Protein AF-0000000074126127 (afdb_homodimer)

Radius of gyration: 24.25 Å; Cα contacts (8 Å, |Δi|>4): 651; chains: 2; bounding box: 36×74×56 Å

Foldseek 3Di:
DFLLLVQLLLVLCCVPPRPVLSVVQVVVLVDDPDRGDGQDDDDLCSVVSSLVSSCVVVVHDSLVSLLSSLLSSVVVVCVVVVPVVLVPADPDLVVRQVCVVVVVVVCCVVHVPDFDWDWDWADQDQFFTKIKIKGLSDRPSVVSSVVSNSCNCCCVNVVWRKDKDWPDWDDDVSMTITMITITTRNVVNVVVCVVVVVVVD/DFLLLVQLLLVLCCVPPRPVLSVVQVVVLVDDPDRGDGQDDDDLCSVVSSLVSSCVVVVHDSLVSLLSSLLSSVVVCCVVVVPPVLVPADPDLVVRQVCVVVVVVVCCVVHVPDFDWDWDWADQDQFFTKIKIKGLSDPPSVVSSVVSNSCNCCCVNVVWRWDKDWPDWDDDVSMTITMITITTRPVVNVVVCVVVVVVVD

Organism: Ciona intestinalis (NCBI:txid7719)

Solvent-accessible surface area (backbone atoms only — not comparable to full-atom values): 21185 Å² total; per-residue (Å²): 74,49,13,48,61,54,34,38,41,51,52,36,43,32,72,76,66,27,63,66,51,44,63,59,39,30,57,84,63,71,48,64,100,62,83,53,49,53,87,43,75,45,67,72,59,52,60,60,46,47,44,50,41,49,17,67,72,72,69,49,51,48,54,57,55,24,19,51,34,19,31,41,38,56,56,52,47,45,68,73,47,50,69,58,65,62,38,57,42,20,91,40,73,68,34,30,61,42,18,46,43,12,54,47,45,36,44,35,74,81,36,74,81,64,79,71,59,45,66,46,79,44,79,69,44,61,54,25,31,31,42,36,41,36,30,70,64,70,61,69,46,51,62,28,18,50,51,15,35,52,47,40,46,34,38,76,75,61,72,37,79,64,44,80,41,79,76,44,75,51,68,64,83,71,27,28,38,35,34,31,41,39,38,32,86,28,64,64,57,48,54,57,54,48,53,57,61,57,68,74,107,75,48,13,47,61,54,34,38,41,51,52,35,43,32,71,76,66,28,62,67,51,45,63,59,40,31,57,86,65,71,47,66,99,62,82,54,48,54,86,42,77,45,68,72,58,52,59,61,47,46,44,50,41,47,17,66,73,71,69,48,51,50,53,58,54,24,20,50,36,21,32,39,38,56,55,50,48,44,69,71,46,48,68,56,65,61,40,57,44,19,91,40,73,67,33,31,60,41,17,44,44,15,54,50,45,35,44,34,74,82,35,74,82,64,79,71,60,43,65,45,79,43,80,69,44,60,55,24,30,33,41,36,40,37,28,69,64,68,60,68,46,51,63,28,19,50,50,17,35,51,47,39,47,33,38,77,76,62,71,38,76,63,44,80,41,80,76,44,74,50,67,63,82,72,29,27,38,35,33,31,42,40,37,31,87,27,62,64,58,46,55,55,54,48,53,57,61,57,66,74,107

Nearest PDB structures (foldseek):
  3tfe-assembly2_B  TM=9.079E-01  e=1.922E-13  Nostoc sp. PCC 7120 = FACHB-418
  3tfa-assembly2_B  TM=8.721E-01  e=1.196E-13  Nostoc sp. PCC 7120 = FACHB-418
  4iae-assembly1_A  TM=8.492E-01  e=5.213E-14  Nostoc sp. PCC 7120 = FACHB-418
  3tff-assembly2_B  TM=8.660E-01  e=1.346E-13  Nostoc sp. PCC 7120 = FACHB-418
  3tfg-assembly2_B  TM=8.693E-01  e=7.979E-13  Nostoc sp. PCC 7120 = FACHB-418

Sequence (402 aa):
MYGIILDSLMDCIKQMYGEQVWKRVIGPCGISNSVFTTHKIYHEELVPNLAKAVAELTGKSIESVMQAAGEHFILYIADIKNDTVTKVLGRRFTDFLNGLNCMHDYYRFSFTEIQPPSFHVSKEDSEGLELHYRSRRTFIGYVHYVKGLLLKIASKFYSIDLDVLVTQQGFAGDVMLAVYRLNFQNSQYLAFHKVIAGNMKMYGIILDSLMDCIKQMYGEQVWKRVIGPCGISNSVFTTHKIYHEELVPNLAKAVAELTGKSIESVMQAAGEHFILYIADIKNDTVTKVLGRRFTDFLNGLNCMHDYYRFSFTEIQPPSFHVSKEDSEGLELHYRSRRTFIGYVHYVKGLLLKIASKFYSIDLDVLVTQQGFAGDVMLAVYRLNFQNSQYLAFHKVIAGNMK

InterPro domains:
  IPR011644 Heme NO-binding [PF07700] (2-164)
  IPR024096 NO signalling/Golgi transport ligand-binding domain superfamily [SSF111126] (1-190)
  IPR038158 H-NOX domain superfamily [G3DSA:3.90.1520.10] (1-191)

Structure (mmCIF, N/CA/C/O backbone):
data_AF-0000000074126127-model_v1
#
loop_
_entity.id
_entity.type
_entity.pdbx_description
1 polymer 'Heme NO-binding domain-containing protein'
#
loop_
_atom_site.group_PDB
_atom_site.id
_atom_site.type_symbol
_atom_site.label_atom_id
_atom_site.label_alt_id
_atom_site.label_comp_id
_atom_site.label_asym_id
_atom_site.label_entity_id
_atom_site.label_seq_id
_atom_site.pdbx_PDB_ins_code
_atom_site.Cartn_x
_atom_site.Cartn_y
_atom_site.Cartn_z
_atom_site.occupancy
_atom_site.B_iso_or_equiv
_atom_site.auth_seq_id
_atom_site.auth_comp_id
_atom_site.auth_asym_id
_atom_site.auth_atom_id
_atom_site.pdbx_PDB_model_num
ATOM 1 N N . MET A 1 1 ? 7.074 22.547 -1.333 1 89.5 1 MET A N 1
ATOM 2 C CA . MET A 1 1 ? 5.691 22.25 -0.969 1 89.5 1 MET A CA 1
ATOM 3 C C . MET A 1 1 ? 4.754 22.484 -2.15 1 89.5 1 MET A C 1
ATOM 5 O O . MET A 1 1 ? 4.754 23.562 -2.74 1 89.5 1 MET A O 1
ATOM 9 N N . TYR A 1 2 ? 3.951 21.516 -2.443 1 91.56 2 TYR A N 1
ATOM 10 C CA . TYR A 1 2 ? 3.053 21.672 -3.582 1 91.56 2 TYR A CA 1
ATOM 11 C C . TYR A 1 2 ? 1.839 22.516 -3.211 1 91.56 2 TYR A C 1
ATOM 13 O O . TYR A 1 2 ? 1.358 22.453 -2.078 1 91.56 2 TYR A O 1
ATOM 21 N N . GLY A 1 3 ? 1.316 23.203 -4.27 1 93.12 3 GLY A N 1
ATOM 22 C CA . GLY A 1 3 ? 0.252 24.172 -4.082 1 93.12 3 GLY A CA 1
ATOM 23 C C . GLY A 1 3 ? -1.031 23.562 -3.557 1 93.12 3 GLY A C 1
ATOM 24 O O . GLY A 1 3 ? -1.818 24.234 -2.885 1 93.12 3 GLY A O 1
ATOM 25 N N . ILE A 1 4 ? -1.205 22.297 -3.775 1 92.25 4 ILE A N 1
ATOM 26 C CA . ILE A 1 4 ? -2.441 21.656 -3.35 1 92.25 4 ILE A CA 1
ATOM 27 C C . ILE A 1 4 ? -2.561 21.719 -1.829 1 92.25 4 ILE A C 1
ATOM 29 O O . ILE A 1 4 ? -3.658 21.875 -1.293 1 92.25 4 ILE A O 1
ATOM 33 N N . ILE A 1 5 ? -1.465 21.594 -1.08 1 94.19 5 ILE A N 1
ATOM 34 C CA . ILE A 1 5 ? -1.472 21.656 0.377 1 94.19 5 ILE A CA 1
ATOM 35 C C . ILE A 1 5 ? -1.834 23.078 0.829 1 94.19 5 ILE A C 1
ATOM 37 O O . ILE A 1 5 ? -2.668 23.25 1.719 1 94.19 5 ILE A O 1
ATOM 41 N N . LEU A 1 6 ? -1.278 24.047 0.131 1 94.75 6 LEU A N 1
ATOM 42 C CA . LEU A 1 6 ? -1.517 25.438 0.471 1 94.75 6 LEU A CA 1
ATOM 43 C C . LEU A 1 6 ? -2.941 25.844 0.118 1 94.75 6 LEU A C 1
ATOM 45 O O . LEU A 1 6 ? -3.582 26.594 0.867 1 94.75 6 LEU A O 1
ATOM 49 N N . ASP A 1 7 ? -3.342 25.328 -1.02 1 94 7 ASP A N 1
ATOM 50 C CA . ASP A 1 7 ? -4.703 25.641 -1.443 1 94 7 ASP A CA 1
ATOM 51 C C . ASP A 1 7 ? -5.727 25.078 -0.46 1 94 7 ASP A C 1
ATOM 53 O O . ASP A 1 7 ? -6.707 25.75 -0.122 1 94 7 ASP A O 1
ATOM 57 N N . SER A 1 8 ? -5.5 23.906 -0.058 1 94.88 8 SER A N 1
ATOM 58 C CA . SER A 1 8 ? -6.375 23.281 0.937 1 94.88 8 SER A CA 1
ATOM 59 C C . SER A 1 8 ? -6.328 24.047 2.258 1 94.88 8 SER A C 1
ATOM 61 O O . SER A 1 8 ? -7.355 24.234 2.91 1 94.88 8 SER A O 1
ATOM 63 N N . LEU A 1 9 ? -5.133 24.469 2.676 1 96.69 9 LEU A N 1
ATOM 64 C CA . LEU A 1 9 ? -4.977 25.219 3.918 1 96.69 9 LEU A CA 1
ATOM 65 C C . LEU A 1 9 ? -5.715 26.547 3.842 1 96.69 9 LEU A C 1
ATOM 67 O O . LEU A 1 9 ? -6.387 26.953 4.797 1 96.69 9 LEU A O 1
ATOM 71 N N . MET A 1 10 ? -5.586 27.188 2.721 1 95.62 10 MET A N 1
ATOM 72 C CA . MET A 1 10 ? -6.316 28.422 2.494 1 95.62 10 MET A CA 1
ATOM 73 C C . MET A 1 10 ? -7.82 28.203 2.623 1 95.62 10 MET A C 1
ATOM 75 O O . MET A 1 10 ? -8.508 28.953 3.332 1 95.62 10 MET A O 1
ATOM 79 N N . ASP A 1 11 ? -8.266 27.188 1.955 1 95.44 11 ASP A N 1
ATOM 80 C CA . ASP A 1 11 ? -9.688 26.844 2.01 1 95.44 11 ASP A CA 1
ATOM 81 C C . ASP A 1 11 ? -10.125 26.547 3.441 1 95.44 11 ASP A C 1
ATOM 83 O O . ASP A 1 11 ? -11.211 26.953 3.857 1 95.44 11 ASP A O 1
ATOM 87 N N . CYS A 1 12 ? -9.305 25.891 4.156 1 97.44 12 CYS A N 1
ATOM 88 C CA . CYS A 1 12 ? -9.578 25.562 5.555 1 97.44 12 CYS A CA 1
ATOM 89 C C . CYS A 1 12 ? -9.711 26.828 6.391 1 97.44 12 CYS A C 1
ATOM 91 O O . CYS A 1 12 ? -10.672 26.984 7.141 1 97.44 12 CYS A O 1
ATOM 93 N N . ILE A 1 13 ? -8.766 27.719 6.301 1 96.75 13 ILE A N 1
ATOM 94 C CA . ILE A 1 13 ? -8.734 28.953 7.07 1 96.75 13 ILE A CA 1
ATOM 95 C C . ILE A 1 13 ? -9.977 29.797 6.758 1 96.75 13 ILE A C 1
ATOM 97 O O . ILE A 1 13 ? -10.648 30.281 7.664 1 96.75 13 ILE A O 1
ATOM 101 N N . LYS A 1 14 ? -10.305 29.922 5.477 1 96.31 14 LYS A N 1
ATOM 102 C CA . LYS A 1 14 ? -11.469 30.703 5.07 1 96.31 14 LYS A CA 1
ATOM 103 C C . LYS A 1 14 ? -12.758 30.094 5.617 1 96.31 14 LYS A C 1
ATOM 105 O O . LYS A 1 14 ? -13.641 30.812 6.09 1 96.31 14 LYS A O 1
ATOM 110 N N . GLN A 1 15 ? -12.859 28.797 5.586 1 96.44 15 GLN A N 1
ATOM 111 C CA . GLN A 1 15 ? -14.078 28.125 6.023 1 96.44 15 GLN A CA 1
ATOM 112 C C . GLN A 1 15 ? -14.203 28.156 7.543 1 96.44 15 GLN A C 1
ATOM 114 O O . GLN A 1 15 ? -15.305 28.328 8.078 1 96.44 15 GLN A O 1
ATOM 119 N N . MET A 1 16 ? -13.109 28.016 8.25 1 96.38 16 MET A N 1
ATOM 120 C CA . MET A 1 16 ? -13.156 27.875 9.695 1 96.38 16 MET A CA 1
ATOM 121 C C . MET A 1 16 ? -13.18 29.234 10.383 1 96.38 16 MET A C 1
ATOM 123 O O . MET A 1 16 ? -13.836 29.391 11.414 1 96.38 16 MET A O 1
ATOM 127 N N . TYR A 1 17 ? -12.445 30.203 9.797 1 95.88 17 TYR A N 1
ATOM 128 C CA . TYR A 1 17 ? -12.242 31.438 10.539 1 95.88 17 TYR A CA 1
ATOM 129 C C . TYR A 1 17 ? -12.75 32.625 9.742 1 95.88 17 TYR A C 1
ATOM 131 O O . TYR A 1 17 ? -12.82 33.75 10.273 1 95.88 17 TYR A O 1
ATOM 139 N N . GLY A 1 18 ? -13.023 32.438 8.438 1 95.12 18 GLY A N 1
ATOM 140 C CA . GLY A 1 18 ? -13.617 33.5 7.633 1 95.12 18 GLY A CA 1
ATOM 141 C C . GLY A 1 18 ? -12.633 34.156 6.672 1 95.12 18 GLY A C 1
ATOM 142 O O . GLY A 1 18 ? -11.422 34.062 6.879 1 95.12 18 GLY A O 1
ATOM 143 N N . GLU A 1 19 ? -13.18 34.844 5.672 1 94.12 19 GLU A N 1
ATOM 144 C CA . GLU A 1 19 ? -12.406 35.5 4.641 1 94.12 19 GLU A CA 1
ATOM 145 C C . GLU A 1 19 ? -11.555 36.625 5.23 1 94.12 19 GLU A C 1
ATOM 147 O O . GLU A 1 19 ? -10.445 36.875 4.758 1 94.12 19 GLU A O 1
ATOM 152 N N . GLN A 1 20 ? -12.07 37.188 6.199 1 93.44 20 GLN A N 1
ATOM 153 C CA . GLN A 1 20 ? -11.359 38.312 6.801 1 93.44 20 GLN A CA 1
ATOM 154 C C . GLN A 1 20 ? -10.07 37.875 7.48 1 93.44 20 GLN A C 1
ATOM 156 O O . GLN A 1 20 ? -9.055 38.562 7.414 1 93.44 20 GLN A O 1
ATOM 161 N N . VAL A 1 21 ? -10.148 36.75 8.125 1 94.12 21 VAL A N 1
ATOM 162 C CA . VAL A 1 21 ? -8.961 36.188 8.766 1 94.12 21 VAL A CA 1
ATOM 163 C C . VAL A 1 21 ? -7.91 35.844 7.715 1 94.12 21 VAL A C 1
ATOM 165 O O . VAL A 1 21 ? -6.727 36.156 7.895 1 94.12 21 VAL A O 1
ATOM 168 N N . TRP A 1 22 ? -8.336 35.281 6.641 1 94.56 22 TRP A N 1
ATOM 169 C CA . TRP A 1 22 ? -7.414 34.969 5.551 1 94.56 22 TRP A CA 1
ATOM 170 C C . TRP A 1 22 ? -6.723 36.219 5.039 1 94.56 22 TRP A C 1
ATOM 172 O O . TRP A 1 22 ? -5.496 36.25 4.895 1 94.56 22 TRP A O 1
ATOM 182 N N . LYS A 1 23 ? -7.465 37.281 4.797 1 91.88 23 LYS A N 1
ATOM 183 C CA . LYS A 1 23 ? -6.918 38.531 4.289 1 91.88 23 LYS A CA 1
ATOM 184 C C . LYS A 1 23 ? -5.883 39.125 5.25 1 91.88 23 LYS A C 1
ATOM 186 O O . LYS A 1 23 ? -4.906 39.719 4.824 1 91.88 23 LYS A O 1
ATOM 191 N N . ARG A 1 24 ? -6.082 38.844 6.426 1 92.31 24 ARG A N 1
ATOM 192 C CA . ARG A 1 24 ? -5.199 39.438 7.438 1 92.31 24 ARG A CA 1
ATOM 193 C C . ARG A 1 24 ? -3.914 38.625 7.562 1 92.31 24 ARG A C 1
ATOM 195 O O . ARG A 1 24 ? -2.85 39.188 7.848 1 92.31 24 ARG A O 1
ATOM 202 N N . VAL A 1 25 ? -4.027 37.344 7.332 1 92.88 25 VAL A N 1
ATOM 203 C CA . VAL A 1 25 ? -2.865 36.5 7.617 1 92.88 25 VAL A CA 1
ATOM 204 C C . VAL A 1 25 ? -1.956 36.438 6.391 1 92.88 25 VAL A C 1
ATOM 206 O O . VAL A 1 25 ? -0.764 36.156 6.508 1 92.88 25 VAL A O 1
ATOM 209 N N . ILE A 1 26 ? -2.42 36.719 5.238 1 90.19 26 ILE A N 1
ATOM 210 C CA . ILE A 1 26 ? -1.6 36.562 4.039 1 90.19 26 ILE A CA 1
ATOM 211 C C . ILE A 1 26 ? -0.605 37.719 3.945 1 90.19 26 ILE A C 1
ATOM 213 O O . ILE A 1 26 ? 0.477 37.562 3.373 1 90.19 26 ILE A O 1
ATOM 217 N N . GLY A 1 27 ? -0.901 38.875 4.438 1 82.56 27 GLY A N 1
ATOM 218 C CA . GLY A 1 27 ? -0.011 40 4.41 1 82.56 27 GLY A CA 1
ATOM 219 C C . GLY A 1 27 ? 1.352 39.719 5.016 1 82.56 27 GLY A C 1
ATOM 220 O O . GLY A 1 27 ? 2.359 39.719 4.305 1 82.56 27 GLY A O 1
ATOM 221 N N . PRO A 1 28 ? 1.317 39.375 6.188 1 79.25 28 PRO A N 1
ATOM 222 C CA . PRO A 1 28 ? 2.582 39.094 6.863 1 79.25 28 PRO A CA 1
ATOM 223 C C . PRO A 1 28 ? 3.346 37.938 6.219 1 79.25 28 PRO A C 1
ATOM 225 O O . PRO A 1 28 ? 4.562 37.812 6.387 1 79.25 28 PRO A O 1
ATOM 228 N N . CYS A 1 29 ? 2.688 37.094 5.512 1 80.19 29 CYS A N 1
ATOM 229 C CA . CYS A 1 29 ? 3.311 35.906 4.926 1 80.19 29 CYS A CA 1
ATOM 230 C C . CYS A 1 29 ? 3.789 36.188 3.506 1 80.19 29 CYS A C 1
ATOM 232 O O . CYS A 1 29 ? 4.398 35.312 2.869 1 80.19 29 CYS A O 1
ATOM 234 N N . GLY A 1 30 ? 3.562 37.344 2.982 1 79.88 30 GLY A N 1
ATOM 235 C CA . GLY A 1 30 ? 4.016 37.719 1.655 1 79.88 30 GLY A CA 1
ATOM 236 C C . GLY A 1 30 ? 3.266 37.031 0.542 1 79.88 30 GLY A C 1
ATOM 237 O O . GLY A 1 30 ? 3.832 36.75 -0.517 1 79.88 30 GLY A O 1
ATOM 238 N N . ILE A 1 31 ? 2.193 36.531 0.857 1 81.94 31 ILE A N 1
ATOM 239 C CA . ILE A 1 31 ? 1.359 35.812 -0.113 1 81.94 31 ILE A CA 1
ATOM 240 C C . ILE A 1 31 ? 0.414 36.812 -0.79 1 81.94 31 ILE A C 1
ATOM 242 O O . ILE A 1 31 ? -0.191 37.656 -0.125 1 81.94 31 ILE A O 1
ATOM 246 N N . SER A 1 32 ? 0.637 36.844 -2.066 1 70.5 32 SER A N 1
ATOM 247 C CA . SER A 1 32 ? -0.363 37.625 -2.781 1 70.5 32 SER A CA 1
ATOM 248 C C . SER A 1 32 ? -1.699 36.906 -2.846 1 70.5 32 SER A C 1
ATOM 250 O O . SER A 1 32 ? -1.748 35.688 -2.73 1 70.5 32 SER A O 1
ATOM 252 N N . ASN A 1 33 ? -2.785 37.656 -2.734 1 60 33 ASN A N 1
ATOM 253 C CA . ASN A 1 33 ? -4.152 37.125 -2.705 1 60 33 ASN A CA 1
ATOM 254 C C . ASN A 1 33 ? -4.391 36.094 -3.805 1 60 33 ASN A C 1
ATOM 256 O O . ASN A 1 33 ? -5.531 35.875 -4.219 1 60 33 ASN A O 1
ATOM 260 N N . SER A 1 34 ? -3.383 35.375 -4.109 1 66.31 34 SER A N 1
ATOM 261 C CA . SER A 1 34 ? -3.637 34.531 -5.266 1 66.31 34 SER A CA 1
ATOM 262 C C . SER A 1 34 ? -3.801 33.062 -4.844 1 66.31 34 SER A C 1
ATOM 264 O O . SER A 1 34 ? -3.436 32.688 -3.729 1 66.31 34 SER A O 1
ATOM 266 N N . VAL A 1 35 ? -4.664 32.344 -5.617 1 79.44 35 VAL A N 1
ATOM 267 C CA . VAL A 1 35 ? -4.969 30.906 -5.559 1 79.44 35 VAL A CA 1
ATOM 268 C C . VAL A 1 35 ? -3.701 30.094 -5.828 1 79.44 35 VAL A C 1
ATOM 270 O O . VAL A 1 35 ? -2.883 30.469 -6.668 1 79.44 35 VAL A O 1
ATOM 273 N N . PHE A 1 36 ? -3.42 29.234 -4.867 1 91.94 36 PHE A N 1
ATOM 274 C CA . PHE A 1 36 ? -2.295 28.344 -5.07 1 91.94 36 PHE A CA 1
ATOM 275 C C . PHE A 1 36 ? -2.602 27.328 -6.176 1 91.94 36 PHE A C 1
ATOM 277 O O . PHE A 1 36 ? -3.707 26.797 -6.242 1 91.94 36 PHE A O 1
ATOM 284 N N . THR A 1 37 ? -1.61 27.156 -7.07 1 90.56 37 THR A N 1
ATOM 285 C CA . THR A 1 37 ? -1.74 26.172 -8.148 1 90.56 37 THR A CA 1
ATOM 286 C C . THR A 1 37 ? -1.309 24.797 -7.684 1 90.56 37 THR A C 1
ATOM 288 O O . THR A 1 37 ? -0.218 24.625 -7.133 1 90.56 37 THR A O 1
ATOM 291 N N . THR A 1 38 ? -2.104 23.875 -7.977 1 88.56 38 THR A N 1
ATOM 292 C CA . THR A 1 38 ? -1.998 22.516 -7.438 1 88.56 38 THR A CA 1
ATOM 293 C C . THR A 1 38 ? -0.599 21.953 -7.668 1 88.56 38 THR A C 1
ATOM 295 O O . THR A 1 38 ? 0.047 21.484 -6.727 1 88.56 38 THR A O 1
ATOM 298 N N . HIS A 1 39 ? -0.014 22.078 -8.789 1 91.12 39 HIS A N 1
ATOM 299 C CA . HIS A 1 39 ? 1.207 21.359 -9.148 1 91.12 39 HIS A CA 1
ATOM 300 C C . HIS A 1 39 ? 2.424 22.281 -9.062 1 91.12 39 HIS A C 1
ATOM 302 O O . HIS A 1 39 ? 3.549 21.844 -9.328 1 91.12 39 HIS A O 1
ATOM 308 N N . LYS A 1 40 ? 2.176 23.5 -8.695 1 92.94 40 LYS A N 1
ATOM 309 C CA . LYS A 1 40 ? 3.285 24.438 -8.516 1 92.94 40 LYS A CA 1
ATOM 310 C C . LYS A 1 40 ? 3.961 24.234 -7.16 1 92.94 40 LYS A C 1
ATOM 312 O O . LYS A 1 40 ? 3.295 23.938 -6.168 1 92.94 40 LYS A O 1
ATOM 317 N N . ILE A 1 41 ? 5.289 24.406 -7.098 1 93.31 41 ILE A N 1
ATOM 318 C CA . ILE A 1 41 ? 6.07 24.266 -5.875 1 93.31 41 ILE A CA 1
ATOM 319 C C . ILE A 1 41 ? 6.238 25.625 -5.215 1 93.31 41 ILE A C 1
ATOM 321 O O . ILE A 1 41 ? 6.59 26.609 -5.879 1 93.31 41 ILE A O 1
ATOM 325 N N . TYR A 1 42 ? 5.953 25.688 -3.957 1 92.31 42 TYR A N 1
ATOM 326 C CA . TYR A 1 42 ? 6.09 26.906 -3.166 1 92.31 42 TYR A CA 1
ATOM 327 C C . TYR A 1 42 ? 7.094 26.703 -2.035 1 92.31 42 TYR A C 1
ATOM 329 O O . TYR A 1 42 ? 7.539 25.594 -1.78 1 92.31 42 TYR A O 1
ATOM 337 N N . HIS A 1 43 ? 7.438 27.781 -1.427 1 92.5 43 HIS A N 1
ATOM 338 C CA . HIS A 1 43 ? 8.414 27.734 -0.342 1 92.5 43 HIS A CA 1
ATOM 339 C C . HIS A 1 43 ? 7.891 26.922 0.835 1 92.5 43 HIS A C 1
ATOM 341 O O . HIS A 1 43 ? 6.719 27.031 1.208 1 92.5 43 HIS A O 1
ATOM 347 N N . GLU A 1 44 ? 8.766 26.219 1.539 1 92.75 44 GLU A N 1
ATOM 348 C CA . GLU A 1 44 ? 8.398 25.281 2.604 1 92.75 44 GLU A CA 1
ATOM 349 C C . GLU A 1 44 ? 7.922 26.031 3.846 1 92.75 44 GLU A C 1
ATOM 351 O O . GLU A 1 44 ? 7.219 25.453 4.684 1 92.75 44 GLU A O 1
ATOM 356 N N . GLU A 1 45 ? 8.242 27.312 3.932 1 93.56 45 GLU A N 1
ATOM 357 C CA . GLU A 1 45 ? 7.941 28.062 5.156 1 93.56 45 GLU A CA 1
ATOM 358 C C . GLU A 1 45 ? 6.531 28.625 5.117 1 93.56 45 GLU A C 1
ATOM 360 O O . GLU A 1 45 ? 6.027 29.109 6.133 1 93.56 45 GLU A O 1
ATOM 365 N N . LEU A 1 46 ? 5.887 28.516 3.998 1 94 46 LEU A N 1
ATOM 366 C CA . LEU A 1 46 ? 4.578 29.141 3.865 1 94 46 LEU A CA 1
ATOM 367 C C . LEU A 1 46 ? 3.564 28.484 4.797 1 94 46 LEU A C 1
ATOM 369 O O . LEU A 1 46 ? 2.797 29.188 5.473 1 94 46 LEU A O 1
ATOM 373 N N . VAL A 1 47 ? 3.602 27.203 4.922 1 95.56 47 VAL A N 1
ATOM 374 C CA . VAL A 1 47 ? 2.641 26.516 5.773 1 95.56 47 VAL A CA 1
ATOM 375 C C . VAL A 1 47 ? 2.904 26.859 7.238 1 95.56 47 VAL A C 1
ATOM 377 O O . VAL A 1 47 ? 2.006 27.312 7.945 1 95.56 47 VAL A O 1
ATOM 380 N N . PRO A 1 48 ? 4.16 26.75 7.695 1 96.62 48 PRO A N 1
ATOM 381 C CA . PRO A 1 48 ? 4.438 27.141 9.078 1 96.62 48 PRO A CA 1
ATOM 382 C C . PRO A 1 48 ? 4.062 28.594 9.359 1 96.62 48 PRO A C 1
ATOM 384 O O . PRO A 1 48 ? 3.49 28.906 1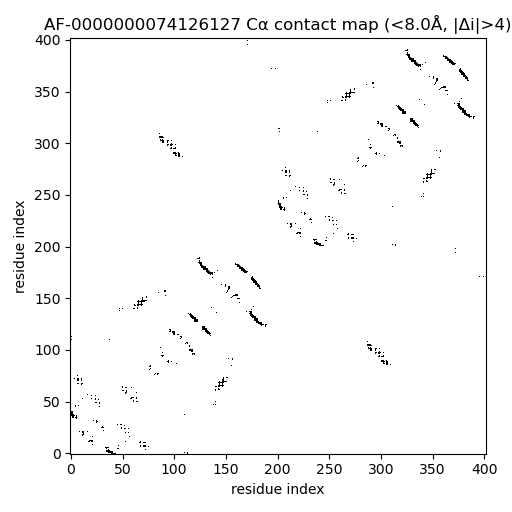0.414 1 96.62 48 PRO A O 1
ATOM 387 N N . ASN A 1 49 ? 4.328 29.453 8.422 1 95.38 49 ASN A N 1
ATOM 388 C CA . ASN A 1 49 ? 4.047 30.875 8.609 1 95.38 49 ASN A CA 1
ATOM 389 C C . ASN A 1 49 ? 2.547 31.141 8.695 1 95.38 49 ASN A C 1
ATOM 391 O O . ASN A 1 49 ? 2.092 31.906 9.547 1 95.38 49 ASN A O 1
ATOM 395 N N . LEU A 1 50 ? 1.842 30.5 7.809 1 95.81 50 LEU A N 1
ATOM 396 C CA . LEU A 1 50 ? 0.392 30.672 7.816 1 95.81 50 LEU A CA 1
ATOM 397 C C . LEU A 1 50 ? -0.209 30.109 9.102 1 95.81 50 LEU A C 1
ATOM 399 O O . LEU A 1 50 ? -1.068 30.75 9.719 1 95.81 50 LEU A O 1
ATOM 403 N N . ALA A 1 51 ? 0.248 28.969 9.516 1 97.25 51 ALA A N 1
ATOM 404 C CA . ALA A 1 51 ? -0.249 28.344 10.734 1 97.25 51 ALA A CA 1
ATOM 405 C C 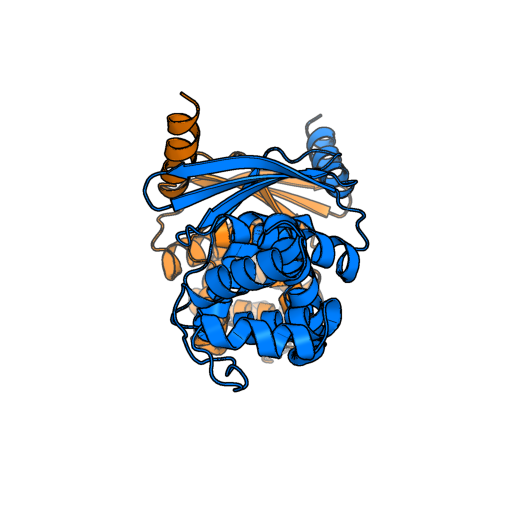. ALA A 1 51 ? -0.003 29.234 11.953 1 97.25 51 ALA A C 1
ATOM 407 O O . ALA A 1 51 ? -0.898 29.438 12.773 1 97.25 51 ALA A O 1
ATOM 408 N N . LYS A 1 52 ? 1.179 29.781 12.047 1 96.75 52 LYS A N 1
ATOM 409 C CA . LYS A 1 52 ? 1.542 30.656 13.156 1 96.75 52 LYS A CA 1
ATOM 410 C C . LYS A 1 52 ? 0.694 31.922 13.156 1 96.75 52 LYS A C 1
ATOM 412 O O . LYS A 1 52 ? 0.212 32.344 14.203 1 96.75 52 LYS A O 1
ATOM 417 N N . ALA A 1 53 ? 0.536 32.469 11.961 1 95.94 53 ALA A N 1
ATOM 418 C CA . ALA A 1 53 ? -0.243 33.719 11.836 1 95.94 53 ALA A CA 1
ATOM 419 C C . ALA A 1 53 ? -1.695 33.469 12.242 1 95.94 53 ALA A C 1
ATOM 421 O O . ALA A 1 53 ? -2.281 34.312 12.953 1 95.94 53 ALA A O 1
ATOM 422 N N . VAL A 1 54 ? -2.268 32.375 11.828 1 97.12 54 VAL A N 1
ATOM 423 C CA . VAL A 1 54 ? -3.65 32.062 12.156 1 97.12 54 VAL A CA 1
ATOM 424 C C . VAL A 1 54 ? -3.783 31.812 13.656 1 97.12 54 VAL A C 1
ATOM 426 O O . VAL A 1 54 ? -4.727 32.312 14.289 1 97.12 54 VAL A O 1
ATOM 429 N N . ALA A 1 55 ? -2.846 31.078 14.188 1 97.31 55 ALA A N 1
ATOM 430 C CA . ALA A 1 55 ? -2.865 30.797 15.625 1 97.31 55 ALA A CA 1
ATOM 431 C C . ALA A 1 55 ? -2.826 32.094 16.438 1 97.31 55 ALA A C 1
ATOM 433 O O . ALA A 1 55 ? -3.605 32.281 17.375 1 97.31 55 ALA A O 1
ATOM 434 N N . GLU A 1 56 ? -1.97 32.969 16.031 1 96.06 56 GLU A N 1
ATOM 435 C CA . GLU A 1 56 ? -1.818 34.25 16.734 1 96.06 56 GLU A CA 1
ATOM 436 C C . GLU A 1 56 ? -3.094 35.094 16.641 1 96.06 56 GLU A C 1
ATOM 438 O O . GLU A 1 56 ? -3.529 35.688 17.625 1 96.06 56 GLU A O 1
ATOM 443 N N . LEU A 1 57 ? -3.648 35.094 15.492 1 96.12 57 LEU A N 1
ATOM 444 C CA . LEU A 1 57 ? -4.809 35.938 15.242 1 96.12 57 LEU A CA 1
ATOM 445 C C . LEU A 1 57 ? -6.051 35.375 15.922 1 96.12 57 LEU A C 1
ATOM 447 O O . LEU A 1 57 ? -6.895 36.125 16.406 1 96.12 57 LEU A O 1
ATOM 451 N N . THR A 1 58 ? -6.223 34.094 15.961 1 96.56 58 THR A N 1
ATOM 452 C CA . THR A 1 58 ? -7.461 33.469 16.406 1 96.56 58 THR A CA 1
ATOM 453 C C . THR A 1 58 ? -7.355 33.031 17.875 1 96.56 58 THR A C 1
ATOM 455 O O . THR A 1 58 ? -8.367 32.75 18.516 1 96.56 58 THR A O 1
ATOM 458 N N . GLY A 1 59 ? -6.148 32.906 18.391 1 96.88 59 GLY A N 1
ATOM 459 C CA . GLY A 1 59 ? -5.938 32.438 19.766 1 96.88 59 GLY A CA 1
ATOM 460 C C . GLY A 1 59 ? -5.918 30.938 19.906 1 96.88 59 GLY A C 1
ATOM 461 O O . GLY A 1 59 ? -5.77 30.406 21.016 1 96.88 59 GLY A O 1
ATOM 462 N N . LYS A 1 60 ? -5.984 30.25 18.859 1 97.25 60 LYS A N 1
ATOM 463 C CA . LYS A 1 60 ? -5.895 28.797 18.875 1 97.25 60 LYS A CA 1
ATOM 464 C C . LYS A 1 60 ? -4.441 28.328 18.891 1 97.25 60 LYS A C 1
ATOM 466 O O . LYS A 1 60 ? -3.533 29.109 18.578 1 97.25 60 LYS A O 1
ATOM 471 N N . SER A 1 61 ? -4.262 27.094 19.375 1 97.81 61 SER A N 1
ATOM 472 C CA . SER A 1 61 ? -2.91 26.547 19.328 1 97.81 61 SER A CA 1
ATOM 473 C C . SER A 1 61 ? -2.533 26.125 17.906 1 97.81 61 SER A C 1
ATOM 475 O O . SER A 1 61 ? -3.404 25.828 17.094 1 97.81 61 SER A O 1
ATOM 477 N N . ILE A 1 62 ? -1.312 26.094 17.609 1 97.5 62 ILE A N 1
ATOM 478 C CA . ILE A 1 62 ? -0.793 25.641 16.328 1 97.5 62 ILE A CA 1
ATOM 479 C C . ILE A 1 62 ? -1.235 24.188 16.094 1 97.5 62 ILE A C 1
ATOM 481 O O . ILE A 1 62 ? -1.604 23.828 14.969 1 97.5 62 ILE A O 1
ATOM 485 N N . GLU A 1 63 ? -1.245 23.406 17.156 1 97.56 63 GLU A N 1
ATOM 486 C CA . GLU A 1 63 ? -1.664 22.016 17.094 1 97.56 63 GLU A CA 1
ATOM 487 C C . GLU A 1 63 ? -3.104 21.891 16.609 1 97.56 63 GLU A C 1
ATOM 489 O O . GLU A 1 63 ? -3.395 21.078 15.719 1 97.56 63 GLU A O 1
ATOM 494 N N . SER A 1 64 ? -3.902 22.734 17.156 1 97.88 64 SER A N 1
ATOM 495 C CA . SER A 1 64 ? -5.316 22.688 16.797 1 97.88 64 SER A CA 1
ATOM 496 C C . SER A 1 64 ? -5.531 23.141 15.352 1 97.88 64 SER A C 1
ATOM 498 O O . SER A 1 64 ? -6.34 22.562 14.625 1 97.88 64 SER A O 1
ATOM 500 N N . VAL A 1 65 ? -4.855 24.188 14.945 1 98.44 65 VAL A N 1
ATOM 501 C CA . VAL A 1 65 ? -4.969 24.734 13.594 1 98.44 65 VAL A CA 1
ATOM 502 C C . VAL A 1 65 ? -4.531 23.688 12.578 1 98.44 65 VAL A C 1
ATOM 504 O O . VAL A 1 65 ? -5.223 23.438 11.586 1 98.44 65 VAL A O 1
ATOM 507 N N . MET A 1 66 ? -3.447 23.016 12.852 1 98.62 66 MET A N 1
ATOM 508 C CA . MET A 1 66 ? -2.877 22.062 11.906 1 98.62 66 MET A CA 1
ATOM 509 C C . MET A 1 66 ? -3.689 20.766 11.867 1 98.62 66 MET A C 1
ATOM 511 O O . MET A 1 66 ? -3.824 20.141 10.82 1 98.62 66 MET A O 1
ATOM 515 N N . GLN A 1 67 ? -4.18 20.297 13 1 98.62 67 GLN A N 1
ATOM 516 C CA . GLN A 1 67 ? -5.07 19.156 12.992 1 98.62 67 GLN A CA 1
ATOM 517 C C . GLN A 1 67 ? -6.312 19.422 12.148 1 98.62 67 GLN A C 1
ATOM 519 O O . GLN A 1 67 ? -6.727 18.578 11.352 1 98.62 67 GLN A O 1
ATOM 524 N N . ALA A 1 68 ? -6.883 20.609 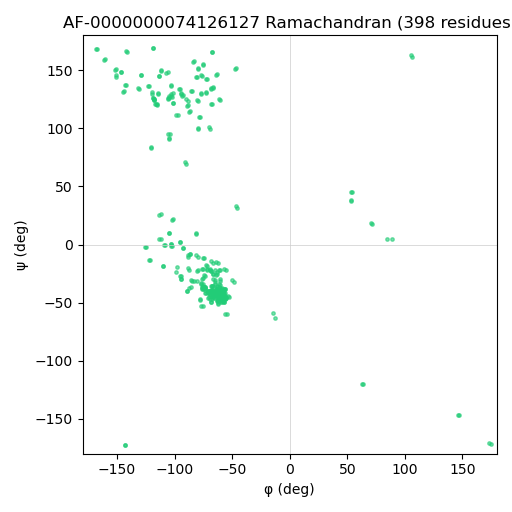12.305 1 98.56 68 ALA A N 1
ATOM 525 C CA . ALA A 1 68 ? -8.047 21 11.516 1 98.56 68 ALA A CA 1
ATOM 526 C C . ALA A 1 68 ? -7.711 21.031 10.023 1 98.56 68 ALA A C 1
ATOM 528 O O . ALA A 1 68 ? -8.523 20.641 9.188 1 98.56 68 ALA A O 1
ATOM 529 N N . ALA A 1 69 ? -6.566 21.594 9.742 1 98.69 69 ALA A N 1
ATOM 530 C CA . ALA A 1 69 ? -6.109 21.641 8.359 1 98.69 69 ALA A CA 1
ATOM 531 C C . ALA A 1 69 ? -6 20.25 7.762 1 98.69 69 ALA A C 1
ATOM 533 O O . ALA A 1 69 ? -6.398 20.016 6.617 1 98.69 69 ALA A O 1
ATOM 534 N N . GLY A 1 70 ? -5.438 19.297 8.508 1 98.25 70 GLY A N 1
ATOM 535 C CA . GLY A 1 70 ? -5.355 17.922 8.055 1 98.25 70 GLY A CA 1
ATOM 536 C C . GLY A 1 70 ? -6.711 17.297 7.781 1 98.25 70 GLY A C 1
ATOM 537 O O . GLY A 1 70 ? -6.914 16.672 6.738 1 98.25 70 GLY A O 1
ATOM 538 N N . GLU A 1 71 ? -7.621 17.469 8.719 1 97.94 71 GLU A N 1
ATOM 539 C CA . GLU A 1 71 ? -8.977 16.969 8.516 1 97.94 71 GLU A CA 1
ATOM 540 C C . GLU A 1 71 ? -9.609 17.578 7.27 1 97.94 71 GLU A C 1
ATOM 542 O O . GLU A 1 7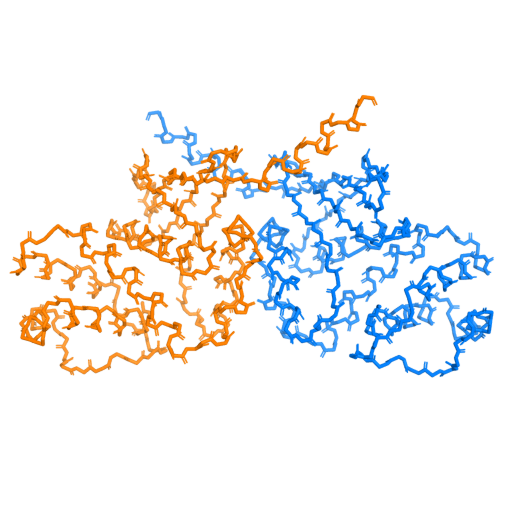1 ? -10.234 16.859 6.48 1 97.94 71 GLU A O 1
ATOM 547 N N . HIS A 1 72 ? -9.406 18.828 7.098 1 97.56 72 HIS A N 1
ATOM 548 C CA . HIS A 1 72 ? -10 19.531 5.973 1 97.56 72 HIS A CA 1
ATOM 549 C C . HIS A 1 72 ? -9.422 19.062 4.645 1 97.56 72 HIS A C 1
ATOM 551 O O . HIS A 1 72 ? -10.125 19.016 3.635 1 97.56 72 HIS A O 1
ATOM 557 N N . PHE A 1 73 ? -8.133 18.75 4.668 1 96.12 73 PHE A N 1
ATOM 558 C CA . PHE A 1 73 ? -7.492 18.312 3.436 1 96.12 73 PHE A CA 1
ATOM 559 C C . PHE A 1 73 ? -8.211 17.094 2.857 1 96.12 73 PHE A C 1
ATOM 561 O O . PHE A 1 73 ? -8.398 17 1.642 1 96.12 73 PHE A O 1
ATOM 568 N N . ILE A 1 74 ? -8.602 16.172 3.664 1 93.81 74 ILE A N 1
ATOM 569 C CA . ILE A 1 74 ? -9.281 14.961 3.221 1 93.81 74 ILE A CA 1
ATOM 570 C C . ILE A 1 74 ? -10.617 15.328 2.584 1 93.81 74 ILE A C 1
ATOM 572 O O . ILE A 1 74 ? -10.984 14.789 1.535 1 93.81 74 ILE A O 1
ATOM 576 N N . LEU A 1 75 ? -11.297 16.25 3.133 1 91.56 75 LEU A N 1
ATOM 577 C CA . LEU A 1 75 ? -12.562 16.719 2.566 1 91.56 75 LEU A CA 1
ATOM 578 C C . LEU A 1 75 ? -12.328 17.453 1.248 1 91.56 75 LEU A C 1
ATOM 580 O O . LEU A 1 75 ? -13.094 17.266 0.295 1 91.56 75 LEU A O 1
ATOM 584 N N . TYR A 1 76 ? -11.32 18.188 1.269 1 90.94 76 TYR A N 1
ATOM 585 C CA . TYR A 1 76 ? -10.961 19 0.113 1 90.94 76 TYR A CA 1
ATOM 586 C C . TYR A 1 76 ? -10.656 18.125 -1.098 1 90.94 76 TYR A C 1
ATOM 588 O O . TYR A 1 76 ? -11.156 18.375 -2.195 1 90.94 76 TYR A O 1
ATOM 596 N N . ILE A 1 77 ? -9.828 17.078 -0.915 1 87.06 77 ILE A N 1
ATOM 597 C CA . ILE A 1 77 ? -9.414 16.25 -2.049 1 87.06 77 ILE A CA 1
ATOM 598 C C . ILE A 1 77 ? -10.547 15.312 -2.445 1 87.06 77 ILE A C 1
ATOM 600 O O . ILE A 1 77 ? -10.648 14.906 -3.607 1 87.06 77 ILE A O 1
ATOM 604 N N . ALA A 1 78 ? -11.297 14.875 -1.535 1 79.38 78 ALA A N 1
ATOM 605 C CA . ALA A 1 78 ? -12.438 14.016 -1.844 1 79.38 78 ALA A CA 1
ATOM 606 C C . ALA A 1 78 ? -13.43 14.719 -2.76 1 79.38 78 ALA A C 1
ATOM 608 O O . ALA A 1 78 ? -14.078 14.086 -3.59 1 79.38 78 ALA A O 1
ATOM 609 N N . ASP A 1 79 ? -13.539 15.922 -2.58 1 71.69 79 ASP A N 1
ATOM 610 C CA . ASP A 1 79 ? -14.461 16.719 -3.379 1 71.69 79 ASP A CA 1
ATOM 611 C C . ASP A 1 79 ? -13.93 16.922 -4.801 1 71.69 79 ASP A C 1
ATOM 613 O O . ASP A 1 79 ? -14.711 17 -5.75 1 71.69 79 ASP A O 1
ATOM 617 N N . ILE A 1 80 ? -12.68 17.125 -4.848 1 61.31 80 ILE A N 1
ATOM 618 C CA . ILE A 1 80 ? -12.086 17.375 -6.152 1 61.31 80 ILE A CA 1
ATOM 619 C C . ILE A 1 80 ? -11.953 16.062 -6.922 1 61.31 80 ILE A C 1
ATOM 621 O O . ILE A 1 80 ? -12.234 16 -8.125 1 61.31 80 ILE A O 1
ATOM 625 N N . LYS A 1 81 ? -11.32 15.055 -6.297 1 58.72 81 LYS A N 1
ATOM 626 C CA . LYS A 1 81 ? -10.836 13.898 -7.055 1 58.72 81 LYS A CA 1
ATOM 627 C C . LYS A 1 81 ? -11.625 12.641 -6.707 1 58.72 81 LYS A C 1
ATOM 629 O O . LYS A 1 81 ? -11.219 11.531 -7.055 1 58.72 81 LYS A O 1
ATOM 634 N N . ASN A 1 82 ? -12.898 12.812 -6.254 1 53.91 82 ASN A N 1
ATOM 635 C CA . ASN A 1 82 ? -13.773 11.812 -5.645 1 53.91 82 ASN A CA 1
ATOM 636 C C . ASN A 1 82 ? -13.227 10.398 -5.836 1 53.91 82 ASN A C 1
ATOM 638 O O . ASN A 1 82 ? -13 9.68 -4.859 1 53.91 82 ASN A O 1
ATOM 642 N N . ASP A 1 83 ? -13.125 9.969 -7.078 1 54.66 83 ASP A N 1
ATOM 643 C CA . ASP A 1 83 ? -13.086 8.555 -7.418 1 54.66 83 ASP A CA 1
ATOM 644 C C . ASP A 1 83 ? -11.68 7.977 -7.211 1 54.66 83 ASP A C 1
ATOM 646 O O . ASP A 1 83 ? -11.531 6.836 -6.77 1 54.66 83 ASP A O 1
ATOM 650 N N . THR A 1 84 ? -10.734 8.875 -7.242 1 54.12 84 THR A N 1
ATOM 651 C CA . THR A 1 84 ? -9.391 8.305 -7.336 1 54.12 84 THR A CA 1
ATOM 652 C C . THR A 1 84 ? -8.82 8.031 -5.949 1 54.12 84 THR A C 1
ATOM 654 O O . THR A 1 84 ? -8.18 7.004 -5.727 1 54.12 84 THR A O 1
ATOM 657 N N . VAL A 1 85 ? -9.07 8.961 -4.973 1 57.16 85 VAL A N 1
ATOM 658 C CA . VAL A 1 85 ? -8.469 8.789 -3.656 1 57.16 85 VAL A CA 1
ATOM 659 C C . VAL A 1 85 ? -9.07 7.574 -2.963 1 57.16 85 VAL A C 1
ATOM 661 O O . VAL A 1 85 ? -8.359 6.789 -2.336 1 57.16 85 VAL A O 1
ATOM 664 N N . THR A 1 86 ? -10.32 7.48 -3.15 1 57.59 86 THR A N 1
ATOM 665 C CA . THR A 1 86 ? -11.023 6.367 -2.525 1 57.59 86 THR A CA 1
ATOM 666 C C . THR A 1 86 ? -10.578 5.039 -3.133 1 57.59 86 THR A C 1
ATOM 668 O O . THR A 1 86 ? -10.586 4.008 -2.459 1 57.59 86 THR A O 1
ATOM 671 N N . LYS A 1 87 ? -10.156 5.23 -4.316 1 59.91 87 LYS A N 1
ATOM 672 C CA . LYS A 1 87 ? -9.781 4.035 -5.07 1 59.91 87 LYS A CA 1
ATOM 673 C C . LYS A 1 87 ? -8.445 3.48 -4.594 1 59.91 87 LYS A C 1
ATOM 675 O O . LYS A 1 87 ? -8.172 2.289 -4.746 1 59.91 87 LYS A O 1
ATOM 680 N N . VAL A 1 88 ? -7.855 4.328 -3.803 1 63.53 88 VAL A N 1
ATOM 681 C CA . VAL A 1 88 ? -6.5 3.902 -3.467 1 63.53 88 VAL A CA 1
ATOM 682 C C . VAL A 1 88 ? -6.43 3.529 -1.987 1 63.53 88 VAL A C 1
ATOM 684 O O . VAL A 1 88 ? -5.414 3.004 -1.521 1 63.53 88 VAL A O 1
ATOM 687 N N . LEU A 1 89 ? -7.652 3.621 -1.503 1 70.88 89 LEU A N 1
ATOM 688 C CA . LEU A 1 89 ? -7.637 3.305 -0.079 1 70.88 89 LEU A CA 1
ATOM 689 C C . LEU A 1 89 ? -7.848 1.811 0.148 1 70.88 89 LEU A C 1
ATOM 691 O O . LEU A 1 89 ? -8.57 1.158 -0.612 1 70.88 89 LEU A O 1
ATOM 695 N N . GLY A 1 90 ? -7 1.125 0.84 1 75.5 90 GLY A N 1
ATOM 696 C CA . GLY A 1 90 ? -7.102 -0.275 1.222 1 75.5 90 GLY A CA 1
ATOM 697 C C . GLY A 1 90 ? -8.461 -0.639 1.793 1 75.5 90 GLY A C 1
ATOM 698 O O . GLY A 1 90 ? -9.195 0.231 2.268 1 75.5 90 GLY A O 1
ATOM 699 N N . ARG A 1 91 ? -8.961 -1.904 1.674 1 78.75 91 ARG A N 1
ATOM 700 C CA . ARG A 1 91 ? -10.227 -2.398 2.217 1 78.75 91 ARG A CA 1
ATOM 701 C C . ARG A 1 91 ? -10.289 -2.188 3.727 1 78.75 91 ARG A C 1
ATOM 703 O O . ARG A 1 91 ? -11.359 -1.918 4.273 1 78.75 91 ARG A O 1
ATOM 710 N N . ARG A 1 92 ? -9.18 -2.391 4.348 1 87.81 92 ARG A N 1
ATOM 711 C CA . ARG A 1 92 ? -9.109 -2.197 5.793 1 87.81 92 ARG A CA 1
ATOM 712 C C . ARG A 1 92 ? -8.234 -0.998 6.141 1 87.81 92 ARG A C 1
ATOM 714 O O . ARG A 1 92 ? -7.301 -0.671 5.41 1 87.81 92 ARG A O 1
ATOM 721 N N . PHE A 1 93 ? -8.602 -0.366 7.273 1 91.94 93 PHE A N 1
ATOM 722 C CA . PHE A 1 93 ? -7.844 0.789 7.738 1 91.94 93 PHE A CA 1
ATOM 723 C C . PHE A 1 93 ? -6.375 0.436 7.914 1 91.94 93 PHE A C 1
ATOM 725 O O . PHE A 1 93 ? -5.492 1.221 7.555 1 91.94 93 PHE A O 1
ATOM 732 N N . THR A 1 94 ? -6.102 -0.796 8.414 1 91.56 94 THR A N 1
ATOM 733 C CA . THR A 1 94 ? -4.727 -1.238 8.625 1 91.56 94 THR A CA 1
ATOM 734 C C . THR A 1 94 ? -4.012 -1.428 7.293 1 91.56 94 THR A C 1
ATOM 736 O O . THR A 1 94 ? -2.816 -1.151 7.18 1 91.56 94 THR A O 1
ATOM 739 N N . ASP A 1 95 ? -4.738 -1.896 6.285 1 89.44 95 ASP A N 1
ATOM 740 C CA . ASP A 1 95 ? -4.168 -2.018 4.949 1 89.44 95 ASP A CA 1
ATOM 741 C C . ASP A 1 95 ? -3.793 -0.648 4.383 1 89.44 95 ASP A C 1
ATOM 743 O O . ASP A 1 95 ? -2.752 -0.5 3.738 1 89.44 95 ASP A O 1
ATOM 747 N N . PHE A 1 96 ? -4.68 0.249 4.637 1 91.38 96 PHE A N 1
ATOM 748 C CA . PHE A 1 96 ? -4.406 1.614 4.203 1 91.38 96 PHE A CA 1
ATOM 749 C C . PHE A 1 96 ? -3.123 2.139 4.84 1 91.38 96 PHE A C 1
ATOM 751 O O . PHE A 1 96 ? -2.246 2.654 4.145 1 91.38 96 PHE A O 1
ATOM 758 N N . LEU A 1 97 ? -2.977 1.999 6.148 1 94.44 97 LEU A N 1
ATOM 759 C CA . LEU A 1 97 ? -1.806 2.482 6.871 1 94.44 97 LEU A CA 1
ATOM 760 C C . LEU A 1 97 ? -0.533 1.823 6.352 1 94.44 97 LEU A C 1
ATOM 762 O O . LEU A 1 97 ? 0.484 2.492 6.156 1 94.44 97 LEU A O 1
ATOM 766 N N . ASN A 1 98 ? -0.618 0.586 6.102 1 90.81 98 ASN A N 1
ATOM 767 C CA . ASN A 1 98 ? 0.526 -0.159 5.586 1 90.81 98 ASN A CA 1
ATOM 768 C C . ASN A 1 98 ? 0.872 0.261 4.16 1 90.81 98 ASN A C 1
ATOM 770 O O . ASN A 1 98 ? 2.006 0.083 3.717 1 90.81 98 ASN A O 1
ATOM 774 N N . GLY A 1 99 ? -0.056 0.793 3.473 1 88.88 99 GLY A N 1
ATOM 775 C CA . GLY A 1 99 ? 0.116 1.153 2.074 1 88.88 99 GLY A CA 1
ATOM 776 C C . GLY A 1 99 ? 0.514 2.604 1.876 1 88.88 99 GLY A C 1
ATOM 777 O O . GLY A 1 99 ? 0.72 3.047 0.744 1 88.88 99 GLY A O 1
ATOM 778 N N . LEU A 1 100 ? 0.686 3.32 2.932 1 91.5 100 LEU A N 1
ATOM 779 C CA . LEU A 1 100 ? 0.896 4.762 2.863 1 91.5 100 LEU A CA 1
ATOM 780 C C . LEU A 1 100 ? 2.152 5.09 2.062 1 91.5 100 LEU A C 1
ATOM 782 O O . LEU A 1 100 ? 2.145 6.008 1.238 1 91.5 100 LEU A O 1
ATOM 786 N N . ASN A 1 101 ? 3.246 4.398 2.322 1 88.81 101 ASN A N 1
ATOM 787 C CA . ASN A 1 101 ? 4.484 4.68 1.604 1 88.81 101 ASN A CA 1
ATOM 788 C C . ASN A 1 101 ? 4.336 4.43 0.107 1 88.81 101 ASN A C 1
ATOM 790 O O . ASN A 1 101 ? 4.816 5.215 -0.71 1 88.81 101 ASN A O 1
ATOM 794 N N . CYS A 1 102 ? 3.674 3.334 -0.207 1 83.75 102 CYS A N 1
ATOM 795 C CA . CYS A 1 102 ? 3.434 3.021 -1.611 1 83.75 102 CYS A CA 1
ATOM 796 C C . CYS A 1 102 ? 2.568 4.09 -2.268 1 83.75 102 CYS A C 1
ATOM 798 O O . CYS A 1 102 ? 2.809 4.473 -3.414 1 83.75 102 CYS A O 1
ATOM 800 N N . MET A 1 103 ? 1.552 4.492 -1.577 1 85.38 103 MET A N 1
ATOM 801 C CA . MET A 1 103 ? 0.688 5.555 -2.088 1 85.38 103 MET A CA 1
ATOM 802 C C . MET A 1 103 ? 1.495 6.812 -2.395 1 85.38 103 MET A C 1
ATOM 804 O O . MET A 1 103 ? 1.312 7.43 -3.445 1 85.38 103 MET A O 1
ATOM 808 N N . HIS A 1 104 ? 2.373 7.234 -1.48 1 87.94 104 HIS A N 1
ATOM 809 C CA . HIS A 1 104 ? 3.199 8.414 -1.688 1 87.94 104 HIS A CA 1
ATOM 810 C C . HIS A 1 104 ? 4.16 8.219 -2.857 1 87.94 104 HIS A C 1
ATOM 812 O O . HIS A 1 104 ? 4.43 9.164 -3.607 1 87.94 104 HIS A O 1
ATOM 818 N N . ASP A 1 105 ? 4.66 7.09 -2.979 1 81.25 105 ASP A N 1
ATOM 819 C CA . ASP A 1 105 ? 5.543 6.797 -4.105 1 81.25 105 ASP A CA 1
ATOM 820 C C . ASP A 1 105 ? 4.797 6.926 -5.434 1 81.25 105 ASP A C 1
ATOM 822 O O . ASP A 1 105 ? 5.371 7.367 -6.43 1 81.25 105 ASP A O 1
ATOM 826 N N . TYR A 1 106 ? 3.582 6.453 -5.371 1 76.31 106 TYR A N 1
ATOM 827 C CA . TYR A 1 106 ? 2.742 6.594 -6.559 1 76.31 106 TYR A CA 1
ATOM 828 C C . TYR A 1 106 ? 2.545 8.062 -6.918 1 76.31 106 TYR A C 1
ATOM 830 O O . TYR A 1 106 ? 2.621 8.438 -8.086 1 76.31 106 TYR A O 1
ATOM 838 N N . TYR A 1 107 ? 2.385 8.883 -5.926 1 80.75 107 TYR A N 1
ATOM 839 C CA . TYR A 1 107 ? 2.137 10.297 -6.164 1 80.75 107 TYR A CA 1
ATOM 840 C C . TYR A 1 107 ? 3.379 10.984 -6.73 1 80.75 107 TYR A C 1
ATOM 842 O O . TYR A 1 107 ? 3.279 12.023 -7.375 1 80.75 107 TYR A O 1
ATOM 850 N N . ARG A 1 108 ? 4.5 10.391 -6.52 1 81.38 108 ARG A N 1
ATOM 851 C CA . ARG A 1 108 ? 5.738 10.977 -7.023 1 81.38 108 ARG A CA 1
ATOM 852 C C . ARG A 1 108 ? 5.738 11.031 -8.547 1 81.38 108 ARG A C 1
ATOM 854 O O . ARG A 1 108 ? 6.496 11.797 -9.148 1 81.38 108 ARG A O 1
ATOM 861 N N . PHE A 1 109 ? 4.859 10.32 -9.148 1 74.5 109 PHE A N 1
ATOM 862 C CA . PHE A 1 109 ? 4.758 10.336 -10.602 1 74.5 109 PHE A CA 1
ATOM 863 C C . PHE A 1 109 ? 4.129 11.633 -11.094 1 74.5 109 PHE A C 1
ATOM 865 O O . PHE A 1 109 ? 4.535 12.18 -12.125 1 74.5 109 PHE A O 1
ATOM 872 N N . SER A 1 110 ? 3.221 12.078 -10.344 1 77 110 SER A N 1
ATOM 873 C CA . SER A 1 110 ? 2.543 13.328 -10.68 1 77 110 SER A CA 1
ATOM 874 C C . SER A 1 110 ? 3.178 14.508 -9.961 1 77 110 SER A C 1
ATOM 876 O O . SER A 1 110 ? 3.113 15.641 -10.445 1 77 110 SER A O 1
ATOM 878 N N . PHE A 1 111 ? 3.742 14.156 -8.852 1 86.31 111 PHE A N 1
ATOM 879 C CA . PHE A 1 111 ? 4.398 15.164 -8.023 1 86.31 111 PHE A CA 1
ATOM 880 C C . PHE A 1 111 ? 5.875 14.836 -7.84 1 86.31 111 PHE A C 1
ATOM 882 O O . PHE A 1 111 ? 6.285 14.359 -6.781 1 86.31 111 PHE A O 1
ATOM 889 N N . THR A 1 112 ? 6.66 15.203 -8.758 1 85.56 112 THR A N 1
ATOM 890 C CA . THR A 1 112 ? 8.023 14.711 -8.922 1 85.56 112 THR A CA 1
ATOM 891 C C . THR A 1 112 ? 8.93 15.266 -7.828 1 85.56 112 THR A C 1
ATOM 893 O O . THR A 1 112 ? 9.984 14.695 -7.539 1 85.56 112 THR A O 1
ATOM 896 N N . GLU A 1 113 ? 8.547 16.375 -7.211 1 87.44 113 GLU A N 1
ATOM 897 C CA . GLU A 1 113 ? 9.43 17 -6.227 1 87.44 113 GLU A CA 1
ATOM 898 C C . GLU A 1 113 ? 8.93 16.734 -4.805 1 87.44 113 GLU A C 1
ATOM 900 O O . GLU A 1 113 ? 9.43 17.328 -3.85 1 87.44 113 GLU A O 1
ATOM 905 N N . ILE A 1 114 ? 7.988 15.867 -4.766 1 87 114 ILE A N 1
ATOM 906 C CA . ILE A 1 114 ? 7.445 15.578 -3.443 1 87 114 ILE A CA 1
ATOM 907 C C . ILE A 1 114 ? 8.508 14.891 -2.588 1 87 114 ILE A C 1
ATOM 909 O O . ILE A 1 114 ? 9.305 14.094 -3.096 1 87 114 ILE A O 1
ATOM 913 N N . GLN A 1 115 ? 8.648 15.32 -1.381 1 84.44 115 GLN A N 1
ATOM 914 C CA . GLN A 1 115 ? 9.406 14.617 -0.347 1 84.44 115 GLN A CA 1
ATOM 915 C C . GLN A 1 115 ? 8.477 13.938 0.649 1 84.44 115 GLN A C 1
ATOM 917 O O . GLN A 1 115 ? 8.141 14.508 1.688 1 84.44 115 GLN A O 1
ATOM 922 N N . PRO A 1 116 ? 8.211 12.719 0.323 1 88.88 116 PRO A N 1
ATOM 923 C CA . PRO A 1 116 ? 7.172 12.078 1.129 1 88.88 116 PRO A CA 1
ATOM 924 C C . PRO A 1 116 ? 7.668 11.656 2.508 1 88.88 116 PRO A C 1
ATOM 926 O O . PRO A 1 116 ? 8.844 11.305 2.664 1 88.88 116 PRO A O 1
ATOM 929 N N . PRO A 1 117 ? 6.781 11.758 3.48 1 93.19 117 PRO A N 1
ATOM 930 C CA . PRO A 1 117 ? 7.102 11.125 4.766 1 93.19 117 PRO A CA 1
ATOM 931 C C . PRO A 1 117 ? 7.137 9.602 4.684 1 93.19 117 PRO A C 1
ATOM 933 O O . PRO A 1 117 ? 6.801 9.023 3.643 1 93.19 117 PRO A O 1
ATOM 936 N N . SER A 1 118 ? 7.688 9 5.676 1 91.81 118 SER A N 1
ATOM 937 C CA . SER A 1 118 ? 7.672 7.547 5.797 1 91.81 118 SER A CA 1
ATOM 938 C C . SER A 1 118 ? 6.836 7.098 6.992 1 91.81 118 SER A C 1
ATOM 940 O O . SER A 1 118 ? 6.824 7.758 8.031 1 91.81 118 SER A O 1
ATOM 942 N N . PHE A 1 119 ? 6.188 5.961 6.77 1 93.69 119 PHE A N 1
ATOM 943 C CA . PHE A 1 119 ? 5.328 5.41 7.809 1 93.69 119 PHE A CA 1
ATOM 944 C C . PHE A 1 119 ? 5.66 3.943 8.062 1 93.69 119 PHE A C 1
ATOM 946 O O . PHE A 1 119 ? 6.047 3.219 7.145 1 93.69 119 PHE A O 1
ATOM 953 N N . HIS A 1 120 ? 5.516 3.584 9.312 1 90.56 120 HIS A N 1
ATOM 954 C CA . HIS A 1 120 ? 5.711 2.193 9.703 1 90.56 120 HIS A CA 1
ATOM 955 C C . HIS A 1 120 ? 4.742 1.792 10.812 1 90.56 120 HIS A C 1
ATOM 957 O O . HIS A 1 120 ? 4.57 2.527 11.789 1 90.56 120 HIS A O 1
ATOM 963 N N . VAL A 1 121 ? 4.102 0.638 10.602 1 92.75 121 VAL A N 1
ATOM 964 C CA . VAL A 1 121 ? 3.146 0.154 11.594 1 92.75 121 VAL A CA 1
ATOM 965 C C . VAL A 1 121 ? 3.828 -0.845 12.523 1 92.75 121 VAL A C 1
ATOM 967 O O . VAL A 1 121 ? 4.605 -1.691 12.078 1 92.75 121 VAL A O 1
ATOM 970 N N . SER A 1 122 ? 3.621 -0.705 13.812 1 89.94 122 SER A N 1
ATOM 971 C CA . SER A 1 122 ? 4.117 -1.659 14.797 1 89.94 122 SER A CA 1
ATOM 972 C C . SER A 1 122 ? 3.111 -1.869 15.922 1 89.94 122 SER A C 1
ATOM 974 O O . SER A 1 122 ? 2.115 -1.149 16.016 1 89.94 122 SER A O 1
ATOM 976 N N . LYS A 1 123 ? 3.314 -2.943 16.75 1 91.5 123 LYS A N 1
ATOM 977 C CA . LYS A 1 123 ? 2.57 -3.24 17.969 1 91.5 123 LYS A CA 1
ATOM 978 C C . LYS A 1 123 ? 1.068 -3.27 17.703 1 91.5 123 LYS A C 1
ATOM 980 O O . LYS A 1 123 ? 0.296 -2.613 18.406 1 91.5 123 LYS A O 1
ATOM 985 N N . GLU A 1 124 ? 0.697 -3.914 16.641 1 91.19 124 GLU A N 1
ATOM 986 C CA . GLU A 1 124 ? -0.716 -4.086 16.328 1 91.19 124 GLU A CA 1
ATOM 987 C C . GLU A 1 124 ? -1.381 -5.086 17.266 1 91.19 124 GLU A C 1
ATOM 989 O O . GLU A 1 124 ? -0.799 -6.121 17.578 1 91.19 124 GLU A O 1
ATOM 994 N N . ASP A 1 125 ? -2.488 -4.73 17.812 1 91.06 125 ASP A N 1
ATOM 995 C CA . ASP A 1 125 ? -3.264 -5.605 18.688 1 91.06 125 ASP A CA 1
ATOM 996 C C . ASP A 1 125 ? -4.762 -5.406 18.484 1 91.06 125 ASP A C 1
ATOM 998 O O . ASP A 1 125 ? -5.18 -4.781 17.5 1 91.06 125 ASP A O 1
ATOM 1002 N N . SER A 1 126 ? -5.637 -6.023 19.312 1 90.38 126 SER A N 1
ATOM 1003 C CA . SER A 1 126 ? -7.086 -5.988 19.141 1 90.38 126 SER A CA 1
ATOM 1004 C C . SER A 1 126 ? -7.637 -4.586 19.391 1 90.38 126 SER A C 1
ATOM 1006 O O . SER A 1 126 ? -8.766 -4.285 19 1 90.38 126 SER A O 1
ATOM 1008 N N . GLU A 1 127 ? -6.773 -3.75 20 1 94.75 127 GLU A N 1
ATOM 1009 C CA . GLU A 1 127 ? -7.254 -2.424 20.375 1 94.75 127 GLU A CA 1
ATOM 1010 C C . GLU A 1 127 ? -6.637 -1.343 19.5 1 94.75 127 GLU A C 1
ATOM 1012 O O . GLU A 1 127 ? -6.883 -0.152 19.703 1 94.75 127 GLU A O 1
ATOM 1017 N N . GLY A 1 128 ? -5.812 -1.762 18.594 1 95.75 128 GLY A N 1
ATOM 1018 C CA . GLY A 1 128 ? -5.23 -0.755 17.719 1 95.75 128 GLY A CA 1
ATOM 1019 C C . GLY A 1 128 ? -3.812 -1.085 17.297 1 95.75 128 GLY A C 1
ATOM 1020 O O . GLY A 1 128 ? -3.506 -2.236 16.984 1 95.75 128 GLY A O 1
ATOM 1021 N N . LEU A 1 129 ? -2.979 -0.008 17.125 1 96.38 129 LEU A N 1
ATOM 1022 C CA . LEU A 1 129 ? -1.609 -0.175 16.641 1 96.38 129 LEU A CA 1
ATOM 1023 C C . LEU A 1 129 ? -0.81 1.11 16.828 1 96.38 129 LEU A C 1
ATOM 1025 O O . LEU A 1 129 ? -1.356 2.133 17.25 1 96.38 129 LEU A O 1
ATOM 1029 N N . GLU A 1 130 ? 0.487 0.998 16.656 1 96.56 130 GLU A N 1
ATOM 1030 C CA . GLU A 1 130 ? 1.347 2.176 16.609 1 96.56 130 GLU A CA 1
ATOM 1031 C C . GLU A 1 130 ? 1.757 2.51 15.18 1 96.56 130 GLU A C 1
ATOM 1033 O O . GLU A 1 130 ? 2.055 1.612 14.391 1 96.56 130 GLU A O 1
ATOM 1038 N N . LEU A 1 131 ? 1.706 3.766 14.883 1 97.06 131 LEU A N 1
ATOM 1039 C CA . LEU A 1 131 ? 2.162 4.277 13.594 1 97.06 131 LEU A CA 1
ATOM 1040 C C . LEU A 1 131 ? 3.363 5.199 13.773 1 97.06 131 LEU A C 1
ATOM 1042 O O . LEU A 1 131 ? 3.287 6.199 14.492 1 97.06 131 LEU A O 1
ATOM 1046 N N . HIS A 1 132 ? 4.477 4.852 13.148 1 94.44 132 HIS A N 1
ATOM 1047 C CA . HIS A 1 132 ? 5.695 5.652 13.172 1 94.44 132 HIS A CA 1
ATOM 1048 C C . HIS A 1 132 ? 5.762 6.59 11.969 1 94.44 132 HIS A C 1
ATOM 1050 O O . HIS A 1 132 ? 5.535 6.168 10.836 1 94.44 132 HIS A O 1
ATOM 1056 N N . TYR A 1 133 ? 5.977 7.785 12.273 1 95.62 133 TYR A N 1
ATOM 1057 C CA . TYR A 1 133 ? 6.051 8.852 11.281 1 95.62 133 TYR A CA 1
ATOM 1058 C C . TYR A 1 133 ? 7.457 9.445 11.219 1 95.62 133 TYR A C 1
ATOM 1060 O O . TYR A 1 133 ? 8.047 9.758 12.258 1 95.62 133 TYR A O 1
ATOM 1068 N N . ARG A 1 134 ? 8.016 9.562 10.023 1 93.75 134 ARG A N 1
ATOM 1069 C CA . ARG A 1 134 ? 9.305 10.203 9.773 1 93.75 134 ARG A CA 1
ATOM 1070 C C . ARG A 1 134 ? 9.211 11.195 8.625 1 93.75 134 ARG A C 1
ATOM 1072 O O . ARG A 1 134 ? 8.641 10.891 7.574 1 93.75 134 ARG A O 1
ATOM 1079 N N . SER A 1 135 ? 9.781 12.328 8.836 1 93.94 135 SER A N 1
ATOM 1080 C CA . SER A 1 135 ? 9.703 13.359 7.805 1 93.94 135 SER A CA 1
ATOM 1081 C C . SER A 1 135 ? 10.914 14.281 7.859 1 93.94 135 SER A C 1
ATOM 1083 O O . SER A 1 135 ? 11.453 14.555 8.938 1 93.94 135 SER A O 1
ATOM 1085 N N . ARG A 1 136 ? 11.305 14.82 6.742 1 92.06 136 ARG A N 1
ATOM 1086 C CA . ARG A 1 136 ? 12.367 15.812 6.668 1 92.06 136 ARG A CA 1
ATOM 1087 C C . ARG A 1 136 ? 11.82 17.219 6.848 1 92.06 136 ARG A C 1
ATOM 1089 O O . ARG A 1 136 ? 12.586 18.188 6.957 1 92.06 136 ARG A O 1
ATOM 1096 N N . ARG A 1 137 ? 10.555 17.297 6.844 1 92.19 137 ARG A N 1
ATOM 1097 C CA . ARG A 1 137 ? 9.938 18.578 7.207 1 92.19 137 ARG A CA 1
ATOM 1098 C C . ARG A 1 137 ? 9.898 18.75 8.727 1 92.19 137 ARG A C 1
ATOM 1100 O O . ARG A 1 137 ? 9.227 17.984 9.422 1 92.19 137 ARG A O 1
ATOM 1107 N N . THR A 1 138 ? 10.477 19.844 9.219 1 90.44 138 THR A N 1
ATOM 1108 C CA . THR A 1 138 ? 10.812 19.875 10.633 1 90.44 138 THR A CA 1
ATOM 1109 C C . THR A 1 138 ? 9.789 20.719 11.406 1 90.44 138 THR A C 1
ATOM 1111 O O . THR A 1 138 ? 9.867 20.828 12.633 1 90.44 138 THR A O 1
ATOM 1114 N N . PHE A 1 139 ? 8.82 21.281 10.711 1 94.5 139 PHE A N 1
ATOM 1115 C CA . PHE A 1 139 ? 7.758 22 11.406 1 94.5 139 PHE A CA 1
ATOM 1116 C C . PHE A 1 139 ? 6.895 21.031 12.211 1 94.5 139 PHE A C 1
ATOM 1118 O O . PHE A 1 139 ? 6.293 20.109 11.648 1 94.5 139 PHE A O 1
ATOM 1125 N N . ILE A 1 140 ? 6.809 21.219 13.5 1 93.5 140 ILE A N 1
ATOM 1126 C CA . ILE A 1 140 ? 6.152 20.297 14.422 1 93.5 140 ILE A CA 1
ATOM 1127 C C . ILE A 1 140 ? 4.66 20.219 14.094 1 93.5 140 ILE A C 1
ATOM 1129 O O . ILE A 1 140 ? 4.012 19.219 14.375 1 93.5 140 ILE A O 1
ATOM 1133 N N . GLY A 1 141 ? 4.113 21.281 13.492 1 96.81 141 GLY A N 1
ATOM 1134 C CA . GLY A 1 141 ? 2.713 21.312 13.102 1 96.81 141 GLY A CA 1
ATOM 1135 C C . GLY A 1 141 ? 2.32 20.156 12.195 1 96.81 141 GLY A C 1
ATOM 1136 O O . GLY A 1 141 ? 1.16 19.75 12.18 1 96.81 141 GLY A O 1
ATOM 1137 N N . TYR A 1 142 ? 3.219 19.562 11.531 1 97.44 142 TYR A N 1
ATOM 1138 C CA . TYR A 1 142 ? 2.906 18.484 10.586 1 97.44 142 TYR A CA 1
ATOM 1139 C C . TYR A 1 142 ? 2.541 17.203 11.328 1 97.44 142 TYR A C 1
ATOM 1141 O O . TYR A 1 142 ? 1.775 16.375 10.812 1 97.44 142 TYR A O 1
ATOM 1149 N N . VAL A 1 143 ? 3.064 17.047 12.547 1 97.56 143 VAL A N 1
ATOM 1150 C CA . VAL A 1 143 ? 2.672 15.898 13.367 1 97.56 143 VAL A CA 1
ATOM 1151 C C . VAL A 1 143 ? 1.167 15.945 13.625 1 97.56 143 VAL A C 1
ATOM 1153 O O . VAL A 1 143 ? 0.484 14.922 13.531 1 97.56 143 VAL A O 1
ATOM 1156 N N . HIS A 1 144 ? 0.698 17.109 13.805 1 98.25 144 HIS A N 1
ATOM 1157 C CA . HIS A 1 144 ? -0.718 17.281 14.117 1 98.25 144 HIS A CA 1
ATOM 1158 C C . HIS A 1 144 ? -1.558 17.312 12.844 1 98.25 144 HIS A C 1
ATOM 1160 O O . HIS A 1 144 ? -2.719 16.906 12.844 1 98.25 144 HIS A O 1
ATOM 1166 N N . TYR A 1 145 ? -0.959 17.828 11.773 1 98.5 145 TYR A N 1
ATOM 1167 C CA . TYR A 1 145 ? -1.599 17.734 10.469 1 98.5 145 TYR A CA 1
ATOM 1168 C C . TYR A 1 145 ? -1.896 16.281 10.117 1 98.5 145 TYR A C 1
ATOM 1170 O O . TYR A 1 145 ? -3.012 15.945 9.711 1 98.5 145 TYR A O 1
ATOM 1178 N N . VAL A 1 146 ? -0.938 15.344 10.352 1 98.19 146 VAL A N 1
ATOM 1179 C CA . VAL A 1 146 ? -1.079 13.914 10.094 1 98.19 146 VAL A CA 1
ATOM 1180 C C . VAL A 1 146 ? -2.164 13.328 10.992 1 98.19 146 VAL A C 1
ATOM 1182 O O . VAL A 1 146 ? -2.977 12.516 10.547 1 98.19 146 VAL A O 1
ATOM 1185 N N . LYS A 1 147 ? -2.156 13.781 12.258 1 98.5 147 LYS A N 1
ATOM 1186 C CA . LYS A 1 147 ? -3.215 13.352 13.172 1 98.5 147 LYS A CA 1
ATOM 1187 C C . LYS A 1 147 ? -4.594 13.664 12.602 1 98.5 147 LYS A C 1
ATOM 1189 O O . LYS A 1 147 ? -5.484 12.82 12.609 1 98.5 147 LYS A O 1
ATOM 1194 N N . GLY A 1 148 ? -4.75 14.906 12.078 1 98.56 148 GLY A N 1
ATOM 1195 C CA . GLY A 1 148 ? -6.008 15.297 11.461 1 98.56 148 GLY A CA 1
ATOM 1196 C C . GLY A 1 148 ? -6.371 14.445 10.258 1 98.56 148 GLY A C 1
ATOM 1197 O O . GLY A 1 148 ? -7.523 14.039 10.102 1 98.56 148 GLY A O 1
ATOM 1198 N N . LEU A 1 149 ? -5.367 14.164 9.414 1 97.25 149 LEU A N 1
ATOM 1199 C CA . LEU A 1 149 ? -5.582 13.297 8.258 1 97.25 149 LEU A CA 1
ATOM 1200 C C . LEU A 1 149 ? -6.113 11.938 8.695 1 97.25 149 LEU A C 1
ATOM 1202 O O . LEU A 1 149 ? -7.113 11.453 8.156 1 97.25 149 LEU A O 1
ATOM 1206 N N . LEU A 1 150 ? -5.434 11.344 9.688 1 97.81 150 LEU A N 1
ATOM 1207 C CA . LEU A 1 150 ? -5.762 10 10.156 1 97.81 150 LEU A CA 1
ATOM 1208 C C . LEU A 1 150 ? -7.18 9.953 10.719 1 97.81 150 LEU A C 1
ATOM 1210 O O . LEU A 1 150 ? -7.945 9.039 10.398 1 97.81 150 LEU A O 1
ATOM 1214 N N . LEU A 1 151 ? -7.52 10.961 11.477 1 98.19 151 LEU A N 1
ATOM 1215 C CA . LEU A 1 151 ? -8.844 11.016 12.094 1 98.19 151 LEU A CA 1
ATOM 1216 C C . LEU A 1 151 ? -9.938 11.078 11.031 1 98.19 151 LEU A C 1
ATOM 1218 O O . LEU A 1 151 ? -10.906 10.32 11.094 1 98.19 151 LEU A O 1
ATOM 1222 N N . LYS A 1 152 ? -9.766 11.891 10.062 1 96.81 152 LYS A N 1
ATOM 1223 C CA . LYS A 1 152 ? -10.812 12.086 9.062 1 96.81 152 LYS A CA 1
ATOM 1224 C C . LYS A 1 152 ? -10.883 10.891 8.109 1 96.81 152 LYS A C 1
ATOM 1226 O O . LYS A 1 152 ? -11.977 10.477 7.715 1 96.81 152 LYS A O 1
ATOM 1231 N N . ILE A 1 153 ? -9.758 10.32 7.773 1 94.44 153 ILE A N 1
ATOM 1232 C CA . ILE A 1 153 ? -9.758 9.141 6.918 1 94.44 153 ILE A CA 1
ATOM 1233 C C . ILE A 1 153 ? -10.477 7.992 7.617 1 94.44 153 ILE A C 1
ATOM 1235 O O . ILE A 1 153 ? -11.344 7.344 7.02 1 94.44 153 ILE A O 1
ATOM 1239 N N . ALA A 1 154 ? -10.133 7.738 8.875 1 95.56 154 ALA A N 1
ATOM 1240 C CA . ALA A 1 154 ? -10.727 6.652 9.641 1 95.56 154 ALA A CA 1
ATOM 1241 C C . ALA A 1 154 ? -12.242 6.812 9.727 1 95.56 154 ALA A C 1
ATOM 1243 O O . ALA A 1 154 ? -12.984 5.852 9.516 1 95.56 154 ALA A O 1
ATOM 1244 N N . SER A 1 155 ? -12.672 8.016 9.953 1 95.31 155 SER A N 1
ATOM 1245 C CA . SER A 1 155 ? -14.102 8.25 10.141 1 95.31 155 SER A CA 1
ATOM 1246 C C . SER A 1 155 ? -14.844 8.25 8.812 1 95.31 155 SER A C 1
ATOM 1248 O O . SER A 1 155 ? -15.859 7.566 8.664 1 95.31 155 SER A O 1
ATOM 1250 N N . LYS A 1 156 ? -14.367 8.93 7.848 1 91.75 156 LYS A N 1
ATOM 1251 C CA . LYS A 1 156 ? -15.086 9.156 6.598 1 91.75 156 LYS A CA 1
ATOM 1252 C C . LYS A 1 156 ? -15.078 7.91 5.719 1 91.75 156 LYS A C 1
ATOM 1254 O O . LYS A 1 156 ? -16.078 7.594 5.074 1 91.75 156 LYS A O 1
ATOM 1259 N N . PHE A 1 157 ? -13.992 7.168 5.738 1 88.75 157 PHE A N 1
ATOM 1260 C CA . PHE A 1 157 ? -13.844 6.121 4.734 1 88.75 157 PHE A CA 1
ATOM 1261 C C . PHE A 1 157 ? -13.953 4.738 5.371 1 88.75 157 PHE A C 1
ATOM 1263 O O . PHE A 1 157 ? -14.242 3.756 4.688 1 88.75 157 PHE A O 1
ATOM 1270 N N . TYR A 1 158 ? -13.773 4.629 6.707 1 90.5 158 TYR A N 1
ATOM 1271 C CA . TYR A 1 158 ? -13.758 3.301 7.312 1 90.5 158 TYR A CA 1
ATOM 1272 C C . TYR A 1 158 ? -14.789 3.201 8.43 1 90.5 158 TYR A C 1
ATOM 1274 O O . TYR A 1 158 ? -14.945 2.145 9.047 1 90.5 158 TYR A O 1
ATOM 1282 N N . SER A 1 159 ? -15.508 4.301 8.719 1 93.88 159 SER A N 1
ATOM 1283 C CA . SER A 1 159 ? -16.5 4.348 9.781 1 93.88 159 SER A CA 1
ATOM 1284 C C . SER A 1 159 ? -15.922 3.879 11.109 1 93.88 159 SER A C 1
ATOM 1286 O O . SER A 1 159 ? -16.562 3.135 11.852 1 93.88 159 SER A O 1
ATOM 1288 N N . ILE A 1 160 ? -14.688 4.242 11.344 1 94.94 160 ILE A N 1
ATOM 1289 C CA . ILE A 1 160 ? -13.977 3.898 12.57 1 94.94 160 ILE A CA 1
ATOM 1290 C C . ILE A 1 160 ? -13.93 5.113 13.492 1 94.94 160 ILE A C 1
ATOM 1292 O O . ILE A 1 160 ? -13.68 6.234 13.047 1 94.94 160 ILE A O 1
ATOM 1296 N N . ASP A 1 161 ? -14.352 4.84 14.68 1 96.56 161 ASP A N 1
ATOM 1297 C CA . ASP A 1 161 ? -14.109 5.832 15.727 1 96.56 161 ASP A CA 1
ATOM 1298 C C . ASP A 1 161 ? -12.672 5.742 16.25 1 96.56 161 ASP A C 1
ATOM 1300 O O . ASP A 1 161 ? -12.383 4.953 17.141 1 96.56 161 ASP A O 1
ATOM 1304 N N . LEU A 1 162 ? -11.789 6.613 15.773 1 98.12 162 LEU A N 1
ATOM 1305 C CA . LEU A 1 162 ? -10.352 6.539 16.016 1 98.12 162 LEU A CA 1
ATOM 1306 C C . LEU A 1 162 ? -9.938 7.535 17.094 1 98.12 162 LEU A C 1
ATOM 1308 O O . LEU A 1 162 ? -10.383 8.688 17.094 1 98.12 162 LEU A O 1
ATOM 1312 N N . ASP A 1 163 ? -9.227 7.059 18.016 1 98.38 163 ASP A N 1
ATOM 1313 C CA . ASP A 1 163 ? -8.5 7.918 18.953 1 98.38 163 ASP A CA 1
ATOM 1314 C C . ASP A 1 163 ? -7.004 7.918 18.656 1 98.38 163 ASP A C 1
ATOM 1316 O O . ASP A 1 163 ? -6.387 6.859 18.562 1 98.38 163 ASP A O 1
ATOM 1320 N N . VAL A 1 164 ? -6.453 9.078 18.484 1 98.62 164 VAL A N 1
ATOM 1321 C CA . VAL A 1 164 ? -5.047 9.195 18.109 1 98.62 164 VAL A CA 1
ATOM 1322 C C . VAL A 1 164 ? -4.285 9.922 19.219 1 98.62 164 VAL A C 1
ATOM 1324 O O . VAL A 1 164 ? -4.609 11.062 19.562 1 98.62 164 VAL A O 1
ATOM 1327 N N . LEU A 1 165 ? -3.287 9.266 19.766 1 97.88 165 LEU A N 1
ATOM 1328 C CA . LEU A 1 165 ? -2.418 9.867 20.766 1 97.88 165 LEU A CA 1
ATOM 1329 C C . LEU A 1 165 ? -0.979 9.938 20.266 1 97.88 165 LEU A C 1
ATOM 1331 O O . LEU A 1 165 ? -0.41 8.93 19.859 1 97.88 165 LEU A O 1
ATOM 1335 N N . VAL A 1 166 ? -0.416 11.133 20.281 1 97.19 166 VAL A N 1
ATOM 1336 C CA . VAL A 1 166 ? 1.013 11.258 20.016 1 97.19 166 VAL A CA 1
ATOM 1337 C C . VAL A 1 166 ? 1.808 10.859 21.266 1 97.19 166 VAL A C 1
ATOM 1339 O O . VAL A 1 166 ? 1.851 11.602 22.234 1 97.19 166 VAL A O 1
ATOM 1342 N N . THR A 1 167 ? 2.455 9.75 21.156 1 96.69 167 THR A N 1
ATOM 1343 C CA . THR A 1 167 ? 3.115 9.219 22.344 1 96.69 167 THR A CA 1
ATOM 1344 C C . THR A 1 167 ? 4.578 9.648 22.391 1 96.69 167 THR A C 1
ATOM 1346 O O . THR A 1 167 ? 5.184 9.711 23.453 1 96.69 167 THR A O 1
ATOM 1349 N N . GLN A 1 168 ? 5.199 9.844 21.266 1 94.56 168 GLN A N 1
ATOM 1350 C CA . GLN A 1 168 ? 6.578 10.297 21.141 1 94.56 168 GLN A CA 1
ATOM 1351 C C . GLN A 1 168 ? 6.727 11.258 19.953 1 94.56 168 GLN A C 1
ATOM 1353 O O . GLN A 1 168 ? 6.09 11.078 18.922 1 94.56 168 GLN A O 1
ATOM 1358 N N . GLN A 1 169 ? 7.465 12.312 20.172 1 93.31 169 GLN A N 1
ATOM 1359 C CA . GLN A 1 169 ? 7.832 13.203 19.078 1 93.31 169 GLN A CA 1
ATOM 1360 C C . GLN A 1 169 ? 9.172 13.883 19.359 1 93.31 169 GLN A C 1
ATOM 1362 O O . GLN A 1 169 ? 9.531 14.109 20.516 1 93.31 169 GLN A O 1
ATOM 1367 N N . GLY A 1 170 ? 9.906 14.07 18.297 1 91.5 170 GLY A N 1
ATOM 1368 C CA . GLY A 1 170 ? 11.211 14.703 18.406 1 91.5 170 GLY A CA 1
ATOM 1369 C C . GLY A 1 170 ? 11.977 14.719 17.094 1 91.5 170 GLY A C 1
ATOM 1370 O O . GLY A 1 170 ? 11.391 14.523 16.031 1 91.5 170 GLY A O 1
ATOM 1371 N N . PHE A 1 171 ? 13.289 15.141 17.219 1 90 171 PHE A N 1
ATOM 1372 C CA . PHE A 1 171 ? 14.141 15.242 16.031 1 90 171 PHE A CA 1
ATOM 1373 C C . PHE A 1 171 ? 15.352 14.328 16.156 1 90 171 PHE A C 1
ATOM 1375 O O . PHE A 1 171 ? 15.922 14.18 17.234 1 90 171 PHE A O 1
ATOM 1382 N N . ALA A 1 172 ? 15.562 13.602 15.148 1 86.69 172 ALA A N 1
ATOM 1383 C CA . ALA A 1 172 ? 16.859 12.938 14.953 1 86.69 172 ALA A CA 1
ATOM 1384 C C . ALA A 1 172 ? 17.672 13.641 13.859 1 86.69 172 ALA A C 1
ATOM 1386 O O . ALA A 1 172 ? 17.5 13.344 12.672 1 86.69 172 ALA A O 1
ATOM 1387 N N . GLY A 1 173 ? 18.547 14.555 14.266 1 88 173 GLY A N 1
ATOM 1388 C CA . GLY A 1 173 ? 19.141 15.43 13.273 1 88 173 GLY A CA 1
ATOM 1389 C C . GLY A 1 173 ? 18.141 16.328 12.578 1 88 173 GLY A C 1
ATOM 1390 O O . GLY A 1 173 ? 17.375 17.047 13.242 1 88 173 GLY A O 1
ATOM 1391 N N . ASP A 1 174 ? 18.078 16.156 11.305 1 88.62 174 ASP A N 1
ATOM 1392 C CA . ASP A 1 174 ? 17.172 17 10.531 1 88.62 174 ASP A CA 1
ATOM 1393 C C . ASP A 1 174 ? 15.898 16.234 10.164 1 88.62 174 ASP A C 1
ATOM 1395 O O . ASP A 1 174 ? 15.172 16.625 9.25 1 88.62 174 ASP A O 1
ATOM 1399 N N . VAL A 1 175 ? 15.641 15.18 10.945 1 92 175 VAL A N 1
ATOM 1400 C CA . VAL A 1 175 ? 14.484 14.344 10.633 1 92 175 VAL A CA 1
ATOM 1401 C C . VAL A 1 175 ? 13.492 14.391 11.797 1 92 175 VAL A C 1
ATOM 1403 O O . VAL A 1 175 ? 13.867 14.18 12.953 1 92 175 VAL A O 1
ATOM 1406 N N . MET A 1 176 ? 12.281 14.758 11.469 1 93.81 176 MET A N 1
ATOM 1407 C CA . MET A 1 176 ? 11.195 14.711 12.453 1 93.81 176 MET A CA 1
ATOM 1408 C C . MET A 1 176 ? 10.711 13.281 12.656 1 93.81 176 MET A C 1
ATOM 1410 O O . MET A 1 176 ? 10.492 12.547 11.688 1 93.81 176 MET A O 1
ATOM 1414 N N . LEU A 1 177 ? 10.609 12.852 13.938 1 94 177 LEU A N 1
ATOM 1415 C CA . LEU A 1 177 ? 10.086 11.531 14.297 1 94 177 LEU A CA 1
ATOM 1416 C C . LEU A 1 177 ? 8.891 11.656 15.242 1 94 177 LEU A C 1
ATOM 1418 O O . LEU A 1 177 ? 8.891 12.492 16.141 1 94 177 LEU A O 1
ATOM 1422 N N . ALA A 1 178 ? 7.883 10.867 14.953 1 96.06 178 ALA A N 1
ATOM 1423 C CA . ALA A 1 178 ? 6.746 10.805 15.867 1 96.06 178 ALA A CA 1
ATOM 1424 C C . ALA A 1 178 ? 6.145 9.398 15.891 1 96.06 178 ALA A C 1
ATOM 1426 O O . ALA A 1 178 ? 6.254 8.656 14.914 1 96.06 178 ALA A O 1
ATOM 1427 N N . VAL A 1 179 ? 5.621 9.031 17.031 1 96.62 179 VAL A N 1
ATOM 1428 C CA . VAL A 1 179 ? 4.879 7.781 17.188 1 96.62 179 VAL A CA 1
ATOM 1429 C C . VAL A 1 179 ? 3.445 8.078 17.609 1 96.62 179 VAL A C 1
ATOM 1431 O O . VAL A 1 179 ? 3.223 8.82 18.578 1 96.62 179 VAL A O 1
ATOM 1434 N N . TYR A 1 180 ? 2.518 7.543 16.844 1 98.31 180 TYR A N 1
ATOM 1435 C CA . TYR A 1 180 ? 1.1 7.645 17.156 1 98.31 180 TYR A CA 1
ATOM 1436 C C . TYR A 1 180 ? 0.568 6.328 17.703 1 98.31 180 TYR A C 1
ATOM 1438 O O . TYR A 1 180 ? 0.782 5.27 17.109 1 98.31 180 TYR A O 1
ATOM 1446 N N . ARG A 1 181 ? -0.057 6.398 18.859 1 98.44 181 ARG A N 1
ATOM 1447 C CA . ARG A 1 181 ? -0.927 5.293 19.234 1 98.44 181 ARG A CA 1
ATOM 1448 C C . ARG A 1 181 ? -2.334 5.484 18.672 1 98.44 181 ARG A C 1
ATOM 1450 O O . ARG A 1 181 ? -3.008 6.461 19 1 98.44 181 ARG A O 1
ATOM 1457 N N . LEU A 1 182 ? -2.688 4.613 17.797 1 98.56 182 LEU A N 1
ATOM 1458 C CA . LEU A 1 182 ? -4.02 4.613 17.203 1 98.56 182 LEU A CA 1
ATOM 1459 C C . LEU A 1 182 ? -4.922 3.596 17.891 1 98.56 182 LEU A C 1
ATOM 1461 O O . LEU A 1 182 ? -4.703 2.387 17.781 1 98.56 182 LEU A O 1
ATOM 1465 N N . ASN A 1 183 ? -5.887 4.086 18.594 1 98 183 ASN A N 1
ATOM 1466 C CA . ASN A 1 183 ? -6.82 3.207 19.281 1 98 183 ASN A CA 1
ATOM 1467 C C . ASN A 1 183 ? -8.141 3.084 18.531 1 98 183 ASN A C 1
ATOM 1469 O O . ASN A 1 183 ? -8.789 4.09 18.234 1 98 183 ASN A O 1
ATOM 1473 N N . PHE A 1 184 ? -8.523 1.92 18.156 1 96.38 184 PHE A N 1
ATOM 1474 C CA . PHE A 1 184 ? -9.766 1.565 17.484 1 96.38 184 PHE A CA 1
ATOM 1475 C C . PHE A 1 184 ? -10.062 0.078 17.641 1 96.38 184 PHE A C 1
ATOM 1477 O O . PHE A 1 184 ? -9.172 -0.704 17.984 1 96.38 184 PHE A O 1
ATOM 1484 N N . GLN A 1 185 ? -11.32 -0.328 17.453 1 91.5 185 GLN A N 1
ATOM 1485 C CA . GLN A 1 185 ? -11.648 -1.749 17.484 1 91.5 185 GLN A CA 1
ATOM 1486 C C . GLN A 1 185 ? -11.078 -2.467 16.25 1 91.5 185 GLN A C 1
ATOM 1488 O O . GLN A 1 185 ? -11.633 -2.369 15.164 1 91.5 185 GLN A O 1
ATOM 1493 N N . ASN A 1 186 ? -9.945 -3.145 16.5 1 89.25 186 ASN A N 1
ATOM 1494 C CA . ASN A 1 186 ? -9.242 -3.83 15.406 1 89.25 186 ASN A CA 1
ATOM 1495 C C . ASN A 1 186 ? -9.719 -5.273 15.266 1 89.25 186 ASN A C 1
ATOM 1497 O O . ASN A 1 186 ? -8.945 -6.207 15.5 1 89.25 186 ASN A O 1
ATOM 1501 N N . SER A 1 187 ? -10.883 -5.492 14.812 1 74.75 187 SER A N 1
ATOM 1502 C CA . SER A 1 187 ? -11.531 -6.797 14.742 1 74.75 187 SER A CA 1
ATOM 1503 C C . SER A 1 187 ? -10.812 -7.711 13.75 1 74.75 187 SER A C 1
ATOM 1505 O O . SER A 1 187 ? -10.844 -8.938 13.891 1 74.75 187 SER A O 1
ATOM 1507 N N . GLN A 1 188 ? -10.211 -7.227 12.766 1 63.44 188 GLN A N 1
ATOM 1508 C CA . GLN A 1 188 ? -9.555 -8.039 11.734 1 63.44 188 GLN A CA 1
ATOM 1509 C C . GLN A 1 188 ? -8.305 -8.711 12.281 1 63.44 188 GLN A C 1
ATOM 1511 O O . GLN A 1 188 ? -7.996 -9.852 11.922 1 63.44 188 GLN A O 1
ATOM 1516 N N . TYR A 1 189 ? -7.516 -7.945 13.086 1 60.47 189 TYR A N 1
ATOM 1517 C CA . TYR A 1 189 ? -6.395 -8.547 13.805 1 60.47 189 TYR A CA 1
ATOM 1518 C C . TYR A 1 189 ? -6.828 -9.812 14.531 1 60.47 189 TYR A C 1
ATOM 1520 O O . TYR A 1 189 ? -6.125 -10.82 14.508 1 60.47 189 TYR A O 1
ATOM 1528 N N . LEU A 1 190 ? -7.957 -9.797 14.914 1 55.69 190 LEU A N 1
ATOM 1529 C CA . LEU A 1 190 ? -8.516 -10.906 15.68 1 55.69 190 LEU A CA 1
ATOM 1530 C C . LEU A 1 190 ? -8.797 -12.102 14.773 1 55.69 190 LEU A C 1
ATOM 1532 O O . LEU A 1 190 ? -8.531 -13.25 15.164 1 55.69 190 LEU A O 1
ATOM 1536 N N . ALA A 1 191 ? -9.203 -11.812 13.633 1 53.94 191 ALA A N 1
ATOM 1537 C CA . ALA A 1 191 ? -9.578 -12.898 12.734 1 53.94 191 ALA A CA 1
ATOM 1538 C C . ALA A 1 191 ? -8.352 -13.648 12.234 1 53.94 191 ALA A C 1
ATOM 1540 O O . ALA A 1 191 ? -8.359 -14.875 12.148 1 53.94 191 ALA A O 1
ATOM 1541 N N . PHE A 1 192 ? -7.316 -12.961 11.891 1 54.53 192 PHE A N 1
ATOM 1542 C CA . PHE A 1 192 ? -6.105 -13.586 11.375 1 54.53 192 PHE A CA 1
ATOM 1543 C C . PHE A 1 192 ? -5.41 -14.406 12.453 1 54.53 192 PHE A C 1
ATOM 1545 O O . PHE A 1 192 ? -4.965 -15.523 12.203 1 54.53 192 PHE A O 1
ATOM 1552 N N . HIS A 1 193 ? -5.27 -13.836 13.594 1 54.47 193 HIS A N 1
ATOM 1553 C CA . HIS A 1 193 ? -4.508 -14.492 14.648 1 54.47 193 HIS A CA 1
ATOM 1554 C C . HIS A 1 193 ? -5.305 -15.625 15.281 1 54.47 193 HIS A C 1
ATOM 1556 O O . HIS A 1 193 ? -4.727 -16.578 15.82 1 54.47 193 HIS A O 1
ATOM 1562 N N . LYS A 1 194 ? -6.551 -15.57 15.141 1 50.19 194 LYS A N 1
ATOM 1563 C CA . LYS A 1 194 ? -7.332 -16.719 15.57 1 50.19 194 LYS A CA 1
ATOM 1564 C C . LYS A 1 194 ? -7.105 -17.922 14.648 1 50.19 194 LYS A C 1
ATOM 1566 O O . LYS A 1 194 ? -7.02 -19.062 15.109 1 50.19 194 LYS A O 1
ATOM 1571 N N . VAL A 1 195 ? -7.027 -17.688 13.43 1 47.22 195 VAL A N 1
ATOM 1572 C CA . VAL A 1 195 ? -6.902 -18.781 12.461 1 47.22 195 VAL A CA 1
ATOM 1573 C C . VAL A 1 195 ? -5.52 -19.406 12.578 1 47.22 195 VAL A C 1
ATOM 1575 O O . VAL A 1 195 ? -5.391 -20.641 12.562 1 47.22 195 VAL A O 1
ATOM 1578 N N . ILE A 1 196 ? -4.492 -18.609 12.641 1 49.16 196 ILE A N 1
ATOM 1579 C CA . ILE A 1 196 ? -3.145 -19.156 12.742 1 49.16 196 ILE A CA 1
ATOM 1580 C C . ILE A 1 196 ? -2.979 -19.875 14.078 1 49.16 196 ILE A C 1
ATOM 1582 O O . ILE A 1 196 ? -2.334 -20.922 14.148 1 49.16 196 ILE A O 1
ATOM 1586 N N . ALA A 1 197 ? -3.42 -19.234 15.102 1 46.19 197 ALA A N 1
ATOM 1587 C CA . ALA A 1 197 ? -3.283 -19.859 16.406 1 46.19 197 ALA A CA 1
ATOM 1588 C C . ALA A 1 197 ? -4.051 -21.188 16.453 1 46.19 197 ALA A C 1
ATOM 1590 O O . ALA A 1 197 ? -3.648 -22.125 17.156 1 46.19 197 ALA A O 1
ATOM 1591 N N . GLY A 1 198 ? -5.141 -21.203 15.914 1 42.34 198 GLY A N 1
ATOM 1592 C CA . GLY A 1 198 ? -5.93 -22.422 16.016 1 42.34 198 GLY A CA 1
ATOM 1593 C C . GLY A 1 198 ? -5.34 -23.578 15.227 1 42.34 198 GLY A C 1
ATOM 1594 O O . GLY A 1 198 ? -5.582 -24.75 15.562 1 42.34 198 GLY A O 1
ATOM 1595 N N . ASN A 1 199 ? -4.867 -23.453 14.047 1 39.84 199 ASN A N 1
ATOM 1596 C CA . ASN A 1 199 ? -4.43 -24.562 13.219 1 39.84 199 ASN A CA 1
ATOM 1597 C C . ASN A 1 199 ? -3.029 -25.031 13.609 1 39.84 199 ASN A C 1
ATOM 1599 O O . ASN A 1 199 ? -2.498 -25.969 13.016 1 39.84 199 ASN A O 1
ATOM 1603 N N . MET A 1 200 ? -2.299 -24.406 14.375 1 33 200 MET A N 1
ATOM 1604 C CA . MET A 1 200 ? -1.053 -24.984 14.859 1 33 200 MET A CA 1
ATOM 1605 C C . MET A 1 200 ? -1.313 -25.938 16.031 1 33 200 MET A C 1
ATOM 1607 O O . MET A 1 200 ? -0.376 -26.484 16.609 1 33 200 MET A O 1
ATOM 1611 N N . LYS A 1 201 ? -2.525 -26.328 16.406 1 27.36 201 LYS A N 1
ATOM 1612 C CA . LYS A 1 201 ? -2.697 -27.484 17.297 1 27.36 201 LYS A CA 1
ATOM 1613 C C . LYS A 1 201 ? -2.861 -28.766 16.5 1 27.36 201 LYS A 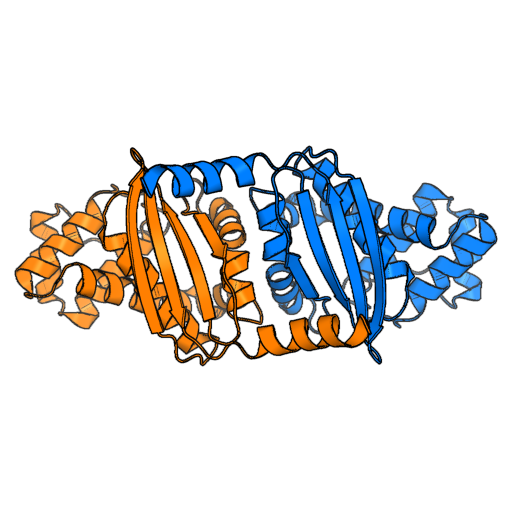C 1
ATOM 1615 O O . LYS A 1 201 ? -3.566 -28.797 15.492 1 27.36 201 LYS A O 1
ATOM 1620 N N . MET B 1 1 ? -11.859 -16.188 -12.805 1 89.62 1 MET B N 1
ATOM 1621 C CA . MET B 1 1 ? -10.477 -15.883 -13.148 1 89.62 1 MET B CA 1
ATOM 1622 C C . MET B 1 1 ? -10.406 -14.984 -14.383 1 89.62 1 MET B C 1
ATOM 1624 O O . MET B 1 1 ? -10.977 -15.305 -15.422 1 89.62 1 MET B O 1
ATOM 1628 N N . TYR B 1 2 ? -9.664 -13.914 -14.281 1 91.5 2 TYR B N 1
ATOM 1629 C CA . TYR B 1 2 ? -9.586 -13 -15.406 1 91.5 2 TYR B CA 1
ATOM 1630 C C . TYR B 1 2 ? -8.617 -13.523 -16.469 1 91.5 2 TYR B C 1
ATOM 1632 O O . TYR B 1 2 ? -7.609 -14.148 -16.141 1 91.5 2 TYR B O 1
ATOM 1640 N N . GLY B 1 3 ? -8.922 -13.109 -17.734 1 93.12 3 GLY B N 1
ATOM 1641 C CA . GLY B 1 3 ? -8.203 -13.633 -18.875 1 93.12 3 GLY B CA 1
ATOM 1642 C C . GLY B 1 3 ? -6.734 -13.258 -18.891 1 93.12 3 GLY B C 1
ATOM 1643 O O . GLY B 1 3 ? -5.91 -13.977 -19.453 1 93.12 3 GLY B O 1
ATOM 1644 N N . ILE B 1 4 ? -6.402 -12.219 -18.203 1 92.19 4 ILE B N 1
ATOM 1645 C CA . ILE B 1 4 ? -5.012 -11.773 -18.203 1 92.19 4 ILE B CA 1
ATOM 1646 C C . ILE B 1 4 ? -4.121 -12.844 -17.578 1 92.19 4 ILE B C 1
ATOM 1648 O O . ILE B 1 4 ? -2.988 -13.047 -18.031 1 92.19 4 ILE B O 1
ATOM 1652 N N . ILE B 1 5 ? -4.578 -13.562 -16.562 1 94.06 5 ILE B N 1
ATOM 1653 C CA . ILE B 1 5 ? -3.811 -14.625 -15.914 1 94.06 5 ILE B CA 1
ATOM 1654 C C . ILE B 1 5 ? -3.635 -15.797 -16.875 1 94.06 5 ILE B C 1
ATOM 1656 O O . ILE B 1 5 ? -2.529 -16.328 -17.016 1 94.06 5 ILE B O 1
ATOM 1660 N N . LEU B 1 6 ? -4.699 -16.109 -17.578 1 94.69 6 LEU B N 1
ATOM 1661 C CA . LEU B 1 6 ? -4.68 -17.219 -18.516 1 94.69 6 LEU B CA 1
ATOM 1662 C C . LEU B 1 6 ? -3.82 -16.891 -19.734 1 94.69 6 LEU B C 1
ATOM 1664 O O . LEU B 1 6 ? -3.09 -17.75 -20.234 1 94.69 6 LEU B O 1
ATOM 1668 N N . ASP B 1 7 ? -3.971 -15.656 -20.141 1 93.94 7 ASP B N 1
ATOM 1669 C CA . ASP B 1 7 ? -3.178 -15.227 -21.297 1 93.94 7 ASP B CA 1
ATOM 1670 C C . ASP B 1 7 ? -1.685 -15.273 -20.969 1 93.94 7 ASP B C 1
ATOM 1672 O O . ASP B 1 7 ? -0.883 -15.711 -21.797 1 93.94 7 ASP B O 1
ATOM 1676 N N . SER B 1 8 ? -1.354 -14.812 -19.844 1 94.81 8 SER B N 1
ATOM 1677 C CA . SER B 1 8 ? 0.037 -14.867 -19.406 1 94.81 8 SER B CA 1
ATOM 1678 C C . SER B 1 8 ? 0.512 -16.312 -19.281 1 94.81 8 SER B C 1
ATOM 1680 O O . SER B 1 8 ? 1.645 -16.641 -19.641 1 94.81 8 SER B O 1
ATOM 1682 N N . LEU B 1 9 ? -0.335 -17.188 -18.734 1 96.62 9 LEU B N 1
ATOM 1683 C CA . LEU B 1 9 ? 0.015 -18.594 -18.578 1 96.62 9 LEU B CA 1
ATOM 1684 C C . LEU B 1 9 ? 0.234 -19.25 -19.938 1 96.62 9 LEU B C 1
ATOM 1686 O O . LEU B 1 9 ? 1.191 -20.016 -20.109 1 96.62 9 LEU B O 1
ATOM 1690 N N . MET B 1 10 ? -0.626 -18.938 -20.844 1 95.56 10 MET B N 1
ATOM 1691 C CA . MET B 1 10 ? -0.471 -19.422 -22.203 1 95.56 10 MET B CA 1
ATOM 1692 C C . MET B 1 10 ? 0.867 -18.984 -22.797 1 95.56 10 MET B C 1
ATOM 1694 O O . MET B 1 10 ? 1.61 -19.812 -23.328 1 95.56 10 MET B O 1
ATOM 1698 N N . ASP B 1 11 ? 1.125 -17.719 -22.641 1 95.44 11 ASP B N 1
ATOM 1699 C CA . ASP B 1 11 ? 2.385 -17.172 -23.141 1 95.44 11 ASP B CA 1
ATOM 1700 C C . ASP B 1 11 ? 3.578 -17.859 -22.484 1 95.44 11 ASP B C 1
ATOM 1702 O O . ASP B 1 11 ? 4.574 -18.156 -23.141 1 95.44 11 ASP B O 1
ATOM 1706 N N . CYS B 1 12 ? 3.471 -18.125 -21.234 1 97.44 12 CYS B N 1
ATOM 1707 C CA . CYS B 1 12 ? 4.52 -18.812 -20.484 1 97.44 12 CYS B CA 1
ATOM 1708 C C . CYS B 1 12 ? 4.75 -20.219 -21.031 1 97.44 12 CYS B C 1
ATOM 1710 O O . CYS B 1 12 ? 5.891 -20.609 -21.312 1 97.44 12 CYS B O 1
ATOM 1712 N N . ILE B 1 13 ? 3.719 -20.984 -21.188 1 96.69 13 ILE B N 1
ATOM 1713 C CA . ILE B 1 13 ? 3.795 -22.359 -21.672 1 96.69 13 ILE B CA 1
ATOM 1714 C C . ILE B 1 13 ? 4.414 -22.391 -23.062 1 96.69 13 ILE B C 1
ATOM 1716 O O . ILE B 1 13 ? 5.316 -23.188 -23.328 1 96.69 13 ILE B O 1
ATOM 1720 N N . LYS B 1 14 ? 3.965 -21.5 -23.938 1 96.25 14 LYS B N 1
ATOM 1721 C CA . LYS B 1 14 ? 4.488 -21.453 -25.297 1 96.25 14 LYS B CA 1
ATOM 1722 C C . LYS B 1 14 ? 5.977 -21.094 -25.312 1 96.25 14 LYS B C 1
ATOM 1724 O O . LYS B 1 14 ? 6.758 -21.688 -26.047 1 96.25 14 LYS B O 1
ATOM 1729 N N . GLN B 1 15 ? 6.371 -20.172 -24.484 1 96.44 15 GLN B N 1
ATOM 1730 C CA . GLN B 1 15 ? 7.758 -19.719 -24.453 1 96.44 15 GLN B CA 1
ATOM 1731 C C . GLN B 1 15 ? 8.672 -20.766 -23.812 1 96.44 15 GLN B C 1
ATOM 1733 O O . GLN B 1 15 ? 9.789 -20.984 -24.266 1 96.44 15 GLN B O 1
ATOM 1738 N N . MET B 1 16 ? 8.188 -21.453 -22.797 1 96.44 16 MET B N 1
ATOM 1739 C CA . MET B 1 16 ? 9.039 -22.344 -22.016 1 96.44 16 MET B CA 1
ATOM 1740 C C . MET B 1 16 ? 9.086 -23.734 -22.656 1 96.44 16 MET B C 1
ATOM 1742 O O . MET B 1 16 ? 10.117 -24.391 -22.625 1 96.44 16 MET B O 1
ATOM 1746 N N . TYR B 1 17 ? 7.926 -24.156 -23.203 1 95.81 17 TYR B N 1
ATOM 1747 C CA . TYR B 1 17 ? 7.848 -25.562 -23.609 1 95.81 17 TYR B CA 1
ATOM 1748 C C . TYR B 1 17 ? 7.531 -25.688 -25.094 1 95.81 17 TYR B C 1
ATOM 1750 O O . TYR B 1 17 ? 7.59 -26.781 -25.656 1 95.81 17 TYR B O 1
ATOM 1758 N N . GLY B 1 18 ? 7.113 -24.578 -25.734 1 95.06 18 GLY B N 1
ATOM 1759 C CA . GLY B 1 18 ? 6.891 -24.562 -27.172 1 95.06 18 GLY B CA 1
ATOM 1760 C C . GLY B 1 18 ? 5.422 -24.578 -27.547 1 95.06 18 GLY B C 1
ATOM 1761 O O . GLY B 1 18 ? 4.574 -24.984 -26.75 1 95.06 18 GLY B O 1
ATOM 1762 N N . GLU B 1 19 ? 5.156 -24.219 -28.812 1 94.06 19 GLU B N 1
ATOM 1763 C CA . GLU B 1 19 ? 3.805 -24.141 -29.359 1 94.06 19 GLU B CA 1
ATOM 1764 C C . GLU B 1 19 ? 3.154 -25.531 -29.391 1 94.06 19 GLU B C 1
ATOM 1766 O O . GLU B 1 19 ? 1.942 -25.656 -29.219 1 94.06 19 GLU B O 1
ATOM 1771 N N . GLN B 1 20 ? 3.955 -26.453 -29.609 1 93.44 20 GLN B N 1
ATOM 1772 C CA . GLN B 1 20 ? 3.426 -27.812 -29.734 1 93.44 20 GLN B CA 1
ATOM 1773 C C . GLN B 1 20 ? 2.863 -28.297 -28.391 1 93.44 20 GLN B C 1
ATOM 1775 O O . GLN B 1 20 ? 1.83 -28.969 -28.359 1 93.44 20 GLN B O 1
ATOM 1780 N N . VAL B 1 21 ? 3.549 -27.984 -27.359 1 94.06 21 VAL B N 1
ATOM 1781 C CA . VAL B 1 21 ? 3.076 -28.359 -26.031 1 94.06 21 VAL B CA 1
ATOM 1782 C C . VAL B 1 21 ? 1.745 -27.672 -25.734 1 94.06 21 VAL B C 1
ATOM 1784 O O . VAL B 1 21 ? 0.811 -28.297 -25.234 1 94.06 21 VAL B O 1
ATOM 1787 N N . TRP B 1 22 ? 1.65 -26.422 -26.078 1 94.62 22 TRP B N 1
ATOM 1788 C CA . TRP B 1 22 ? 0.407 -25.688 -25.891 1 94.62 22 TRP B CA 1
ATOM 1789 C C . TRP B 1 22 ? -0.743 -26.344 -26.641 1 94.62 22 TRP B C 1
ATOM 1791 O O . TRP B 1 22 ? -1.812 -26.578 -26.062 1 94.62 22 TRP B O 1
ATOM 1801 N N . LYS B 1 23 ? -0.537 -26.688 -27.875 1 91.88 23 LYS B N 1
ATOM 1802 C CA . LYS B 1 23 ? -1.566 -27.312 -28.703 1 91.88 23 LYS B CA 1
ATOM 1803 C C . LYS B 1 23 ? -2.031 -28.641 -28.094 1 91.88 23 LYS B C 1
ATOM 1805 O O . LYS B 1 23 ? -3.205 -29 -28.203 1 91.88 23 LYS B O 1
ATOM 1810 N N . ARG B 1 24 ? -1.178 -29.234 -27.469 1 92.25 24 ARG B N 1
ATOM 1811 C CA . ARG B 1 24 ? -1.492 -30.547 -26.906 1 92.25 24 ARG B CA 1
ATOM 1812 C C . ARG B 1 24 ? -2.26 -30.422 -25.594 1 92.25 24 ARG B C 1
ATOM 1814 O O . ARG B 1 24 ? -3.111 -31.25 -25.281 1 92.25 24 ARG B O 1
ATOM 1821 N N . VAL B 1 25 ? -1.977 -29.375 -24.875 1 92.81 25 VAL B N 1
ATOM 1822 C CA . VAL B 1 25 ? -2.551 -29.297 -23.531 1 92.81 25 VAL B CA 1
ATOM 1823 C C . VAL B 1 25 ? -3.926 -28.641 -23.594 1 92.81 25 VAL B C 1
ATOM 1825 O O . VAL B 1 25 ? -4.746 -28.812 -22.688 1 92.81 25 VAL B O 1
ATOM 1828 N N . ILE B 1 26 ? -4.234 -27.891 -24.578 1 90 26 ILE B N 1
ATOM 1829 C CA . ILE B 1 26 ? -5.5 -27.156 -24.609 1 90 26 ILE B CA 1
ATOM 1830 C C . ILE B 1 26 ? -6.641 -28.125 -24.938 1 90 26 ILE B C 1
ATOM 1832 O O . ILE B 1 26 ? -7.785 -27.891 -24.531 1 90 26 ILE B O 1
ATOM 1836 N N . GLY B 1 27 ? -6.418 -29.172 -25.641 1 82.31 27 GLY B N 1
ATOM 1837 C CA . GLY B 1 27 ? -7.441 -30.141 -25.984 1 82.31 27 GLY B CA 1
ATOM 1838 C C . GLY B 1 27 ? -8.148 -30.719 -24.766 1 82.31 27 GLY B C 1
ATOM 1839 O O . GLY B 1 27 ? -9.336 -30.469 -24.562 1 82.31 27 GLY B O 1
ATOM 1840 N N . PRO B 1 28 ? -7.414 -31.297 -23.984 1 78.88 28 PRO B N 1
ATOM 1841 C CA . PRO B 1 28 ? -8 -31.891 -22.781 1 78.88 28 PRO B CA 1
ATOM 1842 C C . PRO B 1 28 ? -8.68 -30.844 -21.875 1 78.88 28 PRO B C 1
ATOM 1844 O O . PRO B 1 28 ? -9.539 -31.203 -21.062 1 78.88 28 PRO B O 1
ATOM 1847 N N . CYS B 1 29 ? -8.32 -29.609 -21.984 1 79.62 29 CYS B N 1
ATOM 1848 C CA . CYS B 1 29 ? -8.836 -28.562 -21.109 1 79.62 29 CYS B CA 1
ATOM 1849 C C . CYS B 1 29 ? -10.055 -27.891 -21.734 1 79.62 29 CYS B C 1
ATOM 1851 O O . CYS B 1 29 ? -10.664 -27.016 -21.109 1 79.62 29 CYS B O 1
ATOM 1853 N N . GLY B 1 30 ? -10.438 -28.25 -22.906 1 79.62 30 GLY B N 1
ATOM 1854 C CA . GLY B 1 30 ? -11.609 -27.703 -23.578 1 79.62 30 GLY B CA 1
ATOM 1855 C C . GLY B 1 30 ? -11.422 -26.266 -24.016 1 79.62 30 GLY B C 1
ATOM 1856 O O . GLY B 1 30 ? -12.375 -25.484 -24.016 1 79.62 30 GLY B O 1
ATOM 1857 N N . ILE B 1 31 ? -10.258 -25.875 -24.078 1 81.75 31 ILE B N 1
ATOM 1858 C CA . ILE B 1 31 ? -9.93 -24.516 -24.5 1 81.75 31 ILE B CA 1
ATOM 1859 C C . ILE B 1 31 ? -9.781 -24.453 -26.016 1 81.75 31 ILE B C 1
ATOM 1861 O O . ILE B 1 31 ? -9.148 -25.328 -26.609 1 81.75 31 ILE B O 1
ATOM 1865 N N . SER B 1 32 ? -10.641 -23.625 -26.516 1 70.31 32 SER B N 1
ATOM 1866 C CA . SER B 1 32 ? -10.414 -23.406 -27.938 1 70.31 32 SER B CA 1
ATOM 1867 C C . SER B 1 32 ? -9.172 -22.547 -28.172 1 70.31 32 SER B C 1
ATOM 1869 O O . SER B 1 32 ? -8.758 -21.797 -27.281 1 70.31 32 SER B O 1
ATOM 1871 N N . ASN B 1 33 ? -8.414 -22.859 -29.219 1 60.09 33 ASN B N 1
ATOM 1872 C CA . ASN B 1 33 ? -7.164 -22.203 -29.578 1 60.09 33 ASN B CA 1
ATOM 1873 C C . ASN B 1 33 ? -7.289 -20.688 -29.516 1 60.09 33 ASN B C 1
ATOM 1875 O O . ASN B 1 33 ? -6.516 -19.969 -30.156 1 60.09 33 ASN B O 1
ATOM 1879 N N . SER B 1 34 ? -8.102 -20.219 -28.641 1 66.25 34 SER B N 1
ATOM 1880 C CA . SER B 1 34 ? -8.273 -18.766 -28.734 1 66.25 34 SER B CA 1
ATOM 1881 C C . SER B 1 34 ? -7.562 -18.047 -27.609 1 66.25 34 SER B C 1
ATOM 1883 O O . SER B 1 34 ? -7.188 -18.656 -26.609 1 66.25 34 SER B O 1
ATOM 1885 N N . VAL B 1 35 ? -7.078 -16.797 -27.922 1 79.31 35 VAL B N 1
ATOM 1886 C CA . VAL B 1 35 ? -6.445 -15.82 -27.047 1 79.31 35 VAL B CA 1
ATOM 1887 C C . VAL B 1 35 ? -7.422 -15.406 -25.953 1 79.31 35 VAL B C 1
ATOM 1889 O O . VAL B 1 35 ? -8.625 -15.266 -26.188 1 79.31 35 VAL B O 1
ATOM 1892 N N . PHE B 1 36 ? -6.934 -15.57 -24.734 1 91.88 36 PHE B N 1
ATOM 1893 C CA . PHE B 1 36 ? -7.734 -15.109 -23.609 1 91.88 36 PHE B CA 1
ATOM 1894 C C . PHE B 1 36 ? -7.824 -13.586 -23.594 1 91.88 36 PHE B C 1
ATOM 1896 O O . PHE B 1 36 ? -6.832 -12.898 -23.844 1 91.88 36 PHE B O 1
ATOM 1903 N N . THR B 1 37 ? -9.047 -13.086 -23.391 1 90.25 37 THR B N 1
ATOM 1904 C CA . THR B 1 37 ? -9.281 -11.648 -23.297 1 90.25 37 THR B CA 1
ATOM 1905 C C . THR B 1 37 ? -9.031 -11.156 -21.875 1 90.25 37 THR B C 1
ATOM 1907 O O . THR B 1 37 ? -9.57 -11.703 -20.906 1 90.25 37 THR B O 1
ATOM 1910 N N . THR B 1 38 ? -8.32 -10.133 -21.797 1 88.44 38 THR B N 1
ATOM 1911 C CA . THR B 1 38 ? -7.773 -9.633 -20.531 1 88.44 38 THR B CA 1
ATOM 1912 C C . THR B 1 38 ? -8.883 -9.445 -19.5 1 88.44 38 THR B C 1
ATOM 1914 O O . THR B 1 38 ? -8.781 -9.945 -18.375 1 88.44 38 THR B O 1
ATOM 1917 N N . HIS B 1 39 ? -9.984 -8.891 -19.812 1 91.19 39 HIS B N 1
ATOM 1918 C CA . HIS B 1 39 ? -10.984 -8.477 -18.844 1 91.19 39 HIS B CA 1
ATOM 1919 C C . HIS B 1 39 ? -12.156 -9.453 -18.797 1 91.19 39 HIS B C 1
ATOM 1921 O O . HIS B 1 39 ? -13.094 -9.258 -18.016 1 91.19 39 HIS B O 1
ATOM 1927 N N . LYS B 1 40 ? -12.062 -10.469 -19.594 1 92.94 40 LYS B N 1
ATOM 1928 C CA . LYS B 1 40 ? -13.094 -11.492 -19.562 1 92.94 40 LYS B CA 1
ATOM 1929 C C . LYS B 1 40 ? -12.867 -12.477 -18.422 1 92.94 40 LYS B C 1
ATOM 1931 O O . LYS B 1 40 ? -11.727 -12.805 -18.094 1 92.94 40 LYS B O 1
ATOM 1936 N N . ILE B 1 41 ? -13.945 -12.969 -17.797 1 93.31 41 ILE B N 1
ATOM 1937 C CA . ILE B 1 41 ? -13.891 -13.922 -16.688 1 93.31 41 ILE B CA 1
ATOM 1938 C C . ILE B 1 41 ? -14.023 -15.344 -17.234 1 93.31 41 ILE B C 1
ATOM 1940 O O . ILE B 1 41 ? -14.914 -15.625 -18.047 1 93.31 41 ILE B O 1
ATOM 1944 N N . TYR B 1 42 ? -13.133 -16.188 -16.828 1 92.31 42 TYR B N 1
ATOM 1945 C CA . TYR B 1 42 ? -13.133 -17.594 -17.219 1 92.31 42 TYR B CA 1
ATOM 1946 C C . TYR B 1 42 ? -13.289 -18.5 -16 1 92.31 42 TYR B C 1
ATOM 1948 O O . TYR B 1 42 ? -13.227 -18.031 -14.867 1 92.31 42 TYR B O 1
ATOM 1956 N N . HIS B 1 43 ? -13.508 -19.719 -16.266 1 92.44 43 HIS B N 1
ATOM 1957 C CA . HIS B 1 43 ? -13.695 -20.688 -15.188 1 92.44 43 HIS B CA 1
ATOM 1958 C C . HIS B 1 43 ? -12.438 -20.828 -14.336 1 92.44 43 HIS B C 1
ATOM 1960 O O . HIS B 1 43 ? -11.328 -20.875 -14.875 1 92.44 43 HIS B O 1
ATOM 1966 N N . GLU B 1 44 ? -12.602 -21.078 -13.039 1 92.75 44 GLU B N 1
ATOM 1967 C CA . GLU B 1 44 ? -11.5 -21.109 -12.086 1 92.75 44 GLU B CA 1
ATOM 1968 C C . GLU B 1 44 ? -10.633 -22.344 -12.273 1 92.75 44 GLU B C 1
ATOM 1970 O O . GLU B 1 44 ? -9.477 -22.375 -11.852 1 92.75 44 GLU B O 1
ATOM 1975 N N . GLU B 1 45 ? -11.164 -23.344 -12.953 1 93.56 45 GLU B N 1
ATOM 1976 C CA . GLU B 1 45 ? -10.461 -24.625 -13.047 1 93.56 45 GLU B CA 1
ATOM 1977 C C . GLU B 1 45 ? -9.484 -24.625 -14.219 1 93.56 45 GLU B C 1
ATOM 1979 O O . GLU B 1 45 ? -8.664 -25.547 -14.344 1 93.56 45 GLU B O 1
ATOM 1984 N N . LEU B 1 46 ? -9.539 -23.609 -15.016 1 94 46 LEU B N 1
ATOM 1985 C CA . LEU B 1 46 ? -8.719 -23.609 -16.219 1 94 46 LEU B CA 1
ATOM 1986 C C . LEU B 1 46 ? -7.234 -23.562 -15.852 1 94 46 LEU B C 1
ATOM 1988 O O . LEU B 1 46 ? -6.43 -24.312 -16.422 1 94 46 LEU B O 1
ATOM 1992 N N . VAL B 1 47 ? -6.863 -22.797 -14.883 1 95.5 47 VAL B N 1
ATOM 1993 C CA . VAL B 1 47 ? -5.457 -22.688 -14.516 1 95.5 47 VAL B CA 1
ATOM 1994 C C . VAL B 1 47 ? -4.977 -24 -13.906 1 95.5 47 VAL B C 1
ATOM 1996 O O . VAL B 1 47 ? -3.986 -24.578 -14.367 1 95.5 47 VAL B O 1
ATOM 1999 N N . PRO B 1 48 ? -5.711 -24.562 -12.938 1 96.62 48 PRO B N 1
ATOM 2000 C CA . PRO B 1 48 ? -5.297 -25.859 -12.406 1 96.62 48 PRO B CA 1
ATOM 2001 C C . PRO B 1 48 ? -5.207 -26.938 -13.484 1 96.62 48 PRO B C 1
ATOM 2003 O O . PRO B 1 48 ? -4.258 -27.734 -13.5 1 96.62 48 PRO B O 1
ATOM 2006 N N . ASN B 1 49 ? -6.152 -26.938 -14.383 1 95.31 49 ASN B N 1
ATOM 2007 C CA . ASN B 1 49 ? -6.176 -27.953 -15.43 1 95.31 49 ASN B CA 1
ATOM 2008 C C . ASN B 1 49 ? -4.992 -27.812 -16.375 1 95.31 49 ASN B C 1
ATOM 2010 O O . ASN B 1 49 ? -4.359 -28.797 -16.75 1 95.31 49 ASN B O 1
ATOM 2014 N N . LEU B 1 50 ? -4.734 -26.594 -16.75 1 95.88 50 LEU B N 1
ATOM 2015 C CA . LEU B 1 50 ? -3.602 -26.344 -17.625 1 95.88 50 LEU B CA 1
ATOM 2016 C C . LEU B 1 50 ? -2.289 -26.703 -16.953 1 95.88 50 LEU B C 1
ATOM 2018 O O . LEU B 1 50 ? -1.426 -27.344 -17.547 1 95.88 50 LEU B O 1
ATOM 2022 N N . ALA B 1 51 ? -2.146 -26.344 -15.703 1 97.25 51 ALA B N 1
ATOM 2023 C CA . ALA B 1 51 ? -0.935 -26.641 -14.953 1 97.25 51 ALA B CA 1
ATOM 2024 C C . ALA B 1 51 ? -0.707 -28.156 -14.859 1 97.25 51 ALA B C 1
ATOM 2026 O O . ALA B 1 51 ? 0.407 -28.625 -15.078 1 97.25 51 ALA B O 1
ATOM 2027 N N . LYS B 1 52 ? -1.746 -28.875 -14.562 1 96.69 52 LYS B N 1
ATOM 2028 C CA . LYS B 1 52 ? -1.665 -30.328 -14.445 1 96.69 52 LYS B CA 1
ATOM 2029 C C . LYS B 1 52 ? -1.3 -30.969 -15.789 1 96.69 52 LYS B C 1
ATOM 2031 O O . LYS B 1 52 ? -0.456 -31.859 -15.844 1 96.69 52 LYS B O 1
ATOM 2036 N N . ALA B 1 53 ? -1.952 -30.469 -16.828 1 95.88 53 ALA B N 1
ATOM 2037 C CA . ALA B 1 53 ? -1.698 -31.016 -18.156 1 95.88 53 ALA B CA 1
ATOM 2038 C C . ALA B 1 53 ? -0.251 -30.781 -18.578 1 95.88 53 ALA B C 1
ATOM 2040 O O . ALA B 1 53 ? 0.399 -31.672 -19.125 1 95.88 53 ALA B O 1
ATOM 2041 N N . VAL B 1 54 ? 0.265 -29.609 -18.328 1 97.06 54 VAL B N 1
ATOM 2042 C CA . VAL B 1 54 ? 1.639 -29.266 -18.672 1 97.06 54 VAL B CA 1
ATOM 2043 C C . VAL B 1 54 ? 2.609 -30.109 -17.859 1 97.06 54 VAL B C 1
ATOM 2045 O O . VAL B 1 54 ? 3.586 -30.641 -18.406 1 97.06 54 VAL B O 1
ATOM 2048 N N . ALA B 1 55 ? 2.324 -30.219 -16.594 1 97.31 55 ALA B N 1
ATOM 2049 C CA . ALA B 1 55 ? 3.178 -31.031 -15.727 1 97.31 55 ALA B CA 1
ATOM 2050 C C . ALA B 1 55 ? 3.254 -32.469 -16.219 1 97.31 55 ALA B C 1
ATOM 2052 O O . ALA B 1 55 ? 4.34 -33.062 -16.312 1 97.31 55 ALA B O 1
ATOM 2053 N N . GLU B 1 56 ? 2.131 -33 -16.578 1 96 56 GLU B N 1
ATOM 2054 C CA . GLU B 1 56 ? 2.062 -34.406 -17.047 1 96 56 GLU B CA 1
ATOM 2055 C C . GLU B 1 56 ? 2.83 -34.562 -18.359 1 96 56 GLU B C 1
ATOM 2057 O O . GLU B 1 56 ? 3.566 -35.531 -18.531 1 96 56 GLU B O 1
ATOM 2062 N N . LEU B 1 57 ? 2.65 -33.625 -19.203 1 96.06 57 LEU B N 1
ATOM 2063 C CA . LEU B 1 57 ? 3.242 -33.75 -20.531 1 96.06 57 LEU B CA 1
ATOM 2064 C C . LEU B 1 57 ? 4.75 -33.5 -20.484 1 96.06 57 LEU B C 1
ATOM 2066 O O . LEU B 1 57 ? 5.504 -34.156 -21.219 1 96.06 57 LEU B O 1
ATOM 2070 N N . THR B 1 58 ? 5.238 -32.656 -19.656 1 96.62 58 THR B N 1
ATOM 2071 C CA . THR B 1 58 ? 6.633 -32.219 -19.672 1 96.62 58 THR B CA 1
ATOM 2072 C C . THR B 1 58 ? 7.438 -33 -18.625 1 96.62 58 THR B C 1
ATOM 2074 O O . THR B 1 58 ? 8.672 -32.969 -18.656 1 96.62 58 THR B O 1
ATOM 2077 N N . GLY B 1 59 ? 6.785 -33.531 -17.609 1 96.88 59 GLY B N 1
ATOM 2078 C CA . GLY B 1 59 ? 7.457 -34.25 -16.531 1 96.88 59 GLY B CA 1
ATOM 2079 C C . GLY B 1 59 ? 7.898 -33.344 -15.406 1 96.88 59 GLY B C 1
ATOM 2080 O O . GLY B 1 59 ? 8.5 -33.781 -14.43 1 96.88 59 GLY B O 1
ATOM 2081 N N . LYS B 1 60 ? 7.562 -32.125 -15.469 1 97.25 60 LYS B N 1
ATOM 2082 C CA . LYS B 1 60 ? 7.867 -31.172 -14.398 1 97.25 60 LYS B CA 1
ATOM 2083 C C . LYS B 1 60 ? 6.82 -31.25 -13.289 1 97.25 60 LYS B C 1
ATOM 2085 O O . LYS B 1 60 ? 5.73 -31.781 -13.492 1 97.25 60 LYS B O 1
ATOM 2090 N N . SER B 1 61 ? 7.246 -30.781 -12.102 1 97.88 61 SER B N 1
ATOM 2091 C CA . SER B 1 61 ? 6.273 -30.719 -11.016 1 97.88 61 SER B CA 1
ATOM 2092 C C . SER B 1 61 ? 5.312 -29.547 -11.203 1 97.88 61 SER B C 1
ATOM 2094 O O . SER B 1 61 ? 5.652 -28.562 -11.852 1 97.88 61 SER B O 1
ATOM 2096 N N . ILE B 1 62 ? 4.176 -29.641 -10.664 1 97.5 62 ILE B N 1
ATOM 2097 C CA . ILE B 1 62 ? 3.188 -28.578 -10.68 1 97.5 62 ILE B CA 1
ATOM 2098 C C . ILE B 1 62 ? 3.777 -27.328 -10.031 1 97.5 62 ILE B C 1
ATOM 2100 O O . ILE B 1 62 ? 3.564 -26.203 -10.508 1 97.5 62 ILE B O 1
ATOM 2104 N N . GLU B 1 63 ? 4.555 -27.547 -8.969 1 97.56 63 GLU B N 1
ATOM 2105 C CA . GLU B 1 63 ? 5.215 -26.453 -8.258 1 97.56 63 GLU B CA 1
ATOM 2106 C C . GLU B 1 63 ? 6.137 -25.656 -9.18 1 97.56 63 GLU B C 1
ATOM 2108 O O . GLU B 1 63 ? 6.102 -24.438 -9.195 1 97.56 63 GLU B O 1
ATOM 2113 N N . SER B 1 64 ? 6.871 -26.406 -9.938 1 97.88 64 SER B N 1
ATOM 2114 C CA . SER B 1 64 ? 7.828 -25.766 -10.836 1 97.88 64 SER B CA 1
ATOM 2115 C C . SER B 1 64 ? 7.113 -25.031 -11.961 1 97.88 64 SER B C 1
ATOM 2117 O O . SER B 1 64 ? 7.516 -23.922 -12.336 1 97.88 64 SER B O 1
ATOM 2119 N N . VAL B 1 65 ? 6.082 -25.609 -12.516 1 98.44 65 VAL B N 1
ATOM 2120 C CA . VAL B 1 65 ? 5.312 -25.016 -13.602 1 98.44 65 VAL B CA 1
ATOM 2121 C C . VAL B 1 65 ? 4.676 -23.703 -13.125 1 98.44 65 VAL B C 1
ATOM 2123 O O . VAL B 1 65 ? 4.766 -22.688 -13.797 1 98.44 65 VAL B O 1
ATOM 2126 N N . MET B 1 66 ? 4.121 -23.719 -11.938 1 98.62 66 MET B N 1
ATOM 2127 C CA . MET B 1 66 ? 3.391 -22.562 -11.43 1 98.62 66 MET B CA 1
ATOM 2128 C C . MET B 1 66 ? 4.352 -21.469 -10.984 1 98.62 66 MET B C 1
ATOM 2130 O O . MET B 1 66 ? 4.059 -20.281 -11.125 1 98.62 66 MET B O 1
ATOM 2134 N N . GLN B 1 67 ? 5.469 -21.812 -10.375 1 98.62 67 GLN B N 1
ATOM 2135 C CA . GLN B 1 67 ? 6.477 -20.812 -10.047 1 98.62 67 GLN B CA 1
ATOM 2136 C C . GLN B 1 67 ? 6.961 -20.094 -11.305 1 98.62 67 GLN B C 1
ATOM 2138 O O . GLN B 1 67 ? 7.082 -18.875 -11.32 1 98.62 67 GLN B O 1
ATOM 2143 N N . ALA B 1 68 ? 7.199 -20.859 -12.367 1 98.56 68 ALA B N 1
ATOM 2144 C CA . ALA B 1 68 ? 7.621 -20.266 -13.633 1 98.56 68 ALA B CA 1
ATOM 2145 C C . ALA B 1 68 ? 6.543 -19.344 -14.195 1 98.56 68 ALA B C 1
ATOM 2147 O O . ALA B 1 68 ? 6.852 -18.297 -14.758 1 98.56 68 ALA B O 1
ATOM 2148 N N . ALA B 1 69 ? 5.332 -19.812 -14.102 1 98.69 69 ALA B N 1
ATOM 2149 C CA . ALA B 1 69 ? 4.207 -19 -14.562 1 98.69 69 ALA B CA 1
ATOM 2150 C C . ALA B 1 69 ? 4.148 -17.672 -13.82 1 98.69 69 ALA B C 1
ATOM 2152 O O . ALA B 1 69 ? 3.918 -16.625 -14.422 1 98.69 69 ALA B O 1
ATOM 2153 N N . GLY B 1 70 ? 4.332 -17.703 -12.492 1 98.19 70 GLY B N 1
ATOM 2154 C CA . GLY B 1 70 ? 4.367 -16.484 -11.703 1 98.19 70 GLY B CA 1
ATOM 2155 C C . GLY B 1 70 ? 5.473 -15.531 -12.125 1 98.19 70 GLY B C 1
ATOM 2156 O O . GLY B 1 70 ? 5.238 -14.336 -12.297 1 98.19 70 GLY B O 1
ATOM 2157 N N . GLU B 1 71 ? 6.668 -16.047 -12.297 1 97.94 71 GLU B N 1
ATOM 2158 C CA . GLU B 1 71 ? 7.785 -15.234 -12.766 1 97.94 71 GLU B CA 1
ATOM 2159 C C . GLU B 1 71 ? 7.477 -14.617 -14.125 1 97.94 71 GLU B C 1
ATOM 2161 O O . GLU B 1 71 ? 7.734 -13.43 -14.336 1 97.94 71 GLU B O 1
ATOM 2166 N N . HIS B 1 72 ? 6.902 -15.391 -14.961 1 97.5 72 HIS B N 1
ATOM 2167 C CA . HIS B 1 72 ? 6.602 -14.938 -16.312 1 97.5 72 HIS B CA 1
ATOM 2168 C C . HIS B 1 72 ? 5.539 -13.844 -16.312 1 97.5 72 HIS B C 1
ATOM 2170 O O . HIS B 1 72 ? 5.578 -12.93 -17.141 1 97.5 72 HIS B O 1
ATOM 2176 N N . PHE B 1 73 ? 4.59 -13.977 -15.398 1 96.06 73 PHE B N 1
ATOM 2177 C CA . PHE B 1 73 ? 3.525 -12.984 -15.336 1 96.06 73 PHE B CA 1
ATOM 2178 C C . PHE B 1 73 ? 4.102 -11.586 -15.148 1 96.06 73 PHE B C 1
ATOM 2180 O O . PHE B 1 73 ? 3.625 -10.625 -15.766 1 96.06 73 PHE B O 1
ATOM 2187 N N . ILE B 1 74 ? 5.074 -11.43 -14.32 1 93.88 74 ILE B N 1
ATOM 2188 C CA . ILE B 1 74 ? 5.691 -10.133 -14.055 1 93.88 74 ILE B CA 1
ATOM 2189 C C . ILE B 1 74 ? 6.34 -9.594 -15.328 1 93.88 74 ILE B C 1
ATOM 2191 O O . ILE B 1 74 ? 6.207 -8.414 -15.648 1 93.88 74 ILE B O 1
ATOM 2195 N N . LEU B 1 75 ? 6.949 -10.43 -16.078 1 91.56 75 LEU B N 1
ATOM 2196 C CA . LEU B 1 75 ? 7.547 -10.023 -17.344 1 91.56 75 LEU B CA 1
ATOM 2197 C C . LEU B 1 75 ? 6.469 -9.656 -18.359 1 91.56 75 LEU B C 1
ATOM 2199 O O . LEU B 1 75 ? 6.617 -8.68 -19.094 1 91.56 75 LEU B O 1
ATOM 2203 N N . TYR B 1 76 ? 5.484 -10.414 -18.312 1 90.94 76 TYR B N 1
ATOM 2204 C CA . TYR B 1 76 ? 4.375 -10.25 -19.25 1 90.94 76 TYR B CA 1
ATOM 2205 C C . TYR B 1 76 ? 3.697 -8.898 -19.047 1 90.94 76 TYR B C 1
ATOM 2207 O O . TYR B 1 76 ? 3.449 -8.18 -20.016 1 90.94 76 TYR B O 1
ATOM 2215 N N . ILE B 1 77 ? 3.387 -8.531 -17.781 1 87.19 77 ILE B N 1
ATOM 2216 C CA . ILE B 1 77 ? 2.648 -7.297 -17.531 1 87.19 77 ILE B CA 1
ATOM 2217 C C . ILE B 1 77 ? 3.588 -6.098 -17.672 1 87.19 77 ILE B C 1
ATOM 2219 O O . ILE B 1 77 ? 3.148 -4.988 -17.984 1 87.19 77 ILE B O 1
ATOM 2223 N N . ALA B 1 78 ? 4.793 -6.246 -17.344 1 79.12 78 ALA B N 1
ATOM 2224 C CA . ALA B 1 78 ? 5.758 -5.16 -17.484 1 79.12 78 ALA B CA 1
ATOM 2225 C C . ALA B 1 78 ? 5.891 -4.746 -18.953 1 79.12 78 ALA B C 1
ATOM 2227 O O . ALA B 1 78 ? 6.125 -3.572 -19.25 1 79.12 78 ALA B O 1
ATOM 2228 N N . ASP B 1 79 ? 5.773 -5.637 -19.766 1 71.12 79 ASP B N 1
ATOM 2229 C CA . ASP B 1 79 ? 5.895 -5.387 -21.203 1 71.12 79 ASP B CA 1
ATOM 2230 C C . ASP B 1 79 ? 4.656 -4.668 -21.734 1 71.12 79 ASP B C 1
ATOM 2232 O O . ASP B 1 79 ? 4.754 -3.846 -22.641 1 71.12 79 ASP B O 1
ATOM 2236 N N . ILE B 1 80 ? 3.572 -5.117 -21.25 1 60.94 80 ILE B N 1
ATOM 2237 C CA . ILE B 1 80 ? 2.326 -4.539 -21.734 1 60.94 80 ILE B CA 1
ATOM 2238 C C . ILE B 1 80 ? 2.119 -3.158 -21.125 1 60.94 80 ILE B C 1
ATOM 2240 O O . ILE B 1 80 ? 1.716 -2.217 -21.812 1 60.94 80 ILE B O 1
ATOM 2244 N N . LYS B 1 81 ? 2.189 -3.076 -19.781 1 58.38 81 LYS B N 1
ATOM 2245 C CA . LYS B 1 81 ? 1.639 -1.914 -19.078 1 58.38 81 LYS B CA 1
ATOM 2246 C C . LYS B 1 81 ? 2.74 -1.101 -18.406 1 58.38 81 LYS B C 1
ATOM 2248 O O . LYS B 1 81 ? 2.461 -0.223 -17.594 1 58.38 81 LYS B O 1
ATOM 2253 N N . ASN B 1 82 ? 3.998 -1.191 -18.938 1 53.59 82 ASN B N 1
ATOM 2254 C CA . ASN B 1 82 ? 5.254 -0.725 -18.375 1 53.59 82 ASN B CA 1
ATOM 2255 C C . ASN B 1 82 ? 5.016 0.243 -17.219 1 53.59 82 ASN B C 1
ATOM 2257 O O . ASN B 1 82 ? 5.512 0.027 -16.109 1 53.59 82 ASN B O 1
ATOM 2261 N N . ASP B 1 83 ? 4.328 1.336 -17.5 1 54.34 83 ASP B N 1
ATOM 2262 C CA . ASP B 1 83 ? 4.414 2.533 -16.672 1 54.34 83 ASP B CA 1
ATOM 2263 C C . ASP B 1 83 ? 3.549 2.398 -15.422 1 54.34 83 ASP B C 1
ATOM 2265 O O . ASP B 1 83 ? 3.926 2.865 -14.344 1 54.34 83 ASP B O 1
ATOM 2269 N N . THR B 1 84 ? 2.586 1.52 -15.539 1 54.47 84 THR B N 1
ATOM 2270 C CA . THR B 1 84 ? 1.603 1.597 -14.461 1 54.47 84 THR B CA 1
ATOM 2271 C C . THR B 1 84 ? 2.004 0.699 -13.297 1 54.47 84 THR B C 1
ATOM 2273 O O . THR B 1 84 ? 1.854 1.08 -12.133 1 54.47 84 THR B O 1
ATOM 2276 N N . VAL B 1 85 ? 2.533 -0.536 -13.609 1 57.53 85 VAL B N 1
ATOM 2277 C CA . VAL B 1 85 ? 2.846 -1.463 -12.523 1 57.53 85 VAL B CA 1
ATOM 2278 C C . VAL B 1 85 ? 4.012 -0.919 -11.703 1 57.53 85 VAL B C 1
ATOM 2280 O O . VAL B 1 85 ? 3.994 -0.993 -10.469 1 57.53 85 VAL B O 1
ATOM 2283 N N . THR B 1 86 ? 4.895 -0.373 -12.43 1 58.03 86 THR B N 1
ATOM 2284 C CA . THR B 1 86 ? 6.066 0.177 -11.758 1 58.03 86 THR B CA 1
ATOM 2285 C C . THR B 1 86 ? 5.684 1.372 -10.891 1 58.03 86 THR B C 1
ATOM 2287 O O . THR B 1 86 ? 6.324 1.636 -9.867 1 58.03 86 THR B O 1
ATOM 2290 N N . LYS B 1 87 ? 4.629 1.916 -11.344 1 60.38 87 LYS B N 1
ATOM 2291 C CA . LYS B 1 87 ? 4.191 3.139 -10.68 1 60.38 87 LYS B CA 1
ATOM 2292 C C . LYS B 1 87 ? 3.555 2.826 -9.32 1 60.38 87 LYS B C 1
ATOM 2294 O O . LYS B 1 87 ? 3.551 3.67 -8.422 1 60.38 87 LYS B O 1
ATOM 2299 N N . VAL B 1 88 ? 3.346 1.548 -9.195 1 64.25 88 VAL B N 1
ATOM 2300 C CA . VAL B 1 88 ? 2.584 1.253 -7.984 1 64.25 88 VAL B CA 1
ATOM 2301 C C . VAL B 1 88 ? 3.451 0.463 -7.008 1 64.25 88 VAL B C 1
ATOM 2303 O O . VAL B 1 88 ? 3.051 0.221 -5.867 1 64.25 88 VAL B O 1
ATOM 2306 N N . LEU B 1 89 ? 4.668 0.38 -7.52 1 72.12 89 LEU B N 1
ATOM 2307 C CA . LEU B 1 89 ? 5.531 -0.397 -6.637 1 72.12 89 LEU B CA 1
ATOM 2308 C C . LEU B 1 89 ? 6.191 0.499 -5.594 1 72.12 89 LEU B C 1
ATOM 2310 O O . LEU B 1 89 ? 6.504 1.658 -5.875 1 72.12 89 LEU B O 1
ATOM 2314 N N . GLY B 1 90 ? 6.035 0.249 -4.316 1 76 90 GLY B N 1
ATOM 2315 C CA . GLY B 1 90 ? 6.672 0.938 -3.209 1 76 90 GLY B CA 1
ATOM 2316 C C . GLY B 1 90 ? 8.164 1.129 -3.406 1 76 90 GLY B C 1
ATOM 2317 O O . GLY B 1 90 ? 8.797 0.399 -4.176 1 76 90 GLY B O 1
ATOM 2318 N N . ARG B 1 91 ? 8.836 2.186 -2.836 1 79 91 ARG B N 1
ATOM 2319 C CA . ARG B 1 91 ? 10.266 2.459 -2.904 1 79 91 ARG B CA 1
ATOM 2320 C C . ARG B 1 91 ? 11.078 1.28 -2.375 1 79 91 ARG B C 1
ATOM 2322 O O . ARG B 1 91 ? 12.164 0.989 -2.881 1 79 91 ARG B O 1
ATOM 2329 N N . ARG B 1 92 ? 10.578 0.7 -1.345 1 87.81 92 ARG B N 1
ATOM 2330 C CA . ARG B 1 92 ? 11.25 -0.457 -0.759 1 87.81 92 ARG B CA 1
ATOM 2331 C C . ARG B 1 92 ? 10.43 -1.727 -0.965 1 87.81 92 ARG B C 1
ATOM 2333 O O . ARG B 1 92 ? 9.195 -1.671 -1.042 1 87.81 92 ARG B O 1
ATOM 2340 N N . PHE B 1 93 ? 11.164 -2.85 -1.058 1 92 93 PHE B N 1
ATOM 2341 C CA . PHE B 1 93 ? 10.508 -4.141 -1.239 1 92 93 PHE B CA 1
ATOM 2342 C C . PHE B 1 93 ? 9.508 -4.398 -0.124 1 92 93 PHE B C 1
ATOM 2344 O O . PHE B 1 93 ? 8.406 -4.891 -0.376 1 92 93 PHE B O 1
ATOM 2351 N N . THR B 1 94 ? 9.867 -3.998 1.123 1 91.56 94 THR B N 1
ATOM 2352 C CA . THR B 1 94 ? 8.977 -4.195 2.264 1 91.56 94 THR B CA 1
ATOM 2353 C C . THR B 1 94 ? 7.738 -3.312 2.143 1 91.56 94 THR B C 1
ATOM 2355 O O . THR B 1 94 ? 6.645 -3.719 2.533 1 91.56 94 THR B O 1
ATOM 2358 N N . ASP B 1 95 ? 7.91 -2.104 1.603 1 89.44 95 ASP B N 1
ATOM 2359 C CA . ASP B 1 95 ? 6.766 -1.231 1.355 1 89.44 95 ASP B CA 1
ATOM 2360 C C . ASP B 1 95 ? 5.82 -1.846 0.329 1 89.44 95 ASP B C 1
ATOM 2362 O O . ASP B 1 95 ? 4.598 -1.756 0.472 1 89.44 95 ASP B O 1
ATOM 2366 N N . PHE B 1 96 ? 6.441 -2.4 -0.648 1 91.31 96 PHE B N 1
ATOM 2367 C CA . PHE B 1 96 ? 5.645 -3.078 -1.663 1 91.31 96 PHE B CA 1
ATOM 2368 C C . PHE B 1 96 ? 4.816 -4.195 -1.042 1 91.31 96 PHE B C 1
ATOM 2370 O O . PHE B 1 96 ? 3.605 -4.277 -1.267 1 91.31 96 PHE B O 1
ATOM 2377 N N . LEU B 1 97 ? 5.43 -5.055 -0.247 1 94.5 97 LEU B N 1
ATOM 2378 C CA . LEU B 1 97 ? 4.746 -6.18 0.385 1 94.5 97 LEU B CA 1
ATOM 2379 C C . LEU B 1 97 ? 3.609 -5.691 1.277 1 94.5 97 LEU B C 1
ATOM 2381 O O . LEU B 1 97 ? 2.516 -6.258 1.26 1 94.5 97 LEU B O 1
ATOM 2385 N N . ASN B 1 98 ? 3.859 -4.668 1.979 1 90.81 98 ASN B N 1
ATOM 2386 C CA . ASN B 1 98 ? 2.852 -4.098 2.865 1 90.81 98 ASN B CA 1
ATOM 2387 C C . ASN B 1 98 ? 1.703 -3.471 2.078 1 90.81 98 ASN B C 1
ATOM 2389 O O . ASN B 1 98 ? 0.594 -3.328 2.596 1 90.81 98 ASN B O 1
ATOM 2393 N N . GLY B 1 99 ? 1.951 -3.121 0.883 1 88.81 99 GLY B N 1
ATOM 2394 C CA . GLY B 1 99 ? 0.972 -2.434 0.057 1 88.81 99 GLY B CA 1
ATOM 2395 C C . GLY B 1 99 ? 0.181 -3.369 -0.837 1 88.81 99 GLY B C 1
ATOM 2396 O O . GLY B 1 99 ? -0.703 -2.932 -1.576 1 88.81 99 GLY B O 1
ATOM 2397 N N . LEU B 1 100 ? 0.426 -4.621 -0.741 1 91.44 100 LEU B N 1
ATOM 2398 C CA . LEU B 1 100 ? -0.144 -5.594 -1.667 1 91.44 100 LEU B CA 1
ATOM 2399 C C . LEU B 1 100 ? -1.668 -5.574 -1.609 1 91.44 100 LEU B C 1
ATOM 2401 O O . LEU B 1 100 ? -2.334 -5.613 -2.646 1 91.44 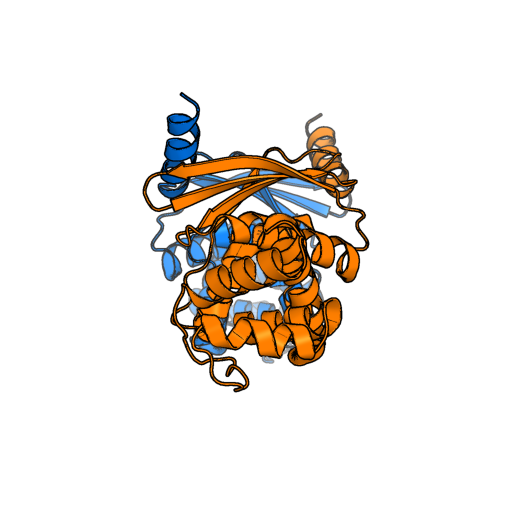100 LEU B O 1
ATOM 2405 N N . ASN B 1 101 ? -2.24 -5.578 -0.418 1 88.81 101 ASN B N 1
ATOM 2406 C CA . ASN B 1 101 ? -3.695 -5.578 -0.296 1 88.81 101 ASN B CA 1
ATOM 2407 C C . ASN B 1 101 ? -4.312 -4.328 -0.916 1 88.81 101 ASN B C 1
ATOM 2409 O O . ASN B 1 101 ? -5.332 -4.406 -1.6 1 88.81 101 ASN B O 1
ATOM 2413 N N . CYS B 1 102 ? -3.67 -3.207 -0.667 1 83.75 102 CYS B N 1
ATOM 2414 C CA . CYS B 1 102 ? -4.148 -1.958 -1.25 1 83.75 102 CYS B CA 1
ATOM 2415 C C . CYS B 1 102 ? -4.066 -2.002 -2.771 1 83.75 102 CYS B C 1
ATOM 2417 O O . CYS B 1 102 ? -4.969 -1.519 -3.457 1 83.75 102 CYS B O 1
ATOM 2419 N N . MET B 1 103 ? -2.982 -2.5 -3.262 1 85.31 103 MET B N 1
ATOM 2420 C CA . MET B 1 103 ? -2.826 -2.639 -4.707 1 85.31 103 MET B CA 1
ATOM 2421 C C . MET B 1 103 ? -3.959 -3.469 -5.301 1 85.31 103 MET B C 1
ATOM 2423 O O . MET B 1 103 ? -4.527 -3.105 -6.328 1 85.31 103 MET B O 1
ATOM 2427 N N . HIS B 1 104 ? -4.281 -4.613 -4.68 1 87.88 104 HIS B N 1
ATOM 2428 C CA . HIS B 1 104 ? -5.359 -5.469 -5.164 1 87.88 104 HIS B CA 1
ATOM 2429 C C . HIS B 1 104 ? -6.707 -4.762 -5.078 1 87.88 104 HIS B C 1
ATOM 2431 O O . HIS B 1 104 ? -7.566 -4.938 -5.945 1 87.88 104 HIS B O 1
ATOM 2437 N N . ASP B 1 105 ? -6.898 -4.043 -4.078 1 81.25 105 ASP B N 1
ATOM 2438 C CA . ASP B 1 105 ? -8.133 -3.281 -3.939 1 81.25 105 ASP B CA 1
ATOM 2439 C C . ASP B 1 105 ? -8.273 -2.256 -5.062 1 81.25 105 ASP B C 1
ATOM 2441 O O . ASP B 1 105 ? -9.383 -2 -5.539 1 81.25 105 ASP B O 1
ATOM 2445 N N . TYR B 1 106 ? -7.137 -1.67 -5.359 1 76.25 106 TYR B N 1
ATOM 2446 C CA . TYR B 1 106 ? -7.129 -0.729 -6.473 1 76.25 106 TYR B CA 1
ATOM 2447 C C . TYR B 1 106 ? -7.531 -1.418 -7.773 1 76.25 106 TYR B C 1
ATOM 2449 O O . TYR B 1 106 ? -8.312 -0.876 -8.555 1 76.25 106 TYR B O 1
ATOM 2457 N N . TYR B 1 107 ? -7.078 -2.613 -7.953 1 80.81 107 TYR B N 1
ATOM 2458 C CA . TYR B 1 107 ? -7.359 -3.34 -9.188 1 80.81 107 TYR B CA 1
ATOM 2459 C C . TYR B 1 107 ? -8.836 -3.719 -9.266 1 80.81 107 TYR B C 1
ATOM 2461 O O . TYR B 1 107 ? -9.367 -3.941 -10.359 1 80.81 107 TYR B O 1
ATOM 2469 N N . ARG B 1 108 ? -9.484 -3.76 -8.172 1 81.44 108 ARG B N 1
ATOM 2470 C CA . ARG B 1 108 ? -10.898 -4.113 -8.148 1 81.44 108 ARG B CA 1
ATOM 2471 C C . ARG B 1 108 ? -11.727 -3.098 -8.922 1 81.44 108 ARG B C 1
ATOM 2473 O O . ARG B 1 108 ? -12.852 -3.393 -9.344 1 81.44 108 ARG B O 1
ATOM 2480 N N . PHE B 1 109 ? -11.164 -1.974 -9.188 1 74.44 109 PHE B N 1
ATOM 2481 C CA . PHE B 1 109 ? -11.867 -0.946 -9.945 1 74.44 109 PHE B CA 1
ATOM 2482 C C . PHE B 1 109 ? -11.945 -1.321 -11.414 1 74.44 109 PHE B C 1
ATOM 2484 O O . PHE B 1 109 ? -12.961 -1.074 -12.07 1 74.44 109 PHE B O 1
ATOM 2491 N N . SER B 1 110 ? -10.922 -1.906 -11.867 1 76.94 110 SER B N 1
ATOM 2492 C CA . SER B 1 110 ? -10.867 -2.342 -13.258 1 76.94 110 SER B CA 1
ATOM 2493 C C . SER B 1 110 ? -11.297 -3.799 -13.398 1 76.94 110 SER B C 1
ATOM 2495 O O . SER B 1 110 ? -11.781 -4.207 -14.453 1 76.94 110 SER B O 1
ATOM 2497 N N . PHE B 1 111 ? -11.078 -4.48 -12.32 1 86.38 111 PHE B N 1
ATOM 2498 C CA . PHE B 1 111 ? -11.414 -5.898 -12.266 1 86.38 111 PHE B CA 1
ATOM 2499 C C . PHE B 1 111 ? -12.422 -6.176 -11.164 1 86.38 111 PHE B C 1
ATOM 2501 O O . PHE B 1 111 ? -12.062 -6.695 -10.102 1 86.38 111 PHE B O 1
ATOM 2508 N N . THR B 1 112 ? -13.633 -5.984 -11.43 1 85.62 112 THR B N 1
ATOM 2509 C CA . THR B 1 112 ? -14.688 -5.887 -10.43 1 85.62 112 THR B CA 1
ATOM 2510 C C . THR B 1 112 ? -14.977 -7.25 -9.812 1 85.62 112 THR B C 1
ATOM 2512 O O . THR B 1 112 ? -15.523 -7.336 -8.711 1 85.62 112 THR B O 1
ATOM 2515 N N . GLU B 1 113 ? -14.617 -8.328 -10.5 1 87.5 113 GLU B N 1
ATOM 2516 C CA . GLU B 1 113 ? -14.953 -9.656 -9.992 1 87.5 113 GLU B CA 1
ATOM 2517 C C . GLU B 1 113 ? -13.727 -10.344 -9.398 1 87.5 113 GLU B C 1
ATOM 2519 O O . GLU B 1 113 ? -13.758 -11.539 -9.094 1 87.5 113 GLU B O 1
ATOM 2524 N N . ILE B 1 114 ? -12.734 -9.547 -9.281 1 86.94 114 ILE B N 1
ATOM 2525 C CA . ILE B 1 114 ? -11.508 -10.141 -8.742 1 86.94 114 ILE B CA 1
ATOM 2526 C C . ILE B 1 114 ? -11.734 -10.547 -7.285 1 86.94 114 ILE B C 1
ATOM 2528 O O . ILE B 1 114 ? -12.445 -9.867 -6.543 1 86.94 114 ILE B O 1
ATOM 2532 N N . GLN B 1 115 ? -11.305 -11.703 -6.926 1 84.56 115 GLN B N 1
ATOM 2533 C CA . GLN B 1 115 ? -11.188 -12.156 -5.543 1 84.56 115 GLN B CA 1
ATOM 2534 C C . GLN B 1 115 ? -9.734 -12.156 -5.082 1 84.56 115 GLN B C 1
ATOM 2536 O O . GLN B 1 115 ? -9.055 -13.18 -5.156 1 84.56 115 GLN B O 1
ATOM 2541 N N . PRO B 1 116 ? -9.391 -11.055 -4.539 1 88.81 116 PRO B N 1
ATOM 2542 C CA . PRO B 1 116 ? -7.961 -10.922 -4.262 1 88.81 116 PRO B CA 1
ATOM 2543 C C . PRO B 1 116 ? -7.52 -11.711 -3.035 1 88.81 116 PRO B C 1
ATOM 2545 O O . PRO B 1 116 ? -8.297 -11.883 -2.094 1 88.81 116 PRO B O 1
ATOM 2548 N N . PRO B 1 117 ? -6.309 -12.227 -3.102 1 93.19 117 PRO B N 1
ATOM 2549 C CA . PRO B 1 117 ? -5.727 -12.781 -1.877 1 93.19 117 PRO B CA 1
ATOM 2550 C C . PRO B 1 117 ? -5.418 -11.711 -0.833 1 93.19 117 PRO B C 1
ATOM 2552 O O . PRO B 1 117 ? -5.562 -10.516 -1.107 1 93.19 117 PRO B O 1
ATOM 2555 N N . SER B 1 118 ? -5.184 -12.133 0.36 1 91.75 118 SER B N 1
ATOM 2556 C CA . SER B 1 118 ? -4.742 -11.234 1.425 1 91.75 118 SER B CA 1
ATOM 2557 C C . SER B 1 118 ? -3.314 -11.555 1.858 1 91.75 118 SER B C 1
ATOM 2559 O O . SER B 1 118 ? -2.916 -12.719 1.894 1 91.75 118 SER B O 1
ATOM 2561 N N . PHE B 1 119 ? -2.629 -10.477 2.201 1 93.62 119 PHE B N 1
ATOM 2562 C CA . PHE B 1 119 ? -1.238 -10.609 2.619 1 93.62 119 PHE B CA 1
ATOM 2563 C C . PHE B 1 119 ? -0.998 -9.891 3.939 1 93.62 119 PHE B C 1
ATOM 2565 O O . PHE B 1 119 ? -1.615 -8.859 4.211 1 93.62 119 PHE B O 1
ATOM 2572 N N . HIS B 1 120 ? -0.116 -10.477 4.707 1 90.62 120 HIS B N 1
ATOM 2573 C CA . HIS B 1 120 ? 0.286 -9.859 5.969 1 90.62 120 HIS B CA 1
ATOM 2574 C C . HIS B 1 120 ? 1.761 -10.125 6.262 1 90.62 120 HIS B C 1
ATOM 2576 O O . HIS B 1 120 ? 2.234 -11.25 6.129 1 90.62 120 HIS B O 1
ATOM 2582 N N . VAL B 1 121 ? 2.463 -9.047 6.609 1 92.69 121 VAL B N 1
ATOM 2583 C CA . VAL B 1 121 ? 3.885 -9.172 6.91 1 92.69 121 VAL B CA 1
ATOM 2584 C C . VAL B 1 121 ? 4.086 -9.32 8.414 1 92.69 121 VAL B C 1
ATOM 2586 O O . VAL B 1 121 ? 3.436 -8.633 9.203 1 92.69 121 VAL B O 1
ATOM 2589 N N . SER B 1 122 ? 4.898 -10.258 8.828 1 89.88 122 SER B N 1
ATOM 2590 C CA . SER B 1 122 ? 5.266 -10.43 10.227 1 89.88 122 SER B CA 1
ATOM 2591 C C . SER B 1 122 ? 6.73 -10.82 10.375 1 89.88 122 SER B C 1
ATOM 2593 O O . SER B 1 122 ? 7.402 -11.117 9.383 1 89.88 122 SER B O 1
ATOM 2595 N N . LYS B 1 123 ? 7.293 -10.727 11.625 1 91.38 123 LYS B N 1
ATOM 2596 C CA . LYS B 1 123 ? 8.617 -11.188 12.016 1 91.38 123 LYS B CA 1
ATOM 2597 C C . LYS B 1 123 ? 9.695 -10.602 11.109 1 91.38 123 LYS B C 1
ATOM 2599 O O . LYS B 1 123 ? 10.531 -11.336 10.57 1 91.38 123 LYS B O 1
ATOM 2604 N N . GLU B 1 124 ? 9.602 -9.344 10.852 1 91.06 124 GLU B N 1
ATOM 2605 C CA . GLU B 1 124 ? 10.609 -8.648 10.055 1 91.06 124 GLU B CA 1
ATOM 2606 C C . GLU B 1 124 ? 11.898 -8.469 10.844 1 91.06 124 GLU B C 1
ATOM 2608 O O . GLU B 1 124 ? 11.867 -8.141 12.031 1 91.06 124 GLU B O 1
ATOM 2613 N N . ASP B 1 125 ? 12.992 -8.812 10.273 1 91.06 125 ASP B N 1
ATOM 2614 C CA . ASP B 1 125 ? 14.305 -8.641 10.891 1 91.06 125 ASP B CA 1
ATOM 2615 C C . ASP B 1 125 ? 15.359 -8.258 9.844 1 91.06 125 ASP B C 1
ATOM 2617 O O . ASP B 1 125 ? 15.016 -7.891 8.719 1 91.06 125 ASP B O 1
ATOM 2621 N N . SER B 1 126 ? 16.656 -8.203 10.211 1 90.38 126 SER B N 1
ATOM 2622 C CA . SER B 1 126 ? 17.734 -7.754 9.336 1 90.38 126 SER B CA 1
ATOM 2623 C C . SER B 1 126 ? 17.938 -8.719 8.18 1 90.38 126 SER B C 1
ATOM 2625 O O . SER B 1 126 ? 18.562 -8.367 7.172 1 90.38 126 SER B O 1
ATOM 2627 N N . GLU B 1 127 ? 17.375 -9.914 8.344 1 94.75 127 GLU B N 1
ATOM 2628 C CA . GLU B 1 127 ? 17.625 -10.945 7.34 1 94.75 127 GLU B CA 1
ATOM 2629 C C . GLU B 1 127 ? 16.375 -11.211 6.496 1 94.75 127 GLU B C 1
ATOM 2631 O O . GLU B 1 127 ? 16.391 -12.094 5.637 1 94.75 127 GLU B O 1
ATOM 2636 N N . GLY B 1 128 ? 15.336 -10.508 6.801 1 95.75 128 GLY B N 1
ATOM 2637 C CA . GLY B 1 128 ? 14.148 -10.719 5.992 1 95.75 128 GLY B CA 1
ATOM 2638 C C . GLY B 1 128 ? 12.859 -10.555 6.777 1 95.75 128 GLY B C 1
ATOM 2639 O O . GLY B 1 128 ? 12.734 -9.641 7.598 1 95.75 128 GLY B O 1
ATOM 2640 N N . LEU B 1 129 ? 11.82 -11.375 6.387 1 96.44 129 LEU B N 1
ATOM 2641 C CA . LEU B 1 129 ? 10.508 -11.281 7.012 1 96.44 129 LEU B CA 1
ATOM 2642 C C . LEU B 1 129 ? 9.633 -12.469 6.629 1 96.44 129 LEU B C 1
ATOM 2644 O O . LEU B 1 129 ? 10.039 -13.312 5.824 1 96.44 129 LEU B O 1
ATOM 2648 N N . GLU B 1 130 ? 8.531 -12.602 7.324 1 96.5 130 GLU B N 1
ATOM 2649 C CA . GLU B 1 130 ? 7.52 -13.578 6.938 1 96.5 130 GLU B CA 1
ATOM 2650 C C . GLU B 1 130 ? 6.34 -12.898 6.242 1 96.5 130 GLU B C 1
ATOM 2652 O O . GLU B 1 130 ? 5.906 -11.82 6.652 1 96.5 130 GLU B O 1
ATOM 2657 N N . LEU B 1 131 ? 5.891 -13.523 5.188 1 97 131 LEU B N 1
ATOM 2658 C CA . LEU B 1 131 ? 4.703 -13.086 4.461 1 97 131 LEU B CA 1
ATOM 2659 C C . LEU B 1 131 ? 3.594 -14.125 4.547 1 97 131 LEU B C 1
ATOM 2661 O O . LEU B 1 131 ? 3.789 -15.281 4.148 1 97 131 LEU B O 1
ATOM 2665 N N . HIS B 1 132 ? 2.451 -13.734 5.098 1 94.25 132 HIS B N 1
ATOM 2666 C CA . HIS B 1 132 ? 1.277 -14.602 5.199 1 94.25 132 HIS B CA 1
ATOM 2667 C C . HIS B 1 132 ? 0.349 -14.406 4.004 1 94.25 132 HIS B C 1
ATOM 2669 O O . HIS B 1 132 ? 0.033 -13.273 3.633 1 94.25 132 HIS B O 1
ATOM 2675 N N . TYR B 1 133 ? 0.033 -15.477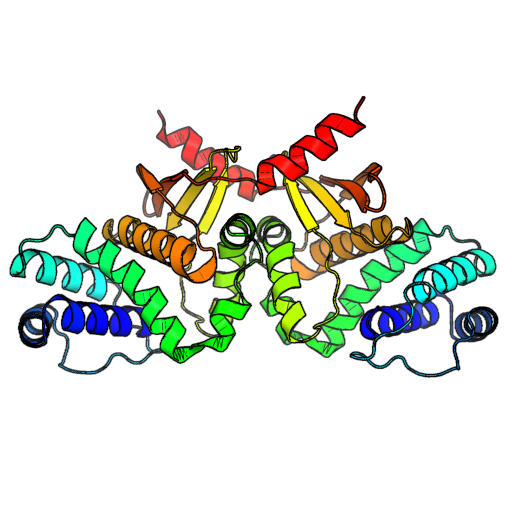 3.436 1 95.56 133 TYR B N 1
ATOM 2676 C CA . TYR B 1 133 ? -0.829 -15.523 2.26 1 95.56 133 TYR B CA 1
ATOM 2677 C C . TYR B 1 133 ? -2.143 -16.234 2.572 1 95.56 133 TYR B C 1
ATOM 2679 O O . TYR B 1 133 ? -2.146 -17.312 3.164 1 95.56 133 TYR B O 1
ATOM 2687 N N . ARG B 1 134 ? -3.258 -15.609 2.225 1 93.56 134 ARG B N 1
ATOM 2688 C CA . ARG B 1 134 ? -4.59 -16.188 2.35 1 93.56 134 ARG B CA 1
ATOM 2689 C C . ARG B 1 134 ? -5.379 -16.031 1.055 1 93.56 134 ARG B C 1
ATOM 2691 O O . ARG B 1 134 ? -5.41 -14.953 0.465 1 93.56 134 ARG B O 1
ATOM 2698 N N . SER B 1 135 ? -6 -17.094 0.66 1 93.88 135 SER B N 1
ATOM 2699 C CA . SER B 1 135 ? -6.75 -17.031 -0.59 1 93.88 135 SER B CA 1
ATOM 2700 C C . SER B 1 135 ? -7.93 -18 -0.564 1 93.88 135 SER B C 1
ATOM 2702 O O . SER B 1 135 ? -7.852 -19.078 0.048 1 93.88 135 SER B O 1
ATOM 2704 N N . ARG B 1 136 ? -8.977 -17.688 -1.265 1 92.19 136 ARG B N 1
ATOM 2705 C CA . ARG B 1 136 ? -10.125 -18.562 -1.423 1 92.19 136 ARG B CA 1
ATOM 2706 C C . ARG B 1 136 ? -9.938 -19.5 -2.611 1 92.19 136 ARG B C 1
ATOM 2708 O O . ARG B 1 136 ? -10.734 -20.422 -2.818 1 92.19 136 ARG B O 1
ATOM 2715 N N . ARG B 1 137 ? -8.953 -19.234 -3.361 1 92.25 137 ARG B N 1
ATOM 2716 C CA . ARG B 1 137 ? -8.578 -20.188 -4.398 1 92.25 137 ARG B CA 1
ATOM 2717 C C . ARG B 1 137 ? -7.777 -21.344 -3.814 1 92.25 137 ARG B C 1
ATOM 2719 O O . ARG B 1 137 ? -6.672 -21.156 -3.303 1 92.25 137 ARG B O 1
ATOM 2726 N N . THR B 1 138 ? -8.25 -22.562 -4.016 1 90.5 138 THR B N 1
ATOM 2727 C CA . THR B 1 138 ? -7.77 -23.672 -3.188 1 90.5 138 THR B CA 1
ATOM 2728 C C . THR B 1 138 ? -6.75 -24.516 -3.947 1 90.5 138 THR B C 1
ATOM 2730 O O . THR B 1 138 ? -6.188 -25.453 -3.396 1 90.5 138 THR B O 1
ATOM 2733 N N . PHE B 1 139 ? -6.488 -24.156 -5.191 1 94.56 139 PHE B N 1
ATOM 2734 C CA . PHE B 1 139 ? -5.434 -24.859 -5.926 1 94.56 139 PHE B CA 1
ATOM 2735 C C . PHE B 1 139 ? -4.066 -24.547 -5.332 1 94.56 139 PHE B C 1
ATOM 2737 O O . PHE B 1 139 ? -3.654 -23.391 -5.281 1 94.56 139 PHE B O 1
ATOM 2744 N N . ILE B 1 140 ? -3.359 -25.562 -4.891 1 93.56 140 ILE B N 1
ATOM 2745 C CA . ILE B 1 140 ? -2.104 -25.422 -4.164 1 93.56 140 ILE B CA 1
ATOM 2746 C C . ILE B 1 140 ? -1.058 -24.766 -5.062 1 93.56 140 ILE B C 1
ATOM 2748 O O . ILE B 1 140 ? -0.131 -24.109 -4.574 1 93.56 140 ILE B O 1
ATOM 2752 N N . GLY B 1 141 ? -1.205 -24.906 -6.383 1 96.88 141 GLY B N 1
ATOM 2753 C CA . GLY B 1 141 ? -0.291 -24.312 -7.34 1 96.88 141 GLY B CA 1
ATOM 2754 C C . GLY B 1 141 ? -0.172 -22.797 -7.188 1 96.88 141 GLY B C 1
ATOM 2755 O O . GLY B 1 141 ? 0.859 -22.219 -7.523 1 96.88 141 GLY B O 1
ATOM 2756 N N . TYR B 1 142 ? -1.107 -22.156 -6.602 1 97.44 142 TYR B N 1
ATOM 2757 C CA . TYR B 1 142 ? -1.089 -20.703 -6.473 1 97.44 142 TYR B CA 1
ATOM 2758 C C . TYR B 1 142 ? -0.08 -20.266 -5.418 1 97.44 142 TYR B C 1
ATOM 2760 O O . TYR B 1 142 ? 0.468 -19.172 -5.5 1 97.44 142 TYR B O 1
ATOM 2768 N N . VAL B 1 143 ? 0.197 -21.141 -4.445 1 97.56 143 VAL B N 1
ATOM 2769 C CA . VAL B 1 143 ? 1.239 -20.844 -3.465 1 97.56 143 VAL B CA 1
ATOM 2770 C C . VAL B 1 143 ? 2.58 -20.688 -4.176 1 97.56 143 VAL B C 1
ATOM 2772 O O . VAL B 1 143 ? 3.34 -19.766 -3.873 1 97.56 143 VAL B O 1
ATOM 2775 N N . HIS B 1 144 ? 2.766 -21.469 -5.152 1 98.31 144 HIS B N 1
ATOM 2776 C CA . HIS B 1 144 ? 4.031 -21.438 -5.875 1 98.31 144 HIS B CA 1
ATOM 2777 C C . HIS B 1 144 ? 4.02 -20.375 -6.965 1 98.31 144 HIS B C 1
ATOM 2779 O O . HIS B 1 144 ? 5.062 -19.797 -7.293 1 98.31 144 HIS B O 1
ATOM 2785 N N . TYR B 1 145 ? 2.83 -20.125 -7.512 1 98.5 145 TYR B N 1
ATOM 2786 C CA . TYR B 1 145 ? 2.674 -18.984 -8.406 1 98.5 145 TYR B CA 1
ATOM 2787 C C . TYR B 1 145 ? 3.092 -17.688 -7.723 1 98.5 145 TYR B C 1
ATOM 2789 O O . TYR B 1 145 ? 3.861 -16.906 -8.281 1 98.5 145 TYR B O 1
ATOM 2797 N N . VAL B 1 146 ? 2.682 -17.469 -6.445 1 98.19 146 VAL B N 1
ATOM 2798 C CA . VAL B 1 146 ? 3.018 -16.297 -5.648 1 98.19 146 VAL B CA 1
ATOM 2799 C C . VAL B 1 146 ? 4.523 -16.25 -5.391 1 98.19 146 VAL B C 1
ATOM 2801 O O . VAL B 1 146 ? 5.145 -15.195 -5.473 1 98.19 146 VAL B O 1
ATOM 2804 N N . LYS B 1 147 ? 5.086 -17.438 -5.102 1 98.5 147 LYS B N 1
ATOM 2805 C CA . LYS B 1 147 ? 6.531 -17.516 -4.934 1 98.5 147 LYS B CA 1
ATOM 2806 C C . LYS B 1 147 ? 7.258 -16.984 -6.164 1 98.5 147 LYS B C 1
ATOM 2808 O O . LYS B 1 147 ? 8.195 -16.188 -6.043 1 98.5 147 LYS B O 1
ATOM 2813 N N . GLY B 1 148 ? 6.801 -17.406 -7.359 1 98.56 148 GLY B N 1
ATOM 2814 C CA . GLY B 1 148 ? 7.387 -16.922 -8.594 1 98.56 148 GLY B CA 1
ATOM 2815 C C . GLY B 1 148 ? 7.246 -15.422 -8.773 1 98.56 148 GLY B C 1
ATOM 2816 O O . GLY B 1 148 ? 8.195 -14.75 -9.188 1 98.56 148 GLY B O 1
ATOM 2817 N N . LEU B 1 149 ? 6.051 -14.898 -8.445 1 97.31 149 LEU B N 1
ATOM 2818 C CA . LEU B 1 149 ? 5.824 -13.461 -8.508 1 97.31 149 LEU B CA 1
ATOM 2819 C C . LEU B 1 149 ? 6.824 -12.719 -7.629 1 97.31 149 LEU B C 1
ATOM 2821 O O . LEU B 1 149 ? 7.469 -11.766 -8.086 1 97.31 149 LEU B O 1
ATOM 2825 N N . LEU B 1 150 ? 6.957 -13.18 -6.383 1 97.81 150 LEU B N 1
ATOM 2826 C CA . LEU B 1 150 ? 7.809 -12.523 -5.398 1 97.81 150 LEU B CA 1
ATOM 2827 C C . LEU B 1 150 ? 9.266 -12.523 -5.852 1 97.81 150 LEU B C 1
ATOM 2829 O O . LEU B 1 150 ? 9.945 -11.5 -5.773 1 97.81 150 LEU B O 1
ATOM 2833 N N . LEU B 1 151 ? 9.695 -13.641 -6.371 1 98.19 151 LEU B N 1
ATOM 2834 C CA . LEU B 1 151 ? 11.078 -13.773 -6.816 1 98.19 151 LEU B CA 1
ATOM 2835 C C . LEU B 1 151 ? 11.383 -12.805 -7.953 1 98.19 151 LEU B C 1
ATOM 2837 O O . LEU B 1 151 ? 12.391 -12.094 -7.918 1 98.19 151 LEU B O 1
ATOM 2841 N N . LYS B 1 152 ? 10.516 -12.711 -8.898 1 96.81 152 LYS B N 1
ATOM 2842 C CA . LYS B 1 152 ? 10.773 -11.883 -10.07 1 96.81 152 LYS B CA 1
ATOM 2843 C C . LYS B 1 152 ? 10.633 -10.398 -9.734 1 96.81 152 LYS B C 1
ATOM 2845 O O . LYS B 1 152 ? 11.406 -9.57 -10.211 1 96.81 152 LYS B O 1
ATOM 2850 N N . ILE B 1 153 ? 9.68 -10.078 -8.898 1 94.44 153 ILE B N 1
ATOM 2851 C CA . ILE B 1 153 ? 9.516 -8.688 -8.477 1 94.44 153 ILE B CA 1
ATOM 2852 C C . ILE B 1 153 ? 10.758 -8.227 -7.73 1 94.44 153 ILE B C 1
ATOM 2854 O O . ILE B 1 153 ? 11.305 -7.156 -8.023 1 94.44 153 ILE B O 1
ATOM 2858 N N . ALA B 1 154 ? 11.219 -9.008 -6.773 1 95.62 154 ALA B N 1
ATOM 2859 C CA . ALA B 1 154 ? 12.391 -8.664 -5.965 1 95.62 154 ALA B CA 1
ATOM 2860 C C . ALA B 1 154 ? 13.617 -8.445 -6.844 1 95.62 154 ALA B C 1
ATOM 2862 O O . ALA B 1 154 ? 14.344 -7.465 -6.676 1 95.62 154 ALA B O 1
ATOM 2863 N N . SER B 1 155 ? 13.781 -9.297 -7.793 1 95.38 155 SER B N 1
ATOM 2864 C CA . SER B 1 155 ? 14.984 -9.234 -8.625 1 95.38 155 SER B CA 1
ATOM 2865 C C . SER B 1 155 ? 14.875 -8.117 -9.656 1 95.38 155 SER B C 1
ATOM 2867 O O . SER B 1 155 ? 15.781 -7.297 -9.789 1 95.38 155 SER B O 1
ATOM 2869 N N . LYS B 1 156 ? 13.789 -8.016 -10.336 1 91.81 156 LYS B N 1
ATOM 2870 C CA . LYS B 1 156 ? 13.648 -7.117 -11.477 1 91.81 156 LYS B CA 1
ATOM 2871 C C . LYS B 1 156 ? 13.484 -5.668 -11.016 1 91.81 156 LYS B C 1
ATOM 2873 O O . LYS B 1 156 ? 14.031 -4.754 -11.633 1 91.81 156 LYS B O 1
ATOM 2878 N N . PHE B 1 157 ? 12.797 -5.461 -9.922 1 88.94 157 PHE B N 1
ATOM 2879 C CA . PHE B 1 157 ? 12.406 -4.094 -9.594 1 88.94 157 PHE B CA 1
ATOM 2880 C C . PHE B 1 157 ? 13.18 -3.586 -8.383 1 88.94 157 PHE B C 1
ATOM 2882 O O . PHE B 1 157 ? 13.289 -2.377 -8.172 1 88.94 157 PHE B O 1
ATOM 2889 N N . TYR B 1 158 ? 13.789 -4.496 -7.574 1 90.69 158 TYR B N 1
ATOM 2890 C CA . TYR B 1 158 ? 14.438 -4.031 -6.352 1 90.69 158 TYR B CA 1
ATOM 2891 C C . TYR B 1 158 ? 15.891 -4.484 -6.301 1 90.69 158 TYR B C 1
ATOM 2893 O O . TYR B 1 158 ? 16.609 -4.164 -5.355 1 90.69 158 TYR B O 1
ATOM 2901 N N . SER B 1 159 ? 16.344 -5.242 -7.312 1 93.94 159 SER B N 1
ATOM 2902 C CA . SER B 1 159 ? 17.703 -5.762 -7.371 1 93.94 159 SER B CA 1
ATOM 2903 C C . SER B 1 159 ? 18.062 -6.52 -6.098 1 93.94 159 SER B C 1
ATOM 2905 O O . SER B 1 159 ? 19.156 -6.383 -5.574 1 93.94 159 SER B O 1
ATOM 2907 N N . ILE B 1 160 ? 17.094 -7.227 -5.582 1 95 160 ILE B N 1
ATOM 2908 C CA . ILE B 1 160 ? 17.25 -8.031 -4.379 1 95 160 ILE B CA 1
ATOM 2909 C C . ILE B 1 160 ? 17.406 -9.5 -4.758 1 95 160 ILE B C 1
ATOM 2911 O O . ILE B 1 160 ? 16.688 -10.008 -5.617 1 95 160 ILE B O 1
ATOM 2915 N N . ASP B 1 161 ? 18.469 -10.031 -4.219 1 96.56 161 ASP B N 1
ATOM 2916 C CA . ASP B 1 161 ? 18.578 -11.484 -4.281 1 96.56 161 ASP B CA 1
ATOM 2917 C C . ASP B 1 161 ? 17.719 -12.148 -3.209 1 96.56 161 ASP B C 1
ATOM 2919 O O . ASP B 1 161 ? 18.156 -12.32 -2.07 1 96.56 161 ASP B O 1
ATOM 2923 N N . LEU B 1 162 ? 16.531 -12.641 -3.582 1 98.12 162 LEU B N 1
ATOM 2924 C CA . LEU B 1 162 ? 15.516 -13.125 -2.646 1 98.12 162 LEU B CA 1
ATOM 2925 C C . LEU B 1 162 ? 15.5 -14.648 -2.604 1 98.12 162 LEU B C 1
ATOM 2927 O O . LEU B 1 162 ? 15.578 -15.305 -3.646 1 98.12 162 LEU B O 1
ATOM 2931 N N . ASP B 1 163 ? 15.547 -15.148 -1.449 1 98.38 163 ASP B N 1
ATOM 2932 C CA . ASP B 1 163 ? 15.25 -16.562 -1.219 1 98.38 163 ASP B CA 1
ATOM 2933 C C . ASP B 1 163 ? 13.883 -16.734 -0.561 1 98.38 163 ASP B C 1
ATOM 2935 O O . ASP B 1 163 ? 13.602 -16.109 0.464 1 98.38 163 ASP B O 1
ATOM 2939 N N . VAL B 1 164 ? 13.047 -17.516 -1.155 1 98.62 164 VAL B N 1
ATOM 2940 C CA . VAL B 1 164 ? 11.688 -17.703 -0.657 1 98.62 164 VAL B CA 1
ATOM 2941 C C . VAL B 1 164 ? 11.484 -19.156 -0.226 1 98.62 164 VAL B C 1
ATOM 2943 O O . VAL B 1 164 ? 11.633 -20.078 -1.033 1 98.62 164 VAL B O 1
ATOM 2946 N N . LEU B 1 165 ? 11.141 -19.344 1.024 1 97.88 165 LEU B N 1
ATOM 2947 C CA . LEU B 1 165 ? 10.828 -20.672 1.549 1 97.88 165 LEU B CA 1
ATOM 2948 C C . LEU B 1 165 ? 9.383 -20.734 2.027 1 97.88 165 LEU B C 1
ATOM 2950 O O . LEU B 1 165 ? 8.953 -19.906 2.834 1 97.88 165 LEU B O 1
ATOM 2954 N N . VAL B 1 166 ? 8.633 -21.703 1.504 1 97.19 166 VAL B N 1
ATOM 2955 C CA . VAL B 1 166 ? 7.309 -21.953 2.055 1 97.19 166 VAL B CA 1
ATOM 2956 C C . VAL B 1 166 ? 7.434 -22.75 3.35 1 97.19 166 VAL B C 1
ATOM 2958 O O . VAL B 1 166 ? 7.742 -23.953 3.322 1 97.19 166 VAL B O 1
ATOM 2961 N N . THR B 1 167 ? 7.137 -22.094 4.426 1 96.62 167 THR B N 1
ATOM 2962 C CA . THR B 1 167 ? 7.375 -22.734 5.715 1 96.62 167 THR B CA 1
ATOM 2963 C C . THR B 1 167 ? 6.105 -23.422 6.219 1 96.62 167 THR B C 1
ATOM 2965 O O . THR B 1 167 ? 6.18 -24.359 7.012 1 96.62 167 THR B O 1
ATOM 2968 N N . GLN B 1 168 ? 4.969 -22.938 5.887 1 94.44 168 GLN B N 1
ATOM 2969 C CA . GLN B 1 168 ? 3.672 -23.5 6.242 1 94.44 168 GLN B CA 1
ATOM 2970 C C . GLN B 1 168 ? 2.674 -23.344 5.094 1 94.44 168 GLN B C 1
ATOM 2972 O O . GLN B 1 168 ? 2.68 -22.344 4.387 1 94.44 168 GLN B O 1
ATOM 2977 N N . GLN B 1 169 ? 1.927 -24.391 4.855 1 93.25 169 GLN B N 1
ATOM 2978 C CA . GLN B 1 169 ? 0.817 -24.312 3.91 1 93.25 169 GLN B CA 1
ATOM 2979 C C . GLN B 1 169 ? -0.288 -25.297 4.285 1 93.25 169 GLN B C 1
ATOM 2981 O O . GLN B 1 169 ? -0.019 -26.359 4.863 1 93.25 169 GLN B O 1
ATOM 2986 N N . GLY B 1 170 ? -1.49 -24.891 4.035 1 91.5 170 GLY B N 1
ATOM 2987 C CA . GLY B 1 170 ? -2.646 -25.719 4.336 1 91.5 170 GLY B CA 1
ATOM 2988 C C . GLY B 1 170 ? -3.967 -25 4.117 1 91.5 170 GLY B C 1
ATOM 2989 O O . GLY B 1 170 ? -4.016 -23.969 3.439 1 91.5 170 GLY B O 1
ATOM 2990 N N . PHE B 1 171 ? -5.07 -25.703 4.586 1 90.06 171 PHE B N 1
ATOM 2991 C CA . PHE B 1 171 ? -6.41 -25.172 4.395 1 90.06 171 PHE B CA 1
ATOM 2992 C C . PHE B 1 171 ? -7.098 -24.938 5.738 1 90.06 171 PHE B C 1
ATOM 2994 O O . PHE B 1 171 ? -6.945 -25.75 6.66 1 90.06 171 PHE B O 1
ATOM 3001 N N . ALA B 1 172 ? -7.617 -23.797 5.883 1 86.62 172 ALA B N 1
ATOM 3002 C CA . ALA B 1 172 ? -8.602 -23.547 6.934 1 86.62 172 ALA B CA 1
ATOM 3003 C C . ALA B 1 172 ? -10.008 -23.469 6.355 1 86.62 172 ALA B C 1
ATOM 3005 O O . ALA B 1 172 ? -10.438 -22.406 5.906 1 86.62 172 ALA B O 1
ATOM 3006 N N . GLY B 1 173 ? -10.734 -24.578 6.375 1 87.94 173 GLY B N 1
ATOM 3007 C CA . GLY B 1 173 ? -11.969 -24.641 5.609 1 87.94 173 GLY B CA 1
ATOM 3008 C C . GLY B 1 173 ? -11.75 -24.5 4.113 1 87.94 173 GLY B C 1
ATOM 3009 O O . GLY B 1 173 ? -10.961 -25.25 3.527 1 87.94 173 GLY B O 1
ATOM 3010 N N . ASP B 1 174 ? -12.344 -23.5 3.59 1 88.75 174 ASP B N 1
ATOM 3011 C CA . ASP B 1 174 ? -12.234 -23.281 2.15 1 88.75 174 ASP B CA 1
ATOM 3012 C C . ASP B 1 174 ? -11.227 -22.188 1.833 1 88.75 174 ASP B C 1
ATOM 3014 O O . ASP B 1 174 ? -11.234 -21.625 0.734 1 88.75 174 ASP B O 1
ATOM 3018 N N . VAL B 1 175 ? -10.328 -21.969 2.801 1 91.94 175 VAL B N 1
ATOM 3019 C CA . VAL B 1 175 ? -9.352 -20.906 2.623 1 91.94 175 VAL B CA 1
ATOM 3020 C C . VAL B 1 175 ? -7.941 -21.484 2.615 1 91.94 175 VAL B C 1
ATOM 3022 O O . VAL B 1 175 ? -7.574 -22.25 3.512 1 91.94 175 VAL B O 1
ATOM 3025 N N . MET B 1 176 ? -7.223 -21.188 1.557 1 93.81 176 MET B N 1
ATOM 3026 C CA . MET B 1 176 ? -5.812 -21.562 1.477 1 93.81 176 MET B CA 1
ATOM 3027 C C . MET B 1 176 ? -4.949 -20.625 2.312 1 93.81 176 MET B C 1
ATOM 3029 O O . MET B 1 176 ? -5.109 -19.406 2.244 1 93.81 176 MET B O 1
ATOM 3033 N N . LEU B 1 177 ? -4.082 -21.203 3.18 1 93.75 177 LEU B N 1
ATOM 3034 C CA . LEU B 1 177 ? -3.143 -20.438 3.996 1 93.75 177 LEU B CA 1
ATOM 3035 C C . LEU B 1 177 ? -1.708 -20.875 3.721 1 93.75 177 LEU B C 1
ATOM 3037 O O . LEU B 1 177 ? -1.434 -22.078 3.576 1 93.75 177 LEU B O 1
ATOM 3041 N N . ALA B 1 178 ? -0.841 -19.891 3.592 1 96 178 ALA B N 1
ATOM 3042 C CA . ALA B 1 178 ? 0.581 -20.203 3.465 1 96 178 ALA B CA 1
ATOM 3043 C C . ALA B 1 178 ? 1.436 -19.125 4.133 1 96 178 ALA B C 1
ATOM 3045 O O . ALA B 1 178 ? 1.017 -17.969 4.25 1 96 178 ALA B O 1
ATOM 3046 N N . VAL B 1 179 ? 2.551 -19.531 4.648 1 96.56 179 VAL B N 1
ATOM 3047 C CA . VAL B 1 179 ? 3.549 -18.609 5.199 1 96.56 179 VAL B CA 1
ATOM 3048 C C . VAL B 1 179 ? 4.859 -18.75 4.426 1 96.56 179 VAL B C 1
ATOM 3050 O O . VAL B 1 179 ? 5.367 -19.859 4.254 1 96.56 179 VAL B O 1
ATOM 3053 N N . TYR B 1 180 ? 5.332 -17.625 3.938 1 98.25 180 TYR B N 1
ATOM 3054 C CA . TYR B 1 180 ? 6.621 -17.562 3.262 1 98.25 180 TYR B CA 1
ATOM 3055 C C . TYR B 1 180 ? 7.68 -16.922 4.16 1 98.25 180 TYR B C 1
ATOM 3057 O O . TYR B 1 180 ? 7.457 -15.852 4.73 1 98.25 180 TYR B O 1
ATOM 3065 N N . ARG B 1 181 ? 8.781 -17.625 4.309 1 98.38 181 ARG B N 1
ATOM 3066 C CA . ARG B 1 181 ? 9.961 -16.922 4.797 1 98.38 181 ARG B CA 1
ATOM 3067 C C . ARG B 1 181 ? 10.75 -16.312 3.643 1 98.38 181 ARG B C 1
ATOM 3069 O O . ARG B 1 181 ? 11.219 -17.016 2.752 1 98.38 181 ARG B O 1
ATOM 3076 N N . LEU B 1 182 ? 10.773 -15.016 3.641 1 98.56 182 LEU B N 1
ATOM 3077 C CA . LEU B 1 182 ? 11.531 -14.258 2.646 1 98.56 182 LEU B CA 1
ATOM 3078 C C . LEU B 1 182 ? 12.891 -13.836 3.201 1 98.56 182 LEU B C 1
ATOM 3080 O O . LEU B 1 182 ? 12.961 -13.008 4.113 1 98.56 182 LEU B O 1
ATOM 3084 N N . ASN B 1 183 ? 13.922 -14.398 2.684 1 97.94 183 ASN B N 1
ATOM 3085 C CA . ASN B 1 183 ? 15.266 -14.062 3.129 1 97.94 183 ASN B CA 1
ATOM 3086 C C . ASN B 1 183 ? 15.961 -13.117 2.148 1 97.94 183 ASN B C 1
ATOM 3088 O O . ASN B 1 183 ? 16.062 -13.422 0.959 1 97.94 183 ASN B O 1
ATOM 3092 N N . PHE B 1 184 ? 16.375 -11.984 2.576 1 96.38 184 PHE B N 1
ATOM 3093 C CA . PHE B 1 184 ? 17.094 -10.953 1.834 1 96.38 184 PHE B CA 1
ATOM 3094 C C . PHE B 1 184 ? 17.797 -9.992 2.785 1 96.38 184 PHE B C 1
ATOM 3096 O O . PHE B 1 184 ? 17.469 -9.93 3.973 1 96.38 184 PHE B O 1
ATOM 3103 N N . GLN B 1 185 ? 18.812 -9.297 2.305 1 91.38 185 GLN B N 1
ATOM 3104 C CA . GLN B 1 185 ? 19.453 -8.273 3.129 1 91.38 185 GLN B CA 1
ATOM 3105 C C . GLN B 1 185 ? 18.516 -7.082 3.348 1 91.38 185 GLN B C 1
ATOM 3107 O O . GLN B 1 185 ? 18.359 -6.246 2.459 1 91.38 185 GLN B O 1
ATOM 3112 N N . ASN B 1 186 ? 17.891 -7.094 4.539 1 89 186 ASN B N 1
ATOM 3113 C CA . ASN B 1 186 ? 16.922 -6.055 4.871 1 89 186 ASN B CA 1
ATOM 3114 C C . ASN B 1 186 ? 17.578 -4.863 5.547 1 89 186 ASN B C 1
ATOM 3116 O O . ASN B 1 186 ? 17.328 -4.582 6.719 1 89 186 ASN B O 1
ATOM 3120 N N . SER B 1 187 ? 18.359 -4.117 4.863 1 7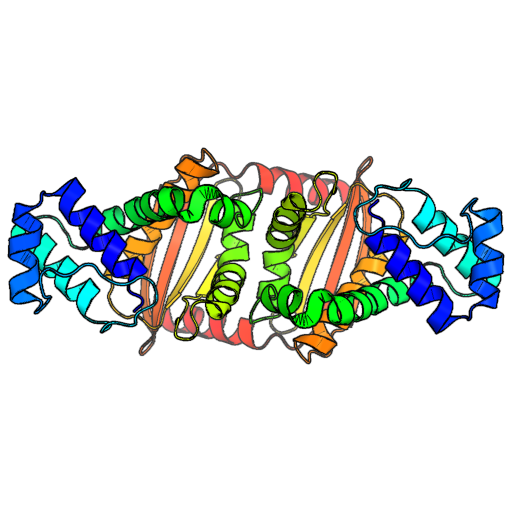4.25 187 SER B N 1
ATOM 3121 C CA . SER B 1 187 ? 19.172 -3.023 5.387 1 74.25 187 SER B CA 1
ATOM 3122 C C . SER B 1 187 ? 18.297 -1.899 5.934 1 74.25 187 SER B C 1
ATOM 3124 O O . SER B 1 187 ? 18.703 -1.172 6.84 1 74.25 187 SER B O 1
ATOM 3126 N N . GLN B 1 188 ? 17.156 -1.676 5.434 1 63.25 188 GLN B N 1
ATOM 3127 C CA . GLN B 1 188 ? 16.281 -0.579 5.852 1 63.25 188 GLN B CA 1
ATOM 3128 C C . GLN B 1 188 ? 15.734 -0.818 7.254 1 63.25 188 GLN B C 1
ATOM 3130 O O . GLN B 1 188 ? 15.578 0.123 8.031 1 63.25 188 GLN B O 1
ATOM 3135 N N . TYR B 1 189 ? 15.352 -2.107 7.539 1 60.53 189 TYR B N 1
ATOM 3136 C CA . TYR B 1 189 ? 14.977 -2.484 8.898 1 60.53 189 TYR B CA 1
ATOM 3137 C C . TYR B 1 189 ? 16.031 -2.037 9.898 1 60.53 189 TYR B C 1
ATOM 3139 O O . TYR B 1 189 ? 15.695 -1.521 10.969 1 60.53 189 TYR B O 1
ATOM 3147 N N . LEU B 1 190 ? 17.141 -2.01 9.461 1 55.94 190 LEU B N 1
ATOM 3148 C CA . LEU B 1 190 ? 18.281 -1.659 10.312 1 55.94 190 LEU B CA 1
ATOM 3149 C C . LEU B 1 190 ? 18.328 -0.157 10.57 1 55.94 190 LEU B C 1
ATOM 3151 O O . LEU B 1 190 ? 18.609 0.279 11.688 1 55.94 190 LEU B O 1
ATOM 3155 N N . ALA B 1 191 ? 17.984 0.527 9.578 1 53.94 191 ALA B N 1
ATOM 3156 C CA . ALA B 1 191 ? 18.078 1.979 9.703 1 53.94 191 ALA B CA 1
ATOM 3157 C C . ALA B 1 191 ? 17 2.52 10.648 1 53.94 191 ALA B C 1
ATOM 3159 O O . ALA B 1 191 ? 17.266 3.42 11.445 1 53.94 191 ALA B O 1
ATOM 3160 N N . PHE B 1 192 ? 15.812 2.021 10.57 1 54.16 192 PHE B N 1
ATOM 3161 C CA . PHE B 1 192 ? 14.719 2.496 11.406 1 54.16 192 PHE B CA 1
ATOM 3162 C C . PHE B 1 192 ? 14.945 2.113 12.859 1 54.16 192 PHE B C 1
ATOM 3164 O O . PHE B 1 192 ? 14.734 2.932 13.766 1 54.16 192 PHE B O 1
ATOM 3171 N N . HIS B 1 193 ? 15.297 0.905 13.102 1 54.34 193 HIS B N 1
ATOM 3172 C CA . HIS B 1 193 ? 15.406 0.424 14.477 1 54.34 193 HIS B CA 1
ATOM 3173 C C . HIS B 1 193 ? 16.672 0.948 15.133 1 54.34 193 HIS B C 1
ATOM 3175 O O . HIS B 1 193 ? 16.734 1.068 16.359 1 54.34 193 HIS B O 1
ATOM 3181 N N . LYS B 1 194 ? 17.609 1.33 14.359 1 50 194 LYS B N 1
ATOM 3182 C CA . LYS B 1 194 ? 18.766 1.997 14.953 1 50 194 LYS B CA 1
ATOM 3183 C C . LYS B 1 194 ? 18.391 3.383 15.477 1 50 194 LYS B C 1
ATOM 3185 O O . LYS B 1 194 ? 18.859 3.805 16.531 1 50 194 LYS B O 1
ATOM 3190 N N . VAL B 1 195 ? 17.609 4.051 14.766 1 46.97 195 VAL B N 1
ATOM 3191 C CA . VAL B 1 195 ? 17.266 5.422 15.133 1 46.97 195 VAL B CA 1
ATOM 3192 C C . VAL B 1 195 ? 16.375 5.418 16.375 1 46.97 195 VAL B C 1
ATOM 3194 O O . VAL B 1 195 ? 16.578 6.215 17.297 1 46.97 195 VAL B O 1
ATOM 3197 N N . ILE B 1 196 ? 15.391 4.562 16.391 1 48.62 196 ILE B N 1
ATOM 3198 C CA . ILE B 1 196 ? 14.5 4.527 17.547 1 48.62 196 ILE B CA 1
ATOM 3199 C C . ILE B 1 196 ? 15.266 4.031 18.766 1 48.62 196 ILE B C 1
ATOM 3201 O O . ILE B 1 196 ? 15.055 4.516 19.891 1 48.62 196 ILE B O 1
ATOM 3205 N N . ALA B 1 197 ? 16.016 2.99 18.578 1 46.28 197 ALA B N 1
ATOM 3206 C CA . ALA B 1 197 ? 16.766 2.471 19.719 1 46.28 197 ALA B CA 1
ATOM 3207 C C . ALA B 1 197 ? 17.75 3.51 20.25 1 46.28 197 ALA B C 1
ATOM 3209 O O . ALA B 1 197 ? 18.031 3.549 21.453 1 46.28 197 ALA B O 1
ATOM 3210 N N . GLY B 1 198 ? 18.344 4.172 19.438 1 41.81 198 GLY B N 1
ATOM 3211 C CA . GLY B 1 198 ? 19.344 5.117 19.906 1 41.81 198 GLY B CA 1
ATOM 3212 C C . GLY B 1 198 ? 18.75 6.281 20.672 1 41.81 198 GLY B C 1
ATOM 3213 O O . GLY B 1 198 ? 19.406 6.891 21.516 1 41.81 198 GLY B O 1
ATOM 3214 N N . ASN B 1 199 ? 17.672 6.887 20.281 1 39.62 199 ASN B N 1
ATOM 3215 C CA . ASN B 1 199 ? 17.172 8.094 20.922 1 39.62 199 ASN B CA 1
ATOM 3216 C C . ASN B 1 199 ? 16.375 7.777 22.188 1 39.62 199 ASN B C 1
ATOM 3218 O O . ASN B 1 199 ? 15.844 8.68 22.844 1 39.62 199 ASN B O 1
ATOM 3222 N N . MET B 1 200 ? 16.047 6.637 22.516 1 32.94 200 MET B N 1
ATOM 3223 C CA . MET B 1 200 ? 15.461 6.371 23.812 1 32.94 200 MET B CA 1
ATOM 3224 C C . MET B 1 200 ? 16.547 6.258 24.891 1 32.94 200 MET B C 1
ATOM 3226 O O . MET B 1 200 ? 16.25 5.984 26.047 1 32.94 200 MET B O 1
ATOM 3230 N N . LYS B 1 201 ? 17.828 6.574 24.688 1 27.03 201 LYS B N 1
ATOM 3231 C CA . LYS B 1 201 ? 18.734 6.77 25.812 1 27.03 201 LYS B CA 1
ATOM 3232 C C . LYS B 1 201 ? 18.766 8.234 26.234 1 27.03 201 LYS B C 1
ATOM 3234 O O . LYS B 1 201 ? 18.828 9.133 25.391 1 27.03 201 LYS B O 1
#

pLDDT: mean 87.3, std 14.55, range [27.03, 98.69]

Secondary structure (DSSP, 8-state):
-BHHHHHHHHHHHHHHH-HHHHHHHHHHHT--S-PPPTT-B--TTHHHHHHHHHHHHH---HHHHHHHHHHHHHHHHHHHHHHHHHHHS-SSHHHHHHTHHHHHHHHTTT-TT----EEEEEEEETTEEEEEEEES---THHHHHHHHHHHHHHHHHH----EEEEEEEEEETTEEEEEEEEES--HHHHHHHHHHHHHT-/-BHHHHHHHHHHHHHHH-HHHHHHHHHHHT--S-PPPTT-B--TTHHHHHHHHHHHHH---HHHHHHHHHHHHHHHHHHHHHHHHHHHS-SSHHHHHHTHHHHHHHHTTT-TT----EEEEEEEETTEEEEEEEES---THHHHHHHHHHHHHHHHHH----EEEEEEEEEETTEEEEEEEEES--HHHHHHHHHHHHHT-